Protein AF-A0AA51X7I5-F1 (afdb_monomer_lite)

Secondary structure (DSSP, 8-state):
-----TTS-HHHHHHHHHHHHHHTT-S-GGG--HHHHHHHHHHHHHHHHHHHHHHHHHHHHHHHHHHTT-GGG--HHHHHHHHHHHHHHHHHTT--GGG--HHHHHHHHHH--HHHHHHHS-HHHHTSHHHHHS-PPPSSS--PPPP--TT---SS-SEEEE--SSSEEEE-TT---B--HHHHTTB-TTGGG-TTS-TTHHHHTTHHHHTT-EEEEESB-TTT--TTS-TT---SSTTS----SS-SB-TTS-BSBTT-PPPPHHHHHHHIIIIIHHHHHHHHHHHHHHHHH-S-EEEEEEEEE-S--TTT-SSPPPSEEEE-TTTTSS-HHHHHHHHH---TTS-EEESSS----HHHHHS-BGGGTEEEEEEEEEGGGTEETTTTEE-HHHHHHHHHHHHHHHHHHHHHHH-

Foldseek 3Di:
DDDDDPPADPQLVVLVVLLVCLQVLNDDPVPCDLLVLLSQLLNLCQPPNDPRSLVSSLVSVCVNCVVVVNNVPAFAQLSSLQSLQSLQLCVVVVHHSRRDHSVSSVVSSVSGDSVVSCQQAPPVCRPDPCRRVYHAAGPNAGRDRDDDDPPDPDPADQKDKDQFDAQEEEEAQAQALDDDPVRVVFWDSVVNRVLFGLYCLCVLVVCCVVVRYIYMGGNHHCQLFRLLADLVQDDPDPPAQDAGRNGQADLQRHGTGPVSDGDDPVSSVVSCVRHNVSSVVVLVVSNVVSLVVAQAHEYEYEGEGAQDRPRQDPDGDFFKEKAQLVVPQEDPLLVVCLVPQDQDPGGYDYCDSPNGTNCSVVQGDVVSRYHYMYIYGHCVQQDPSVSRHGDNVSSVSNSVSVVVSVVVSSVSRVD

InterPro domains:
  IPR007709 N-formylglutamate amidohydrolase [PF05013] (167-383)
  IPR010247 N-formylglutamate deformylase [TIGR02017] (159-410)

Sequence (415 aa):
MQNYPDSMTQDERAIREFASSIERLELPGEQFDHLGHVRLACFYFLDQGLIEGQQTLFKVIETYARALGATDKFHATITDAYYRLVVNAVVNNQVTLSEISEHLVQQIADQTSLELVKEYYSEFLLQSPSAKQNVLMADRKPLMVEPLIEGAEYLNSSFQYHEGHIPLLISMPHNGTCIPEDIAQTMTSEALTVPDTDWYLRQLYDFAIGLGCHVLVPRYSRYVIDLNRPEDDAELYPGANNTELCPSSLFNLNPMYQSGEKVGLEEQRRRIELYWRPYHQQLQKVLGELQKNHPQVLLFEAHSIASQVPRFFEGQLPDFNFGTNQGASCVESIGKYVEAFDTQNYSKVINGRFKGGYITRAYCEPSKGISSLQLELSQRTYLNEEHLSYDTEKAQEVQKVLQNLIKGLISTLVA

Structure (mmCIF, N/CA/C/O backbone):
data_AF-A0AA51X7I5-F1
#
_entry.id   AF-A0AA51X7I5-F1
#
loop_
_atom_site.group_PDB
_atom_site.id
_atom_site.type_symbol
_atom_site.label_atom_id
_atom_site.label_alt_id
_atom_site.label_comp_id
_atom_site.label_asym_id
_atom_site.label_entity_id
_atom_site.label_seq_id
_atom_site.pdbx_PDB_ins_code
_atom_site.Cartn_x
_atom_site.Cartn_y
_atom_site.Cartn_z
_atom_site.occupancy
_atom_site.B_iso_or_equiv
_atom_site.auth_seq_id
_atom_site.auth_comp_id
_atom_site.auth_asym_id
_atom_site.auth_atom_id
_atom_site.pdbx_PDB_model_num
ATOM 1 N N . MET A 1 1 ? -47.302 1.682 -1.203 1.00 46.97 1 MET A N 1
ATOM 2 C CA . MET A 1 1 ? -46.570 0.413 -1.379 1.00 46.97 1 MET A CA 1
ATOM 3 C C . MET A 1 1 ? -45.627 0.595 -2.546 1.00 46.97 1 MET A C 1
ATOM 5 O O . MET A 1 1 ? -46.097 0.888 -3.639 1.00 46.97 1 MET A O 1
ATOM 9 N N . GLN A 1 2 ? -44.321 0.535 -2.295 1.00 51.34 2 GLN A N 1
ATOM 10 C CA . GLN A 1 2 ? -43.324 0.464 -3.361 1.00 51.34 2 GLN A CA 1
ATOM 11 C C . GLN A 1 2 ? -43.538 -0.848 -4.132 1.00 51.34 2 GLN A C 1
ATOM 13 O O . GLN A 1 2 ? -43.719 -1.901 -3.522 1.00 51.34 2 GLN A O 1
ATOM 18 N N . ASN A 1 3 ? -43.577 -0.781 -5.464 1.00 58.53 3 ASN A N 1
ATOM 19 C CA . ASN A 1 3 ? -43.654 -1.975 -6.304 1.00 58.53 3 ASN A CA 1
ATOM 20 C C . ASN A 1 3 ? -42.249 -2.569 -6.425 1.00 58.53 3 ASN A C 1
ATOM 22 O O . ASN A 1 3 ? -41.432 -2.065 -7.193 1.00 58.53 3 ASN A O 1
ATOM 26 N N . TYR A 1 4 ? -41.975 -3.615 -5.651 1.00 67.75 4 TYR A N 1
ATOM 27 C CA . TYR A 1 4 ? -40.744 -4.394 -5.763 1.00 67.75 4 TYR A CA 1
ATOM 28 C C . TYR A 1 4 ? -40.866 -5.465 -6.861 1.00 67.75 4 TYR A C 1
ATOM 30 O O . TYR A 1 4 ? -41.973 -5.956 -7.092 1.00 67.75 4 TYR A O 1
ATOM 38 N N . PRO A 1 5 ? -39.764 -5.841 -7.536 1.00 70.75 5 PRO A N 1
ATOM 39 C CA . PRO A 1 5 ? -39.784 -6.897 -8.546 1.00 70.75 5 PRO A CA 1
ATOM 40 C C . PRO A 1 5 ? -40.191 -8.256 -7.949 1.00 70.75 5 PRO A C 1
ATOM 42 O O . PRO A 1 5 ? -39.829 -8.585 -6.820 1.00 70.75 5 PRO A O 1
ATOM 45 N N . ASP A 1 6 ? -40.913 -9.073 -8.727 1.00 63.69 6 ASP A N 1
ATOM 46 C CA . ASP A 1 6 ? -41.433 -10.384 -8.289 1.00 63.69 6 ASP A CA 1
ATOM 47 C C . ASP A 1 6 ? -40.334 -11.392 -7.900 1.00 63.69 6 ASP A C 1
ATOM 49 O O . ASP A 1 6 ? -40.603 -12.343 -7.168 1.00 63.69 6 ASP A O 1
ATOM 53 N N . SER A 1 7 ? -39.093 -11.176 -8.347 1.00 70.31 7 SER A N 1
ATOM 54 C CA . SER A 1 7 ? -37.922 -12.001 -8.024 1.00 70.31 7 SER A CA 1
ATOM 55 C C . SER A 1 7 ? -37.354 -11.770 -6.618 1.00 70.31 7 SER A C 1
ATOM 57 O O . SER A 1 7 ? -36.456 -12.500 -6.210 1.00 70.31 7 SER A O 1
ATOM 59 N N . MET A 1 8 ? -37.834 -10.756 -5.890 1.00 78.81 8 MET A N 1
ATOM 60 C CA . MET A 1 8 ? -37.278 -10.345 -4.599 1.00 78.81 8 MET A CA 1
ATOM 61 C C . MET A 1 8 ? -37.857 -11.170 -3.443 1.00 78.81 8 MET A C 1
ATOM 63 O O . MET A 1 8 ? -39.083 -11.334 -3.341 1.00 78.81 8 MET A O 1
ATOM 67 N N . THR A 1 9 ? -37.004 -11.673 -2.546 1.00 83.12 9 THR A N 1
ATOM 68 C CA . THR A 1 9 ? -37.456 -12.493 -1.408 1.00 83.12 9 THR A CA 1
ATOM 69 C C . THR A 1 9 ? -38.311 -11.671 -0.435 1.00 83.12 9 THR A C 1
ATOM 71 O O . THR A 1 9 ? -38.341 -10.436 -0.471 1.00 83.12 9 THR A O 1
ATOM 74 N N . GLN A 1 10 ? -39.090 -12.349 0.413 1.00 84.44 10 GLN A N 1
ATOM 75 C CA . GLN A 1 10 ? -39.892 -11.669 1.435 1.00 84.44 10 GLN A CA 1
ATOM 76 C C . GLN A 1 10 ? -39.001 -10.984 2.481 1.00 84.44 10 GLN A C 1
ATOM 78 O O . GLN A 1 10 ? -39.330 -9.887 2.929 1.00 84.44 10 GLN A O 1
ATOM 83 N N . ASP A 1 11 ? -37.868 -11.598 2.818 1.00 84.38 11 ASP A N 1
ATOM 84 C CA . ASP A 1 11 ? -36.917 -11.059 3.789 1.00 84.38 11 ASP A CA 1
ATOM 85 C C . ASP A 1 11 ? -36.142 -9.858 3.228 1.00 84.38 11 ASP A C 1
ATOM 87 O O . ASP A 1 11 ? -36.012 -8.841 3.911 1.00 84.38 11 ASP A O 1
ATOM 91 N N . GLU A 1 12 ? -35.743 -9.892 1.950 1.00 84.44 12 GLU A N 1
ATOM 92 C CA . GLU A 1 12 ? -35.157 -8.720 1.286 1.00 84.44 12 GLU A CA 1
ATOM 93 C C . GLU A 1 12 ? -36.161 -7.551 1.228 1.00 84.44 12 GLU A C 1
ATOM 95 O O . GLU A 1 12 ? -35.808 -6.393 1.462 1.00 84.44 12 GLU A O 1
ATOM 100 N N . ARG A 1 13 ? -37.447 -7.834 0.977 1.00 87.25 13 ARG A N 1
ATOM 101 C CA . ARG A 1 13 ? -38.512 -6.818 1.074 1.00 87.25 13 ARG A CA 1
ATOM 102 C C . ARG A 1 13 ? -38.612 -6.227 2.474 1.00 87.25 13 ARG A C 1
ATOM 104 O O . ARG A 1 13 ? -38.734 -5.012 2.605 1.00 87.25 13 ARG A O 1
ATOM 111 N N . ALA A 1 14 ? -38.569 -7.071 3.500 1.00 87.94 14 ALA A N 1
ATOM 112 C CA . ALA A 1 14 ? -38.694 -6.639 4.884 1.00 87.94 14 ALA A CA 1
ATOM 113 C C . ALA A 1 14 ? -37.524 -5.741 5.313 1.00 87.94 14 ALA A C 1
ATOM 115 O O . ALA A 1 14 ? -37.761 -4.688 5.904 1.00 87.94 14 ALA A O 1
ATOM 116 N N . ILE A 1 15 ? -36.280 -6.099 4.972 1.00 89.62 15 ILE A N 1
ATOM 117 C CA . ILE A 1 15 ? -35.107 -5.300 5.351 1.00 89.62 15 ILE A CA 1
ATOM 118 C C . ILE A 1 15 ? -35.038 -3.969 4.588 1.00 89.62 15 ILE A C 1
ATOM 120 O O . ILE A 1 15 ? -34.705 -2.943 5.183 1.00 89.62 15 ILE A O 1
ATOM 124 N N . ARG A 1 16 ? -35.433 -3.952 3.304 1.00 90.44 16 ARG A N 1
ATOM 125 C CA . ARG A 1 16 ? -35.558 -2.716 2.512 1.00 90.44 16 ARG A CA 1
ATOM 126 C C . ARG A 1 16 ? -36.630 -1.792 3.083 1.00 90.44 16 ARG A C 1
ATOM 128 O O . ARG A 1 16 ? -36.371 -0.609 3.272 1.00 90.44 16 ARG A O 1
ATOM 135 N N . GLU A 1 17 ? -37.811 -2.321 3.403 1.00 91.31 17 GLU A N 1
ATOM 136 C CA . GLU A 1 17 ? -38.888 -1.527 4.005 1.00 91.31 17 GLU A CA 1
ATOM 137 C C . GLU A 1 17 ? -38.489 -1.002 5.390 1.00 91.31 17 GLU A C 1
ATOM 139 O O . GLU A 1 17 ? -38.756 0.156 5.706 1.00 91.31 17 GLU A O 1
ATOM 144 N N . PHE A 1 18 ? -37.785 -1.808 6.191 1.00 92.06 18 PHE A N 1
ATOM 145 C CA . PHE A 1 18 ? -37.217 -1.359 7.459 1.00 92.06 18 PHE A CA 1
ATOM 146 C C . PHE A 1 18 ? -36.264 -0.176 7.254 1.00 92.06 18 PHE A C 1
ATOM 148 O O . PHE A 1 18 ? -36.453 0.865 7.886 1.00 92.06 18 PHE A O 1
ATOM 155 N N . ALA A 1 19 ? -35.300 -0.286 6.334 1.00 92.38 19 ALA A N 1
ATOM 156 C CA . ALA A 1 19 ? -34.375 0.801 6.024 1.00 92.38 19 ALA A CA 1
ATOM 157 C C . ALA A 1 19 ? -35.109 2.067 5.566 1.00 92.38 19 ALA A C 1
ATOM 159 O O . ALA A 1 19 ? -34.904 3.143 6.132 1.00 92.38 19 ALA A O 1
ATOM 160 N N . SER A 1 20 ? -36.053 1.931 4.634 1.00 93.31 20 SER A N 1
ATOM 161 C CA . SER A 1 20 ? -36.846 3.063 4.161 1.00 93.31 20 SER A CA 1
ATOM 162 C C . SER A 1 20 ? -37.745 3.670 5.246 1.00 93.31 20 SER A C 1
ATOM 164 O O . SER A 1 20 ? -37.975 4.877 5.230 1.00 93.31 20 SER A O 1
ATOM 166 N N . SER A 1 21 ? -38.233 2.891 6.217 1.00 93.62 21 SER A N 1
ATOM 167 C CA . SER A 1 21 ? -39.004 3.421 7.352 1.00 93.62 21 SER A CA 1
ATOM 168 C C . SER A 1 21 ? -38.161 4.325 8.262 1.00 93.62 21 SER A C 1
ATOM 170 O O . SER A 1 21 ? -38.663 5.334 8.761 1.00 93.62 21 SER A O 1
ATOM 172 N N . ILE A 1 22 ? -36.866 4.023 8.427 1.00 93.50 22 ILE A N 1
ATOM 173 C CA . ILE A 1 22 ? -35.917 4.880 9.152 1.00 93.50 22 ILE A CA 1
ATOM 174 C C . ILE A 1 22 ? -35.655 6.157 8.356 1.00 93.50 22 ILE A C 1
ATOM 176 O O . ILE A 1 22 ? -35.730 7.251 8.910 1.00 93.50 22 ILE A O 1
ATOM 180 N N . GLU A 1 23 ? -35.395 6.034 7.053 1.00 93.00 23 GLU A N 1
ATOM 181 C CA . GLU A 1 23 ? -35.157 7.181 6.165 1.00 93.00 23 GLU A CA 1
ATOM 182 C C . GLU A 1 23 ? -36.352 8.144 6.120 1.00 93.00 23 GLU A C 1
ATOM 184 O O . GLU A 1 23 ? -36.171 9.361 6.075 1.00 93.00 23 GLU A O 1
ATOM 189 N N . ARG A 1 24 ? -37.579 7.608 6.176 1.00 94.75 24 ARG A N 1
ATOM 190 C CA . ARG A 1 24 ? -38.825 8.386 6.260 1.00 94.75 24 ARG A CA 1
ATOM 191 C C . ARG A 1 24 ? -39.165 8.866 7.672 1.00 94.75 24 ARG A C 1
ATOM 193 O O . ARG A 1 24 ? -40.146 9.589 7.831 1.00 94.75 24 ARG A O 1
ATOM 200 N N . LEU A 1 25 ? -38.354 8.519 8.675 1.00 93.19 25 LEU A N 1
ATOM 201 C CA . LEU A 1 25 ? -38.549 8.878 10.084 1.00 93.19 25 LEU A CA 1
ATOM 202 C C . LEU A 1 25 ? -39.859 8.321 10.680 1.00 93.19 25 LEU A C 1
ATOM 204 O O . LEU A 1 25 ? -40.466 8.939 11.552 1.00 93.19 25 LEU A O 1
ATOM 208 N N . GLU A 1 26 ? -40.311 7.163 10.199 1.00 92.00 26 GLU A N 1
ATOM 209 C CA . GLU A 1 26 ? -41.588 6.542 10.582 1.00 92.00 26 GLU A CA 1
ATOM 210 C C . GLU A 1 26 ? -41.443 5.540 11.734 1.00 92.00 26 GLU A C 1
ATOM 212 O O . GLU A 1 26 ? -42.408 5.297 12.462 1.00 92.00 26 GLU A O 1
ATOM 217 N N . LEU A 1 27 ? -40.252 4.962 11.925 1.00 88.19 27 LEU A N 1
ATOM 218 C CA . LEU A 1 27 ? -40.011 4.036 13.029 1.00 88.19 27 LEU A CA 1
ATOM 219 C C . LEU A 1 27 ? -39.930 4.809 14.362 1.00 88.19 27 LEU A C 1
ATOM 221 O O . LEU A 1 27 ? -39.204 5.805 14.439 1.00 88.19 27 LEU A O 1
ATOM 225 N N . PRO A 1 28 ? -40.605 4.372 15.439 1.00 87.12 28 PRO A N 1
ATOM 226 C CA . PRO A 1 28 ? -40.394 4.921 16.777 1.00 87.12 28 PRO A CA 1
ATOM 227 C C . PRO A 1 28 ? -38.988 4.605 17.303 1.00 87.12 28 PRO A C 1
ATOM 229 O O . PRO A 1 28 ? -38.530 3.471 17.198 1.00 87.12 28 PRO A O 1
ATOM 232 N N . GLY A 1 29 ? -38.333 5.569 17.955 1.00 82.56 29 GLY A N 1
ATOM 233 C CA . GLY A 1 29 ? -36.956 5.398 18.444 1.00 82.56 29 GLY A CA 1
ATOM 234 C C . GLY A 1 29 ? -36.755 4.251 19.444 1.00 82.56 29 GLY A C 1
ATOM 235 O O . GLY A 1 29 ? -35.664 3.703 19.528 1.00 82.56 29 GLY A O 1
ATOM 236 N N . GLU A 1 30 ? -37.798 3.853 20.176 1.00 83.12 30 GLU A N 1
ATOM 237 C CA . GLU A 1 30 ? -37.770 2.706 21.101 1.00 83.12 30 GLU A CA 1
ATOM 238 C C . GLU A 1 30 ? -37.667 1.352 20.381 1.00 83.12 30 GLU A C 1
ATOM 240 O O . GLU A 1 30 ? -37.294 0.357 20.993 1.00 83.12 30 GLU A O 1
ATOM 245 N N . GLN A 1 31 ? -38.001 1.318 19.088 1.00 82.38 31 GLN A N 1
ATOM 246 C CA . GLN A 1 31 ? -37.950 0.127 18.239 1.00 82.38 31 GLN A CA 1
ATOM 247 C C . GLN A 1 31 ? -36.664 0.064 17.403 1.00 82.38 31 GLN A C 1
ATOM 249 O O . GLN A 1 31 ? -36.434 -0.924 16.710 1.00 82.38 31 GLN A O 1
ATOM 254 N N . PHE A 1 32 ? -35.826 1.106 17.459 1.00 86.38 32 PHE A N 1
ATOM 255 C CA . PHE A 1 32 ? -34.509 1.112 16.834 1.00 86.38 32 PHE A CA 1
ATOM 256 C C . PHE A 1 32 ? -33.453 0.680 17.853 1.00 86.38 32 PHE A C 1
ATOM 258 O O . PHE A 1 32 ? -32.838 1.493 18.544 1.00 86.38 32 PHE A O 1
ATOM 265 N N . ASP A 1 33 ? -33.311 -0.634 17.983 1.00 86.19 33 ASP A N 1
ATOM 266 C CA . ASP A 1 33 ? -32.380 -1.285 18.893 1.00 86.19 33 ASP A CA 1
ATOM 267 C C . ASP A 1 33 ? -31.083 -1.715 18.184 1.00 86.19 33 ASP A C 1
ATOM 269 O O . ASP A 1 33 ? -30.826 -1.400 17.019 1.00 86.19 33 ASP A O 1
ATOM 273 N N . HIS A 1 34 ? -30.245 -2.454 18.910 1.00 82.62 34 HIS A N 1
ATOM 274 C CA . HIS A 1 34 ? -29.008 -3.043 18.396 1.00 82.62 34 HIS A CA 1
ATOM 275 C C . HIS A 1 34 ? -29.219 -3.840 17.104 1.00 82.62 34 HIS A C 1
ATOM 277 O O . HIS A 1 34 ? -28.463 -3.701 16.145 1.00 82.62 34 HIS A O 1
ATOM 283 N N . LEU A 1 35 ? -30.290 -4.631 17.048 1.00 88.50 35 LEU A N 1
ATOM 284 C CA . LEU A 1 35 ? -30.613 -5.442 15.884 1.00 88.50 35 LEU A CA 1
ATOM 285 C C . LEU A 1 35 ? -31.027 -4.556 14.701 1.00 88.50 35 LEU A C 1
ATOM 287 O O . LEU A 1 35 ? -30.676 -4.842 13.559 1.00 88.50 35 LEU A O 1
ATOM 291 N N . GLY A 1 36 ? -31.702 -3.434 14.965 1.00 89.88 36 GLY A N 1
ATOM 292 C CA . GLY A 1 36 ? -31.957 -2.380 13.983 1.00 89.88 36 GLY A CA 1
ATOM 293 C C . GLY A 1 36 ? -30.680 -1.815 13.349 1.00 89.88 36 GLY A C 1
ATOM 294 O O . GLY A 1 36 ? -30.622 -1.666 12.127 1.00 89.88 36 GLY A O 1
ATOM 295 N N . HIS A 1 37 ? -29.635 -1.566 14.144 1.00 89.56 37 HIS A N 1
ATOM 296 C CA . HIS A 1 37 ? -28.333 -1.130 13.625 1.00 89.56 37 HIS A CA 1
ATOM 297 C C . HIS A 1 37 ? -27.685 -2.184 12.720 1.00 89.56 37 HIS A C 1
ATOM 299 O O . HIS A 1 37 ? -27.219 -1.843 11.631 1.00 89.56 37 HIS A O 1
ATOM 305 N N . VAL A 1 38 ? -27.690 -3.455 13.135 1.00 91.31 38 VAL A N 1
ATOM 306 C CA . VAL A 1 38 ? -27.145 -4.567 12.336 1.00 91.31 38 VAL A CA 1
ATOM 307 C C . VAL A 1 38 ? -27.903 -4.720 11.022 1.00 91.31 38 VAL A C 1
ATOM 309 O O . VAL A 1 38 ? -27.271 -4.830 9.975 1.00 91.31 38 VAL A O 1
ATOM 312 N N . ARG A 1 39 ? -29.243 -4.647 11.041 1.00 92.50 39 ARG A N 1
ATOM 313 C CA . ARG A 1 39 ? -30.066 -4.699 9.819 1.00 92.50 39 ARG A CA 1
ATOM 314 C C . ARG A 1 39 ? -29.656 -3.630 8.812 1.00 92.50 39 ARG A C 1
ATOM 316 O O . ARG A 1 39 ? -29.412 -3.961 7.655 1.00 92.50 39 ARG A O 1
ATOM 323 N N . LEU A 1 40 ? -29.558 -2.368 9.241 1.00 94.06 40 LEU A N 1
ATOM 324 C CA . LEU A 1 40 ? -29.160 -1.278 8.344 1.00 94.06 40 LEU A CA 1
ATOM 325 C C . LEU A 1 40 ? -27.740 -1.472 7.812 1.00 94.06 40 LEU A C 1
ATOM 327 O O . LEU A 1 40 ? -27.506 -1.276 6.624 1.00 94.06 40 LEU A O 1
ATOM 331 N N . ALA A 1 41 ? -26.803 -1.857 8.680 1.00 92.62 41 ALA A N 1
ATOM 332 C CA . ALA A 1 41 ? -25.418 -2.090 8.294 1.00 92.62 41 ALA A CA 1
ATOM 333 C C . ALA A 1 41 ? -25.300 -3.212 7.250 1.00 92.62 41 ALA A C 1
ATOM 335 O O . ALA A 1 41 ? -24.672 -2.999 6.214 1.00 92.62 41 ALA A O 1
ATOM 336 N N . CYS A 1 42 ? -25.955 -4.359 7.470 1.00 90.56 42 CYS A N 1
ATOM 337 C CA . CYS A 1 42 ? -26.009 -5.444 6.492 1.00 90.56 42 CYS A CA 1
ATOM 338 C C . CYS A 1 42 ? -26.636 -4.979 5.176 1.00 90.56 42 CYS A C 1
ATOM 340 O O . CYS A 1 42 ? -26.071 -5.226 4.116 1.00 90.56 42 CYS A O 1
ATOM 342 N N . PHE A 1 43 ? -27.781 -4.292 5.237 1.00 92.00 43 PHE A N 1
ATOM 343 C CA . PHE A 1 43 ? -28.488 -3.829 4.047 1.00 92.00 43 PHE A CA 1
ATOM 344 C C . PHE A 1 43 ? -27.638 -2.873 3.208 1.00 92.00 43 PHE A C 1
ATOM 346 O O . PHE A 1 43 ? -27.404 -3.148 2.035 1.00 92.00 43 PHE A O 1
ATOM 353 N N . TYR A 1 44 ? -27.138 -1.786 3.798 1.00 90.44 44 TYR A N 1
ATOM 354 C CA . TYR A 1 44 ? -26.370 -0.793 3.049 1.00 90.44 44 TYR A CA 1
ATOM 355 C C . TYR A 1 44 ? -25.043 -1.350 2.538 1.00 90.44 44 TYR A C 1
ATOM 357 O O . TYR A 1 44 ? -24.640 -1.008 1.430 1.00 90.44 44 TYR A O 1
ATOM 365 N N . PHE A 1 45 ? -24.390 -2.244 3.284 1.00 87.31 45 PHE A N 1
ATOM 366 C CA . PHE A 1 45 ? -23.200 -2.921 2.778 1.00 87.31 45 PHE A CA 1
ATOM 367 C C . PHE A 1 45 ? -23.512 -3.826 1.579 1.00 87.31 45 PHE A C 1
ATOM 369 O O . PHE A 1 45 ? -22.809 -3.770 0.576 1.00 87.31 45 PHE A O 1
ATOM 376 N N . LEU A 1 46 ? -24.557 -4.651 1.660 1.00 82.94 46 LEU A N 1
ATOM 377 C CA . LEU A 1 46 ? -24.904 -5.594 0.594 1.00 82.94 46 LEU A CA 1
ATOM 378 C C . LEU A 1 46 ? -25.484 -4.905 -0.651 1.00 82.94 46 LEU A C 1
ATOM 380 O O . LEU A 1 46 ? -25.333 -5.422 -1.752 1.00 82.94 46 LEU A O 1
ATOM 384 N N . ASP A 1 47 ? -26.143 -3.758 -0.484 1.00 85.06 47 ASP A N 1
ATOM 385 C CA . ASP A 1 47 ? -26.768 -2.994 -1.573 1.00 85.06 47 ASP A CA 1
ATOM 386 C C . ASP A 1 47 ? -25.790 -2.006 -2.238 1.00 85.06 47 ASP A C 1
ATOM 388 O O . ASP A 1 47 ? -25.862 -1.797 -3.445 1.00 85.06 47 ASP A O 1
ATOM 392 N N . GLN A 1 48 ? -24.865 -1.407 -1.472 1.00 79.56 48 GLN A N 1
ATOM 393 C CA . GLN A 1 48 ? -24.028 -0.277 -1.923 1.00 79.56 48 GLN A CA 1
ATOM 394 C C . GLN A 1 48 ? -22.520 -0.520 -1.737 1.00 79.56 48 GLN A C 1
ATOM 396 O O . GLN A 1 48 ? -21.686 0.284 -2.146 1.00 79.56 48 GLN A O 1
ATOM 401 N N . GLY A 1 49 ? -22.127 -1.635 -1.123 1.00 69.88 49 GLY A N 1
ATOM 402 C CA . GLY A 1 49 ? -20.732 -1.948 -0.835 1.00 69.88 49 GLY A CA 1
ATOM 403 C C . GLY A 1 49 ? -20.172 -1.198 0.376 1.00 69.88 49 GLY A C 1
ATOM 404 O O . GLY A 1 49 ? -20.858 -0.466 1.087 1.00 69.88 49 GLY A O 1
ATOM 405 N N . LEU A 1 50 ? -18.879 -1.406 0.640 1.00 72.62 50 LEU A N 1
ATOM 406 C CA . LEU A 1 50 ? -18.235 -0.976 1.885 1.00 72.62 50 LEU A CA 1
ATOM 407 C C . LEU A 1 50 ? -18.306 0.539 2.113 1.00 72.62 50 LEU A C 1
ATOM 409 O O . LEU A 1 50 ? -18.767 0.970 3.168 1.00 72.62 50 LEU A O 1
ATOM 413 N N . ILE A 1 51 ? -17.836 1.326 1.143 1.00 71.12 51 ILE A N 1
ATOM 414 C CA . ILE A 1 51 ? -17.642 2.774 1.305 1.00 71.12 51 ILE A CA 1
ATOM 415 C C . ILE A 1 51 ? -18.975 3.519 1.202 1.00 71.12 51 ILE A C 1
ATOM 417 O O . ILE A 1 51 ? -19.317 4.279 2.107 1.00 71.12 51 ILE A O 1
ATOM 421 N N . GLU A 1 52 ? -19.743 3.295 0.133 1.00 73.56 52 GLU A N 1
ATOM 422 C CA . GLU A 1 52 ? -21.025 3.985 -0.058 1.00 73.56 52 GLU A CA 1
ATOM 423 C C . GLU A 1 52 ? -22.036 3.557 1.011 1.00 73.56 52 GLU A C 1
ATOM 425 O O . GLU A 1 52 ? -22.669 4.412 1.632 1.00 73.56 52 GLU A O 1
ATOM 430 N N . GLY A 1 53 ? -22.094 2.261 1.337 1.00 81.12 53 GLY A N 1
ATOM 431 C CA . GLY A 1 53 ? -22.969 1.754 2.389 1.00 81.12 53 GLY A CA 1
ATOM 432 C C . GLY A 1 53 ? -22.663 2.350 3.765 1.00 81.12 53 GLY A C 1
ATOM 433 O O . GLY A 1 53 ? -23.580 2.687 4.517 1.00 81.12 53 GLY A O 1
ATOM 434 N N . GLN A 1 54 ? -21.383 2.583 4.075 1.00 85.50 54 GLN A N 1
ATOM 435 C CA . GLN A 1 54 ? -20.980 3.261 5.306 1.00 85.50 54 GLN A CA 1
ATOM 436 C C . GLN A 1 54 ? -21.492 4.699 5.353 1.00 85.50 54 GLN A C 1
ATOM 438 O O . GLN A 1 54 ? -22.063 5.130 6.357 1.00 85.50 54 GLN A O 1
ATOM 443 N N . GLN A 1 55 ? -21.260 5.452 4.279 1.00 83.88 55 GLN A N 1
ATOM 444 C CA . GLN A 1 55 ? -21.652 6.856 4.193 1.00 83.88 55 GLN A CA 1
ATOM 445 C C . GLN A 1 55 ? -23.171 7.004 4.303 1.00 83.88 55 GLN A C 1
ATOM 447 O O . GLN A 1 55 ? -23.660 7.878 5.026 1.00 83.88 55 GLN A O 1
ATOM 452 N 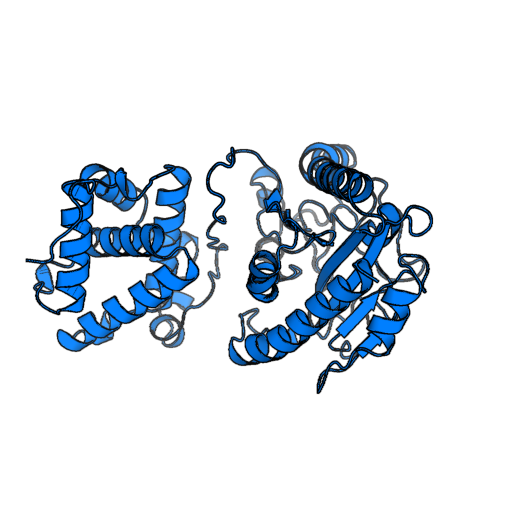N . THR A 1 56 ? -23.917 6.115 3.644 1.00 89.12 56 THR A N 1
ATOM 453 C CA . THR A 1 56 ? -25.377 6.070 3.728 1.00 89.12 56 THR A CA 1
ATOM 454 C C . THR A 1 56 ? -25.838 5.737 5.141 1.00 89.12 56 THR A C 1
ATOM 456 O O . THR A 1 56 ? -26.636 6.490 5.703 1.00 89.12 56 THR A O 1
ATOM 459 N N . LEU A 1 57 ? -25.287 4.691 5.769 1.00 93.44 57 LEU A N 1
ATOM 460 C CA . LEU A 1 57 ? -25.610 4.326 7.150 1.00 93.44 57 LEU A CA 1
ATOM 461 C C . LEU A 1 57 ? -25.400 5.504 8.111 1.00 93.44 57 LEU A C 1
ATOM 463 O O . LEU A 1 57 ? -26.284 5.816 8.909 1.00 93.44 57 LEU A O 1
ATOM 467 N N . PHE A 1 58 ? -24.253 6.181 8.012 1.00 91.81 58 PHE A N 1
ATOM 468 C CA . PHE A 1 58 ? -23.920 7.344 8.834 1.00 91.81 58 PHE A CA 1
ATOM 469 C C . PHE A 1 58 ? -24.959 8.445 8.687 1.00 91.81 58 PHE A C 1
ATOM 471 O O . PHE A 1 58 ? -25.541 8.893 9.674 1.00 91.81 58 PHE A O 1
ATOM 478 N N . LYS A 1 59 ? -25.228 8.842 7.442 1.00 91.56 59 LYS A N 1
ATOM 479 C CA . LYS A 1 59 ? -26.188 9.897 7.130 1.00 91.56 59 LYS A CA 1
ATOM 480 C C . LYS A 1 59 ? -27.582 9.560 7.653 1.00 91.56 59 LYS A C 1
ATOM 482 O O . LYS A 1 59 ? -28.251 10.434 8.207 1.00 91.56 59 LYS A O 1
ATOM 487 N N . VAL A 1 60 ? -28.022 8.316 7.480 1.00 94.38 60 VAL A N 1
ATOM 488 C CA . VAL A 1 60 ? -29.352 7.855 7.895 1.00 94.38 60 VAL A CA 1
ATOM 489 C C . VAL A 1 60 ? -29.474 7.850 9.416 1.00 94.38 60 VAL A C 1
ATOM 491 O O . VAL A 1 60 ? -30.401 8.466 9.941 1.00 94.38 60 VAL A O 1
ATOM 494 N N . ILE A 1 61 ? -28.519 7.248 10.133 1.00 92.75 61 ILE A N 1
ATOM 495 C CA . ILE A 1 61 ? -28.540 7.205 11.603 1.00 92.75 61 ILE A CA 1
ATOM 496 C C . ILE A 1 61 ? -28.435 8.616 12.190 1.00 92.75 61 ILE A C 1
ATOM 498 O O . ILE A 1 61 ? -29.183 8.946 13.109 1.00 92.75 61 ILE A O 1
ATOM 502 N N . GLU A 1 62 ? -27.551 9.467 11.667 1.00 91.88 62 GLU A N 1
ATOM 503 C CA . GLU A 1 62 ? -27.391 10.834 12.169 1.00 91.88 62 GLU A CA 1
ATOM 504 C C . GLU A 1 62 ? -28.668 11.665 11.954 1.00 91.88 62 GLU A C 1
ATOM 506 O O . GLU A 1 62 ? -29.140 12.350 12.867 1.00 91.88 62 GLU A O 1
ATOM 511 N N . THR A 1 63 ? -29.269 11.571 10.763 1.00 92.69 63 THR A N 1
ATOM 512 C CA . THR A 1 63 ? -30.527 12.263 10.434 1.00 92.69 63 THR A CA 1
ATOM 513 C C . THR A 1 63 ? -31.664 11.785 11.332 1.00 92.69 63 THR A C 1
ATOM 515 O O . THR A 1 63 ? -32.409 12.602 11.878 1.00 92.69 63 THR A O 1
ATOM 518 N N . TYR A 1 64 ? -31.767 10.473 11.539 1.00 93.62 64 TYR A N 1
ATOM 519 C CA . TYR A 1 64 ? -32.787 9.865 12.382 1.00 93.62 64 TYR A CA 1
ATOM 520 C C . TYR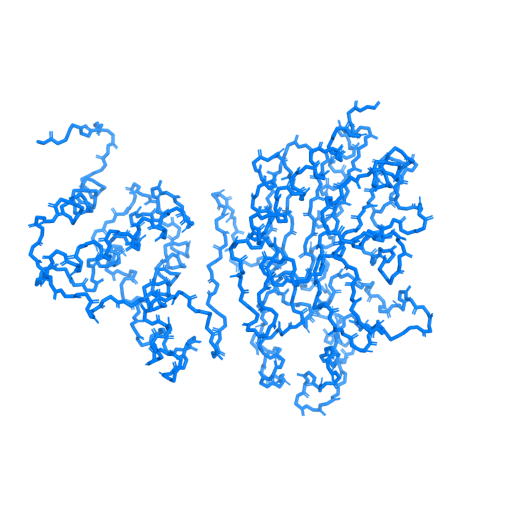 A 1 64 ? -32.617 10.244 13.863 1.00 93.62 64 TYR A C 1
ATOM 522 O O . TYR A 1 64 ? -33.567 10.696 14.505 1.00 93.62 64 TYR A O 1
ATOM 530 N N . ALA A 1 65 ? -31.392 10.186 14.397 1.00 90.62 65 ALA A N 1
ATOM 531 C CA . ALA A 1 65 ? -31.084 10.624 15.758 1.00 90.62 65 ALA A CA 1
ATOM 532 C C . ALA A 1 65 ? -31.429 12.107 15.975 1.00 90.62 65 ALA A C 1
ATOM 534 O O . ALA A 1 65 ? -31.961 12.476 17.025 1.00 90.62 65 ALA A O 1
ATOM 535 N N . ARG A 1 66 ? -31.184 12.960 14.971 1.00 92.81 66 ARG A N 1
ATOM 536 C CA . ARG A 1 66 ? -31.558 14.380 15.005 1.00 92.81 66 ARG A CA 1
ATOM 537 C C . ARG A 1 66 ? -33.071 14.581 15.031 1.00 92.81 66 ARG A C 1
ATOM 539 O O . ARG A 1 66 ? -33.546 15.391 15.824 1.00 92.81 66 ARG A O 1
ATOM 546 N N . ALA A 1 67 ? -33.822 13.839 14.219 1.00 92.31 67 ALA A N 1
ATOM 547 C CA . ALA A 1 67 ? -35.283 13.909 14.192 1.00 92.31 67 ALA A CA 1
ATOM 548 C C . ALA A 1 67 ? -35.921 13.516 15.536 1.00 92.31 67 ALA A C 1
ATOM 550 O O . ALA A 1 67 ? -36.911 14.114 15.950 1.00 92.31 67 ALA A O 1
ATOM 551 N N . LEU A 1 68 ? -35.312 12.565 16.249 1.00 90.25 68 LEU A N 1
ATOM 552 C CA . LEU A 1 68 ? -35.738 12.143 17.586 1.00 90.25 68 LEU A CA 1
ATOM 553 C C . LEU A 1 68 ? -35.260 13.071 18.718 1.00 90.25 68 LEU A C 1
ATOM 555 O O . LEU A 1 68 ? -35.530 12.795 19.886 1.00 90.25 68 LEU A O 1
ATOM 559 N N . GLY A 1 69 ? -34.516 14.142 18.412 1.00 91.06 69 GLY A N 1
ATOM 560 C CA . GLY A 1 69 ? -33.897 15.006 19.425 1.00 91.06 69 GLY A CA 1
ATOM 561 C C . GLY A 1 69 ? -32.812 14.303 20.252 1.00 91.06 69 GLY A C 1
ATOM 562 O O . GLY A 1 69 ? -32.472 14.753 21.342 1.00 91.06 69 GLY A O 1
ATOM 563 N N . ALA A 1 70 ? -32.269 13.194 19.747 1.00 88.56 70 ALA A N 1
ATOM 564 C CA . ALA A 1 70 ? -31.314 12.323 20.420 1.00 88.56 70 ALA A CA 1
ATOM 565 C C . ALA A 1 70 ? -29.912 12.411 19.790 1.00 88.56 70 ALA A C 1
ATOM 567 O O . ALA A 1 70 ? -29.195 11.414 19.725 1.00 88.56 70 ALA A O 1
ATOM 568 N N . THR A 1 71 ? -29.503 13.601 19.335 1.00 85.50 71 THR A N 1
ATOM 569 C CA . THR A 1 71 ? -28.202 13.831 18.673 1.00 85.50 71 THR A CA 1
ATOM 570 C C . THR A 1 71 ? -27.019 13.378 19.520 1.00 85.50 71 THR A C 1
ATOM 572 O O . THR A 1 71 ? -26.013 12.925 18.987 1.00 85.50 71 THR A O 1
ATOM 575 N N . ASP A 1 72 ? -27.152 13.425 20.846 1.00 84.56 72 ASP A N 1
ATOM 576 C CA . ASP A 1 72 ? -26.118 12.966 21.768 1.00 84.56 72 ASP A CA 1
ATOM 577 C C . ASP A 1 72 ? -25.889 11.455 21.777 1.00 84.56 72 ASP A C 1
ATOM 579 O O . ASP A 1 72 ? -24.870 11.015 22.313 1.00 84.56 72 ASP A O 1
ATOM 583 N N . LYS A 1 73 ? -26.807 10.671 21.209 1.00 84.75 73 LYS A N 1
ATOM 584 C CA . LYS A 1 73 ? -26.659 9.220 21.084 1.00 84.75 73 LYS A CA 1
ATOM 585 C C . LYS A 1 73 ? -25.853 8.815 19.851 1.00 84.75 73 LYS A C 1
ATOM 587 O O . LYS A 1 73 ? -25.378 7.686 19.806 1.00 84.75 73 LYS A O 1
ATOM 592 N N . PHE A 1 74 ? -25.686 9.706 18.870 1.00 90.25 74 PHE A N 1
ATOM 593 C CA . PHE A 1 74 ? -24.843 9.422 17.715 1.00 90.25 74 PHE A CA 1
ATOM 594 C C . PHE A 1 74 ? -23.363 9.537 18.086 1.00 90.25 74 PHE A C 1
ATOM 596 O O . PHE A 1 74 ? -22.947 10.464 18.786 1.00 90.25 74 PHE A O 1
ATOM 603 N N . HIS A 1 75 ? -22.576 8.579 17.605 1.00 92.56 75 HIS A N 1
ATOM 604 C CA . HIS A 1 75 ? -21.144 8.517 17.835 1.00 92.56 75 HIS A CA 1
ATOM 605 C C . HIS A 1 75 ? -20.449 7.973 16.588 1.00 92.56 75 HIS A C 1
ATOM 607 O O . HIS A 1 75 ? -20.561 6.784 16.286 1.00 92.56 75 HIS A O 1
ATOM 613 N N . ALA A 1 76 ? -19.698 8.825 15.892 1.00 87.62 76 ALA A N 1
ATOM 614 C CA . ALA A 1 76 ? -19.086 8.500 14.607 1.00 87.62 76 ALA A CA 1
ATOM 615 C C . ALA A 1 76 ? -18.135 7.293 14.688 1.00 87.62 76 ALA A C 1
ATOM 617 O O . ALA A 1 76 ? -18.379 6.298 14.014 1.00 87.62 76 ALA A O 1
ATOM 618 N N . THR A 1 77 ? -17.122 7.305 15.565 1.00 88.88 77 THR A N 1
ATOM 619 C CA . THR A 1 77 ? -16.181 6.170 15.675 1.00 88.88 77 THR A CA 1
ATOM 620 C C . THR A 1 77 ? -16.858 4.853 16.049 1.00 88.88 77 THR A C 1
ATOM 622 O O . THR A 1 77 ? -16.571 3.837 15.432 1.00 88.88 77 THR A O 1
ATOM 625 N N . ILE A 1 78 ? -17.776 4.844 17.025 1.00 92.12 78 ILE A N 1
ATOM 626 C CA . ILE A 1 78 ? -18.499 3.618 17.401 1.00 92.12 78 ILE A CA 1
ATOM 627 C C . ILE A 1 78 ? -19.349 3.119 16.232 1.00 92.12 78 ILE A C 1
ATOM 629 O O . ILE A 1 78 ? -19.366 1.922 15.976 1.00 92.12 78 ILE A O 1
ATOM 633 N N . THR A 1 79 ? -20.020 4.016 15.504 1.00 91.06 79 THR A N 1
ATOM 634 C CA . THR A 1 79 ? -20.847 3.637 14.349 1.00 91.06 79 THR A CA 1
ATOM 635 C C . THR A 1 79 ? -19.994 3.037 13.228 1.00 91.06 79 THR A C 1
ATOM 637 O O . THR A 1 79 ? -20.377 2.011 12.674 1.00 91.06 79 THR A O 1
ATOM 640 N N . ASP A 1 80 ? -18.824 3.616 12.924 1.00 89.00 80 ASP A N 1
ATOM 641 C CA . ASP A 1 80 ? -17.871 3.060 11.947 1.00 89.00 80 ASP A CA 1
ATOM 642 C C . ASP A 1 80 ? -17.342 1.705 12.415 1.00 89.00 80 ASP A C 1
ATOM 644 O O . ASP A 1 80 ? -17.474 0.727 11.685 1.00 89.00 80 ASP A O 1
ATOM 648 N N . ALA A 1 81 ? -16.831 1.615 13.644 1.00 88.12 81 ALA A N 1
ATOM 649 C CA . ALA A 1 81 ? -16.300 0.371 14.184 1.00 88.12 81 ALA A CA 1
ATOM 650 C C . ALA A 1 81 ? -17.350 -0.745 14.153 1.00 88.12 81 ALA A C 1
ATOM 652 O O . ALA A 1 81 ? -17.083 -1.867 13.729 1.00 88.12 81 ALA A O 1
ATOM 653 N N . TYR A 1 82 ? -18.577 -0.419 14.547 1.00 90.00 82 TYR A N 1
ATOM 654 C CA . TYR A 1 82 ? -19.672 -1.368 14.549 1.00 90.00 82 TYR A CA 1
ATOM 655 C C . TYR A 1 82 ? -20.062 -1.803 13.133 1.00 90.00 82 TYR A C 1
ATOM 657 O O . TYR A 1 82 ? -20.199 -2.998 12.874 1.00 90.00 82 TYR A O 1
ATOM 665 N N . TYR A 1 83 ? -20.142 -0.860 12.190 1.00 89.56 83 TYR A N 1
ATOM 666 C CA . TYR A 1 83 ? -20.353 -1.169 10.778 1.00 89.56 83 TYR A CA 1
ATOM 667 C C . TYR A 1 83 ? -19.273 -2.112 10.240 1.00 89.56 83 TYR A C 1
ATOM 669 O O . TYR A 1 83 ? -19.599 -3.130 9.641 1.00 89.56 83 TYR A O 1
ATOM 677 N N . ARG A 1 84 ? -17.993 -1.848 10.523 1.00 86.31 84 ARG A N 1
ATOM 678 C CA . ARG A 1 84 ? -16.875 -2.706 10.097 1.00 86.31 84 ARG A CA 1
ATOM 679 C C . ARG A 1 84 ? -16.970 -4.124 10.659 1.00 86.31 84 ARG A C 1
ATOM 681 O O . ARG A 1 84 ? -16.705 -5.082 9.937 1.00 86.31 84 ARG A O 1
ATOM 688 N N . LEU A 1 85 ? -17.369 -4.269 11.924 1.00 88.56 85 LEU A N 1
ATOM 689 C CA . LEU A 1 85 ? -17.593 -5.577 12.547 1.00 88.56 85 LEU A CA 1
ATOM 690 C C . LEU A 1 85 ? -18.736 -6.341 11.868 1.00 88.56 85 LEU A C 1
ATOM 692 O O . LEU A 1 85 ? -18.580 -7.525 11.573 1.00 88.56 85 LEU A O 1
ATOM 696 N N . VAL A 1 86 ? -19.849 -5.661 11.576 1.00 89.44 86 VAL A N 1
ATOM 697 C CA . VAL A 1 86 ? -20.974 -6.247 10.833 1.00 89.44 86 VAL A CA 1
ATOM 698 C C . VAL A 1 86 ? -20.534 -6.668 9.438 1.00 89.44 86 VAL A C 1
ATOM 700 O O . VAL A 1 86 ? -20.791 -7.802 9.050 1.00 89.44 86 VAL A O 1
ATOM 703 N N . VAL A 1 87 ? -19.814 -5.815 8.708 1.00 84.81 87 VAL A N 1
ATOM 704 C CA . VAL A 1 87 ? -19.322 -6.161 7.370 1.00 84.81 87 VAL A CA 1
ATOM 705 C C . VAL A 1 87 ? -18.405 -7.382 7.417 1.00 84.81 87 VAL A C 1
ATOM 707 O O . VAL A 1 87 ? -18.597 -8.305 6.632 1.00 84.81 87 VAL A O 1
ATOM 710 N N . ASN A 1 88 ? -17.465 -7.444 8.364 1.00 82.31 88 ASN A N 1
ATOM 711 C CA . ASN A 1 88 ? -16.615 -8.624 8.534 1.00 82.31 88 ASN A CA 1
ATOM 712 C C . ASN A 1 88 ? -17.441 -9.891 8.785 1.00 82.31 88 ASN A C 1
ATOM 714 O O . ASN A 1 88 ? -17.149 -10.932 8.206 1.00 82.31 88 ASN A O 1
ATOM 718 N N . ALA A 1 89 ? -18.493 -9.818 9.602 1.00 84.31 89 ALA A N 1
ATOM 719 C CA . ALA A 1 89 ? -19.380 -10.954 9.827 1.00 84.31 89 ALA A CA 1
ATOM 720 C C . ALA A 1 89 ? -20.159 -11.345 8.557 1.00 84.31 89 ALA A C 1
ATOM 722 O O . ALA A 1 89 ? -20.215 -12.524 8.221 1.00 84.31 89 ALA A O 1
ATOM 723 N N . VAL A 1 90 ? -20.717 -10.383 7.816 1.00 82.50 90 VAL A N 1
ATOM 724 C CA . VAL A 1 90 ? -21.409 -10.625 6.534 1.00 82.50 90 VAL A CA 1
ATOM 725 C C . VAL A 1 90 ? -20.473 -11.312 5.533 1.00 82.50 90 VAL A C 1
ATOM 727 O O . VAL A 1 90 ? -20.843 -12.329 4.948 1.00 82.50 90 VAL A O 1
ATOM 730 N N . VAL A 1 91 ? -19.247 -10.801 5.386 1.00 73.50 91 VAL A N 1
ATOM 731 C CA . VAL A 1 91 ? -18.222 -11.348 4.484 1.00 73.50 91 VAL A CA 1
ATOM 732 C C . VAL A 1 91 ? -17.800 -12.755 4.914 1.00 73.50 91 VAL A C 1
ATOM 734 O O . VAL A 1 91 ? -17.807 -13.668 4.091 1.00 73.50 91 VAL A O 1
ATOM 737 N N . ASN A 1 92 ? -17.511 -12.969 6.201 1.00 73.00 92 ASN A N 1
ATOM 738 C CA . ASN A 1 92 ? -17.094 -14.276 6.727 1.00 73.00 92 ASN A CA 1
ATOM 739 C C . ASN A 1 92 ? -18.168 -15.356 6.564 1.00 73.00 92 ASN A C 1
ATOM 741 O O . ASN A 1 92 ? -17.844 -16.528 6.389 1.00 73.00 92 ASN A O 1
ATOM 745 N N . ASN A 1 93 ? -19.440 -14.963 6.623 1.00 74.38 93 ASN A N 1
ATOM 746 C CA . ASN A 1 93 ? -20.576 -15.858 6.430 1.00 74.38 93 ASN A CA 1
ATOM 747 C C . ASN A 1 93 ? -21.030 -15.929 4.955 1.00 74.38 93 ASN A C 1
ATOM 749 O O . ASN A 1 93 ? -22.023 -16.592 4.678 1.00 74.38 93 ASN A O 1
ATOM 753 N N . GLN A 1 94 ? -20.317 -15.276 4.021 1.00 74.88 94 GLN A N 1
ATOM 754 C CA . GLN A 1 94 ? -20.597 -15.260 2.573 1.00 74.88 94 GLN A CA 1
ATOM 755 C C . GLN A 1 94 ? -22.044 -14.879 2.227 1.00 74.88 94 GLN A C 1
ATOM 757 O O . GLN A 1 94 ? -22.642 -15.408 1.294 1.00 74.88 94 GLN A O 1
ATOM 762 N N . VAL A 1 95 ? -22.617 -13.964 3.002 1.00 75.56 95 VAL A N 1
ATOM 763 C CA . VAL A 1 95 ? -24.031 -13.606 2.896 1.00 75.56 95 VAL A CA 1
ATOM 764 C C . VAL A 1 95 ? -24.265 -12.747 1.661 1.00 75.56 95 VAL A C 1
ATOM 766 O O . VAL A 1 95 ? -23.607 -11.723 1.487 1.00 75.56 95 VAL A O 1
ATOM 769 N N . THR A 1 96 ? -25.255 -13.106 0.848 1.00 79.62 96 THR A N 1
ATOM 770 C CA . THR A 1 96 ? -25.774 -12.231 -0.210 1.00 79.62 96 THR A CA 1
ATOM 771 C C . THR A 1 96 ? -27.055 -11.523 0.223 1.00 79.62 96 THR A C 1
ATOM 773 O O . THR A 1 96 ? -27.750 -11.947 1.149 1.00 79.62 96 THR A O 1
ATOM 776 N N . LEU A 1 97 ? -27.426 -10.452 -0.487 1.00 79.06 97 LEU A N 1
ATOM 777 C CA . LEU A 1 97 ? -28.671 -9.733 -0.208 1.00 79.06 97 LEU A CA 1
ATOM 778 C C . LEU A 1 97 ? -29.916 -10.618 -0.367 1.00 79.06 97 LEU A C 1
ATOM 780 O O . LEU A 1 97 ? -30.875 -10.461 0.378 1.00 79.06 97 LEU A O 1
ATOM 784 N N . SER A 1 98 ? -29.890 -11.582 -1.290 1.00 77.06 98 SER A N 1
ATOM 785 C CA . SER A 1 98 ? -31.012 -12.505 -1.502 1.00 77.06 98 SER A CA 1
ATOM 786 C C . SER A 1 98 ? -31.181 -13.546 -0.389 1.00 77.06 98 SER A C 1
ATOM 788 O O . SER A 1 98 ? -32.270 -14.096 -0.228 1.00 77.06 98 SER A O 1
ATOM 790 N N . GLU A 1 99 ? -30.121 -13.806 0.380 1.00 80.62 99 GLU A N 1
ATOM 791 C CA . GLU A 1 99 ? -30.079 -14.799 1.464 1.00 80.62 99 GLU A CA 1
ATOM 792 C C . GLU A 1 99 ? -30.261 -14.172 2.850 1.00 80.62 99 GLU A C 1
ATOM 794 O O . GLU A 1 99 ? -30.328 -14.885 3.857 1.00 80.62 99 GLU A O 1
ATOM 799 N N . ILE A 1 100 ? -30.338 -12.840 2.924 1.00 83.31 100 ILE A N 1
ATOM 800 C CA . ILE A 1 100 ? -30.521 -12.158 4.196 1.00 83.31 100 ILE A CA 1
ATOM 801 C C . ILE A 1 100 ? -31.871 -12.532 4.804 1.00 83.31 100 ILE A C 1
ATOM 803 O O . ILE A 1 100 ? -32.903 -12.512 4.141 1.00 83.31 100 ILE A O 1
ATOM 807 N N . SER A 1 101 ? -31.854 -12.886 6.086 1.00 86.81 101 SER A N 1
ATOM 808 C CA . SER A 1 101 ? -33.037 -13.252 6.862 1.00 86.81 101 SER A CA 1
ATOM 809 C C . SER A 1 101 ? -32.895 -12.748 8.291 1.00 86.81 101 SER A C 1
ATOM 811 O O . SER A 1 101 ? -31.784 -12.495 8.762 1.00 86.81 101 SER A O 1
ATOM 813 N N . GLU A 1 102 ? -34.008 -12.652 9.015 1.00 86.44 102 GLU A N 1
ATOM 814 C CA . GLU A 1 102 ? -34.004 -12.258 10.430 1.00 86.44 102 GLU A CA 1
ATOM 815 C C . GLU A 1 102 ? -33.094 -13.142 11.293 1.00 86.44 102 GLU A C 1
ATOM 817 O O . GLU A 1 102 ? -32.373 -12.653 12.159 1.00 86.44 102 GLU A O 1
ATOM 822 N N . HIS A 1 103 ? -33.060 -14.445 11.009 1.00 87.56 103 HIS A N 1
ATOM 823 C CA . HIS A 1 103 ? -32.172 -15.369 11.705 1.00 87.56 103 HIS A CA 1
ATOM 824 C C . HIS A 1 103 ? -30.693 -15.041 11.461 1.00 87.56 103 HIS A C 1
ATOM 826 O O . HIS A 1 103 ? -29.898 -15.042 12.396 1.00 87.56 103 HIS A O 1
ATOM 832 N N . LEU A 1 104 ? -30.319 -14.737 10.218 1.00 87.06 104 LEU A N 1
ATOM 833 C CA . LEU A 1 104 ? -28.939 -14.418 9.860 1.00 87.06 104 LEU A CA 1
ATOM 834 C C . LEU A 1 104 ? -28.493 -13.070 10.434 1.00 87.06 104 LEU A C 1
ATOM 836 O O . LEU A 1 104 ? -27.387 -12.950 10.954 1.00 87.06 104 LEU A O 1
ATOM 840 N N . VAL A 1 105 ? -29.378 -12.072 10.404 1.00 88.75 105 VAL A N 1
ATOM 841 C CA . VAL A 1 105 ? -29.158 -10.784 11.071 1.00 88.75 105 VAL A CA 1
ATOM 842 C C . VAL A 1 105 ? -28.937 -11.000 12.570 1.00 88.75 105 VAL A C 1
ATOM 844 O O . VAL A 1 105 ? -28.008 -10.420 13.128 1.00 88.75 105 VAL A O 1
ATOM 847 N N . GLN A 1 106 ? -29.726 -11.863 13.219 1.00 90.56 106 GLN A N 1
ATOM 848 C CA . GLN A 1 106 ? -29.530 -12.194 14.631 1.00 90.56 106 GLN A CA 1
ATOM 849 C C . GLN A 1 106 ? -28.181 -12.883 14.878 1.00 90.56 106 GLN A C 1
ATOM 851 O O . GLN A 1 106 ? -27.460 -12.490 15.789 1.00 90.56 106 GLN A O 1
ATOM 856 N N . GLN A 1 107 ? -27.789 -13.847 14.041 1.00 88.00 107 GLN A N 1
ATOM 857 C CA . GLN A 1 107 ? -26.478 -14.498 14.150 1.00 88.00 107 GLN A CA 1
ATOM 858 C C . GLN A 1 107 ? -25.318 -13.502 14.014 1.00 88.00 107 GLN A C 1
ATOM 860 O O . GLN A 1 107 ? -24.338 -13.593 14.752 1.00 88.00 107 GLN A O 1
ATOM 865 N N . ILE A 1 108 ? -25.427 -12.540 13.095 1.00 87.38 108 ILE A N 1
ATOM 866 C CA . ILE A 1 108 ? -24.440 -11.466 12.938 1.00 87.38 108 ILE A CA 1
ATOM 867 C C . ILE A 1 108 ? -24.440 -10.552 14.169 1.00 87.38 108 ILE A C 1
ATOM 869 O O . ILE A 1 108 ? -23.373 -10.178 14.659 1.00 87.38 108 ILE A O 1
ATOM 873 N N . ALA A 1 109 ? -25.612 -10.214 14.708 1.00 88.88 109 ALA A N 1
ATOM 874 C CA . ALA A 1 109 ? -25.733 -9.407 15.919 1.00 88.88 109 ALA A CA 1
ATOM 875 C C . ALA A 1 109 ? -25.089 -10.088 17.138 1.00 88.88 109 ALA A C 1
ATOM 877 O O . ALA A 1 109 ? -24.436 -9.418 17.934 1.00 88.88 109 ALA A O 1
ATOM 878 N N . ASP A 1 110 ? -25.194 -11.413 17.249 1.00 86.06 110 ASP A N 1
ATOM 879 C CA . ASP A 1 110 ? -24.566 -12.193 18.323 1.00 86.06 110 ASP A CA 1
ATOM 880 C C . ASP A 1 110 ? -23.026 -12.201 18.216 1.00 86.06 110 ASP A C 1
ATOM 882 O O . ASP A 1 110 ? -22.327 -12.336 19.221 1.00 86.06 110 ASP A O 1
ATOM 886 N N . GLN A 1 111 ? -22.485 -12.017 17.007 1.00 81.00 111 GLN A N 1
ATOM 887 C CA . GLN A 1 111 ? -21.043 -11.914 16.737 1.00 81.00 111 GLN A CA 1
ATOM 888 C C . GLN A 1 111 ? -20.507 -10.483 16.871 1.00 81.00 111 GLN A C 1
ATOM 890 O O . GLN A 1 111 ? -19.294 -10.275 16.896 1.00 81.00 111 GLN A O 1
ATOM 895 N N . THR A 1 112 ? -21.386 -9.483 16.941 1.00 82.56 112 THR A N 1
ATOM 896 C CA . THR A 1 112 ? -21.013 -8.069 16.876 1.00 82.56 112 THR A CA 1
ATOM 897 C C . THR A 1 112 ? -21.588 -7.317 18.069 1.00 82.56 112 THR A C 1
ATOM 899 O O . THR A 1 112 ? -22.784 -7.054 18.166 1.00 82.56 112 THR A O 1
ATOM 902 N N . SER A 1 113 ? -20.725 -6.915 19.003 1.00 83.56 113 SER A N 1
ATOM 903 C CA . SER A 1 113 ? -21.144 -6.209 20.218 1.00 83.56 113 SER A CA 1
ATOM 904 C C . SER A 1 113 ? -20.327 -4.946 20.463 1.00 83.56 113 SER A C 1
ATOM 906 O O . SER A 1 113 ? -19.203 -4.800 19.982 1.00 83.56 113 SER A O 1
ATOM 908 N N . LEU A 1 114 ? -20.878 -4.035 21.266 1.00 79.19 114 LEU A N 1
ATOM 909 C CA . LEU A 1 114 ? -20.133 -2.870 21.744 1.00 79.19 114 LEU A CA 1
ATOM 910 C C . LEU A 1 114 ? -18.928 -3.278 22.609 1.00 79.19 114 LEU A C 1
ATOM 912 O O . LEU A 1 114 ? -17.944 -2.549 22.680 1.00 79.19 114 LEU A O 1
ATOM 916 N N . GLU A 1 115 ? -18.984 -4.446 23.253 1.00 85.00 115 GLU A N 1
ATOM 917 C CA . GLU A 1 115 ? -17.846 -4.974 24.005 1.00 85.00 115 GLU A CA 1
ATOM 918 C C . GLU A 1 115 ? -16.697 -5.352 23.067 1.00 85.00 115 GLU A C 1
ATOM 920 O O . GLU A 1 115 ? -15.552 -5.006 23.338 1.00 85.00 115 GLU A O 1
ATOM 925 N N . LEU A 1 116 ? -17.011 -5.942 21.910 1.00 85.69 116 LEU A N 1
ATOM 926 C CA . LEU A 1 116 ? -16.020 -6.272 20.887 1.00 85.69 116 LEU A CA 1
ATOM 927 C C . LEU A 1 116 ? -15.317 -5.019 20.344 1.00 85.69 116 LEU A C 1
ATOM 929 O O . LEU A 1 116 ? -14.118 -5.052 20.089 1.00 85.69 116 LEU A O 1
ATOM 933 N N . VAL A 1 117 ? -16.014 -3.880 20.241 1.00 87.75 117 VAL A N 1
ATOM 934 C CA . VAL A 1 117 ? -15.394 -2.593 19.861 1.00 87.75 117 VAL A CA 1
ATOM 935 C C . VAL A 1 117 ? -14.257 -2.213 20.822 1.00 87.75 117 VAL A C 1
ATOM 937 O O . VAL A 1 117 ? -13.239 -1.679 20.384 1.00 87.75 117 VAL A O 1
ATOM 940 N N . LYS A 1 118 ? -14.366 -2.536 22.117 1.00 87.56 118 LYS A N 1
ATOM 941 C CA . LYS A 1 118 ? -13.335 -2.218 23.122 1.00 87.56 118 LYS A CA 1
ATOM 942 C C . LYS A 1 118 ? -12.060 -3.053 22.988 1.00 87.56 118 LYS A C 1
ATOM 944 O O . LYS A 1 118 ? -11.045 -2.697 23.584 1.00 87.56 118 LYS A O 1
ATOM 949 N N . GLU A 1 119 ? -12.077 -4.135 22.211 1.00 85.31 119 GLU A N 1
ATOM 950 C CA . GLU A 1 119 ? -10.847 -4.853 21.856 1.00 85.31 119 GLU A CA 1
ATOM 951 C C . GLU A 1 119 ? -9.969 -4.032 20.904 1.00 85.31 119 GLU A C 1
ATOM 953 O O . GLU A 1 119 ? -8.742 -4.116 20.956 1.00 85.31 119 GLU A O 1
ATOM 958 N N . TYR A 1 120 ? -10.597 -3.207 20.063 1.00 83.25 120 TYR A N 1
ATOM 959 C CA . TYR A 1 120 ? -9.937 -2.389 19.046 1.00 83.25 120 TYR A CA 1
ATOM 960 C C . TYR A 1 120 ? -9.672 -0.965 19.543 1.00 83.25 120 TYR A C 1
ATOM 962 O O . TYR A 1 120 ? -8.628 -0.391 19.241 1.00 83.25 120 TYR A O 1
ATOM 970 N N . TYR A 1 121 ? -10.571 -0.417 20.362 1.00 88.75 121 TYR A N 1
ATOM 971 C CA . TYR A 1 121 ? -10.513 0.968 20.821 1.00 88.75 121 TYR A CA 1
ATOM 972 C C . TYR A 1 121 ? -10.351 1.078 22.340 1.00 88.75 121 TYR A C 1
ATOM 974 O O . TYR A 1 121 ? -10.982 0.361 23.119 1.00 88.75 121 TYR A O 1
ATOM 982 N N . SER A 1 122 ? -9.523 2.011 22.796 1.00 83.50 122 SER A N 1
ATOM 983 C CA . SER A 1 122 ? -9.432 2.378 24.200 1.00 83.50 122 SER A CA 1
ATOM 984 C C . SER A 1 122 ? -10.643 3.196 24.632 1.00 83.50 122 SER A C 1
ATOM 986 O O . SER A 1 122 ? -11.227 3.968 23.871 1.00 83.50 122 SER A O 1
ATOM 988 N N . GLU A 1 123 ? -11.005 3.053 25.905 1.00 91.06 123 GLU A N 1
ATOM 989 C CA . GLU A 1 123 ? -12.060 3.863 26.508 1.00 91.06 123 GLU A CA 1
ATOM 990 C C . GLU A 1 123 ? -11.709 5.356 26.464 1.00 91.06 123 GLU A C 1
ATOM 992 O O . GLU A 1 123 ? -12.581 6.185 26.224 1.00 91.06 123 GLU A O 1
ATOM 997 N N . PHE A 1 124 ? -10.422 5.691 26.602 1.00 87.06 124 PHE A N 1
ATOM 998 C CA . PHE A 1 124 ? -9.927 7.059 26.480 1.00 87.06 124 PHE A CA 1
ATOM 999 C C . PHE A 1 124 ? -10.233 7.664 25.102 1.00 87.06 124 PHE A C 1
ATOM 1001 O O . PHE A 1 124 ? -10.757 8.776 25.025 1.00 87.06 124 PHE A O 1
ATOM 1008 N N . LEU A 1 125 ? -9.960 6.930 24.016 1.00 85.75 125 LEU A N 1
ATOM 1009 C CA . LEU A 1 125 ? -10.262 7.385 22.659 1.00 85.75 125 LEU A CA 1
ATOM 1010 C C . LEU A 1 125 ? -11.773 7.500 22.444 1.00 85.75 125 LEU A C 1
ATOM 1012 O O . LEU A 1 125 ? -12.238 8.546 21.984 1.00 85.75 125 LEU A O 1
ATOM 1016 N N . LEU A 1 126 ? -12.543 6.469 22.811 1.00 90.62 126 LEU A N 1
ATOM 1017 C CA . LEU A 1 126 ? -13.999 6.452 22.623 1.00 90.62 126 LEU A CA 1
ATOM 1018 C C . LEU A 1 126 ? -14.716 7.549 23.419 1.00 90.62 126 LEU A C 1
ATOM 1020 O O . LEU A 1 126 ? -15.716 8.082 22.961 1.00 90.62 126 LEU A O 1
ATOM 1024 N N . GLN A 1 127 ? -14.211 7.940 24.588 1.00 91.69 127 GLN A N 1
ATOM 1025 C CA . GLN A 1 127 ? -14.802 9.031 25.372 1.00 91.69 127 GLN A CA 1
ATOM 1026 C C . GLN A 1 127 ? -14.412 10.429 24.866 1.00 91.69 127 GLN A C 1
ATOM 1028 O O . GLN A 1 127 ? -14.923 11.432 25.372 1.00 91.69 127 GLN A O 1
ATOM 1033 N N . SER A 1 128 ? -13.521 10.531 23.875 1.00 87.75 128 SER A N 1
ATOM 1034 C CA . SER A 1 128 ? -13.095 11.828 23.357 1.00 87.75 128 SER A CA 1
ATOM 1035 C C . SER A 1 128 ? -14.215 12.525 22.561 1.00 87.75 128 SER A C 1
ATOM 1037 O O . SER A 1 128 ? -14.922 11.884 21.776 1.00 87.75 128 SER A O 1
ATOM 1039 N N . PRO A 1 129 ? -14.356 13.864 22.668 1.00 87.38 129 PRO A N 1
ATOM 1040 C CA . PRO A 1 129 ? -15.305 14.615 21.844 1.00 87.38 129 PRO A CA 1
ATOM 1041 C C . PRO A 1 129 ? -15.085 14.411 20.340 1.00 87.38 129 PRO A C 1
ATOM 1043 O O . PRO A 1 129 ? -16.047 14.385 19.575 1.00 87.38 129 PRO A O 1
ATOM 1046 N N . SER A 1 130 ? -13.824 14.225 19.928 1.00 78.38 130 SER A N 1
ATOM 1047 C CA . SER A 1 130 ? -13.468 13.974 18.531 1.00 78.38 130 SER A CA 1
ATOM 1048 C C . SER A 1 130 ? -14.016 12.636 18.040 1.00 78.38 130 SER A C 1
ATOM 1050 O O . SER A 1 130 ? -14.602 12.601 16.967 1.00 78.38 130 SER A O 1
ATOM 1052 N N . ALA A 1 131 ? -13.929 11.561 18.831 1.00 82.88 131 ALA A N 1
ATOM 1053 C CA . ALA A 1 131 ? -14.459 10.254 18.438 1.00 82.88 131 ALA A CA 1
ATOM 1054 C C . ALA A 1 131 ? -15.986 10.256 18.265 1.00 82.88 131 ALA A C 1
ATOM 1056 O O . ALA A 1 131 ? -16.538 9.500 17.462 1.00 82.88 131 ALA A O 1
ATOM 1057 N N . LYS A 1 132 ? -16.686 11.125 19.003 1.00 89.12 132 LYS A N 1
ATOM 1058 C CA . LYS A 1 132 ? -18.134 11.292 18.851 1.00 89.12 132 LYS A CA 1
ATOM 1059 C C . LYS A 1 132 ? -18.499 11.934 17.508 1.00 89.12 132 LYS A C 1
ATOM 1061 O O . LYS A 1 132 ? -19.514 11.560 16.927 1.00 89.12 132 LYS A O 1
ATOM 1066 N N . GLN A 1 133 ? -17.680 12.865 17.016 1.00 82.06 133 GLN A N 1
ATOM 1067 C CA . GLN A 1 133 ? -17.953 13.658 15.808 1.00 82.06 133 GLN A CA 1
ATOM 1068 C C . GLN A 1 133 ? -17.296 13.103 14.539 1.00 82.06 133 GLN A C 1
ATOM 1070 O O . GLN A 1 133 ? -17.850 13.249 13.455 1.00 82.06 133 GLN A O 1
ATOM 1075 N N . ASN A 1 134 ? -16.142 12.455 14.672 1.00 79.19 134 ASN A N 1
ATOM 1076 C CA . ASN A 1 134 ? -15.306 11.984 13.575 1.00 79.19 134 ASN A CA 1
ATOM 1077 C C . ASN A 1 134 ? -15.047 10.486 13.706 1.00 79.19 134 ASN A C 1
ATOM 1079 O O . ASN A 1 134 ? -15.009 9.954 14.813 1.00 79.19 134 ASN A O 1
ATOM 1083 N N . VAL A 1 135 ? -14.818 9.816 12.578 1.00 80.69 135 VAL A N 1
ATOM 1084 C CA . VAL A 1 135 ? -14.327 8.436 12.571 1.00 80.69 135 VAL A CA 1
ATOM 1085 C C . VAL A 1 135 ? -12.838 8.449 12.893 1.00 80.69 135 VAL A C 1
ATOM 1087 O O . VAL A 1 135 ? -12.031 8.937 12.104 1.00 80.69 135 VAL A O 1
ATOM 1090 N N . LEU A 1 136 ? -12.479 7.919 14.058 1.00 70.81 136 LEU A N 1
ATOM 1091 C CA . LEU A 1 136 ? -11.089 7.723 14.460 1.00 70.81 136 LEU A CA 1
ATOM 1092 C C . LEU A 1 136 ? -10.676 6.267 14.268 1.00 70.81 136 LEU A C 1
ATOM 1094 O O . LEU A 1 136 ? -11.497 5.350 14.333 1.00 70.81 136 LEU A O 1
ATOM 1098 N N . MET A 1 137 ? -9.383 6.057 14.049 1.00 72.56 137 MET A N 1
ATOM 1099 C CA . MET A 1 137 ? -8.829 4.714 13.963 1.00 72.56 137 MET A CA 1
ATOM 1100 C C . MET A 1 137 ? -8.694 4.073 15.337 1.00 72.56 137 MET A C 1
ATOM 1102 O O . MET A 1 137 ? -8.587 4.746 16.362 1.00 72.56 137 MET A O 1
ATOM 1106 N N . ALA A 1 138 ? -8.712 2.749 15.321 1.00 75.19 138 ALA A N 1
ATOM 1107 C CA . ALA A 1 138 ? -8.539 1.914 16.488 1.00 75.19 138 ALA A CA 1
ATOM 1108 C C . ALA A 1 138 ? -7.111 2.029 17.047 1.00 75.19 138 ALA A C 1
ATOM 1110 O O . ALA A 1 138 ? -6.141 1.868 16.310 1.00 75.19 138 ALA A O 1
ATOM 1111 N N . ASP A 1 139 ? -6.985 2.310 18.345 1.00 65.31 139 ASP A N 1
ATOM 1112 C CA . ASP A 1 139 ? -5.718 2.588 19.036 1.00 65.31 139 ASP A CA 1
ATOM 1113 C C . ASP A 1 139 ? -5.188 1.410 19.872 1.00 65.31 139 ASP A C 1
ATOM 1115 O O . ASP A 1 139 ? -4.052 1.456 20.342 1.00 65.31 139 ASP A O 1
ATOM 1119 N N . ARG A 1 140 ? -5.972 0.337 20.052 1.00 64.00 140 ARG A N 1
ATOM 1120 C CA . ARG A 1 140 ? -5.497 -0.924 20.655 1.00 64.00 140 ARG A CA 1
ATOM 1121 C C . ARG A 1 140 ? -5.087 -1.942 19.602 1.00 64.00 140 ARG A C 1
ATOM 1123 O O . ARG A 1 140 ? -4.032 -2.558 19.714 1.00 64.00 140 ARG A O 1
ATOM 1130 N N . LYS A 1 141 ? -5.953 -2.150 18.610 1.00 67.69 141 LYS A N 1
ATOM 1131 C CA . LYS A 1 141 ? -5.782 -3.133 17.537 1.00 67.69 141 LYS A CA 1
ATOM 1132 C C . LYS A 1 141 ? -6.449 -2.603 16.270 1.00 67.69 141 LYS A C 1
ATOM 1134 O O . LYS A 1 141 ? -7.572 -2.125 16.379 1.00 67.69 141 LYS A O 1
ATOM 1139 N N . PRO A 1 142 ? -5.843 -2.726 15.078 1.00 60.75 142 PRO A N 1
ATOM 1140 C CA . PRO A 1 142 ? -6.489 -2.313 13.835 1.00 60.75 142 PRO A CA 1
ATOM 1141 C C . PRO A 1 142 ? -7.813 -3.052 13.592 1.00 60.75 142 PRO A C 1
ATOM 1143 O O . PRO A 1 142 ? -7.863 -4.282 13.663 1.00 60.75 142 PRO A O 1
ATOM 1146 N N . LEU A 1 143 ? -8.871 -2.308 13.263 1.00 70.69 143 LEU A N 1
ATOM 1147 C CA . LEU A 1 143 ? -10.161 -2.848 12.829 1.00 70.69 143 LEU A CA 1
ATOM 1148 C C . LEU A 1 143 ? -10.310 -2.658 11.317 1.00 70.69 143 LEU A C 1
ATOM 1150 O O . LEU A 1 143 ? -10.845 -1.659 10.832 1.00 70.69 143 LEU A O 1
ATOM 1154 N N . MET A 1 144 ? -9.783 -3.619 10.566 1.00 63.06 144 MET A N 1
ATOM 1155 C CA . MET A 1 144 ? -9.853 -3.623 9.107 1.00 63.06 144 MET A CA 1
ATOM 1156 C C . MET A 1 144 ? -11.122 -4.344 8.654 1.00 63.06 144 MET A C 1
ATOM 1158 O O . MET A 1 144 ? -11.543 -5.313 9.287 1.00 63.06 144 MET A O 1
ATOM 1162 N N . VAL A 1 145 ? -11.708 -3.881 7.552 1.00 60.53 145 VAL A N 1
ATOM 1163 C CA . VAL A 1 145 ? -12.699 -4.666 6.815 1.00 60.53 145 VAL A CA 1
ATOM 1164 C C . VAL A 1 145 ? -11.969 -5.348 5.677 1.00 60.53 145 VAL A C 1
ATOM 1166 O O . VAL A 1 145 ? -11.358 -4.656 4.862 1.00 60.53 145 VAL A O 1
ATOM 1169 N N . GLU A 1 146 ? -11.971 -6.678 5.652 1.00 50.91 146 GLU A N 1
ATOM 1170 C CA . GLU A 1 146 ? -11.349 -7.434 4.562 1.00 50.91 146 GLU A CA 1
ATOM 1171 C C . GLU A 1 146 ? -12.063 -7.086 3.237 1.00 50.91 146 GLU A C 1
ATOM 1173 O O . GLU A 1 146 ? -13.293 -7.164 3.172 1.00 50.91 146 GLU A O 1
ATOM 1178 N N . PRO A 1 147 ? -11.358 -6.660 2.170 1.00 45.91 147 PRO A N 1
ATOM 1179 C CA . PRO A 1 147 ? -12.041 -6.370 0.914 1.00 45.91 147 PRO A CA 1
ATOM 1180 C C . PRO A 1 147 ? -12.664 -7.624 0.293 1.00 45.91 147 PRO A C 1
ATOM 1182 O O . PRO A 1 147 ? -11.957 -8.567 -0.054 1.00 45.91 147 PRO A O 1
ATOM 1185 N N . LEU A 1 148 ? -13.991 -7.589 0.141 1.00 40.59 148 LEU A N 1
ATOM 1186 C CA . LEU A 1 148 ? -14.702 -7.629 -1.144 1.00 40.59 148 LEU A CA 1
ATOM 1187 C C . LEU A 1 148 ? -13.903 -8.216 -2.324 1.00 40.59 148 LEU A C 1
ATOM 1189 O O . LEU A 1 148 ? -13.211 -7.485 -3.034 1.00 40.59 148 LEU A O 1
ATOM 1193 N N . ILE A 1 149 ? -14.122 -9.502 -2.599 1.00 37.31 149 ILE A N 1
ATOM 1194 C CA . ILE A 1 149 ? -14.180 -10.038 -3.962 1.00 37.31 149 ILE A CA 1
ATOM 1195 C C . ILE A 1 149 ? -15.355 -11.028 -4.000 1.00 37.31 149 ILE A C 1
ATOM 1197 O O . ILE A 1 149 ? -15.363 -12.016 -3.265 1.00 37.31 149 ILE A O 1
ATOM 1201 N N . GLU A 1 150 ? -16.349 -10.771 -4.852 1.00 33.16 150 GLU A N 1
ATOM 1202 C CA . GLU A 1 150 ? -17.319 -11.794 -5.258 1.00 33.16 150 GLU A CA 1
ATOM 1203 C C . GLU A 1 150 ? -16.575 -12.982 -5.887 1.00 33.16 150 GLU A C 1
ATOM 1205 O O . GLU A 1 150 ? -15.841 -12.821 -6.859 1.00 33.16 150 GLU A O 1
ATOM 1210 N N . GLY A 1 151 ? -16.780 -14.184 -5.343 1.00 36.78 151 GLY A N 1
ATOM 1211 C CA . GLY A 1 151 ? -16.303 -15.431 -5.956 1.00 36.78 151 GLY A CA 1
ATOM 1212 C C . GLY A 1 151 ? -14.876 -15.853 -5.602 1.00 36.78 151 GLY A C 1
ATOM 1213 O O . GLY A 1 151 ? -14.292 -16.680 -6.296 1.00 36.78 151 GLY A O 1
ATOM 1214 N N . ALA A 1 152 ? -14.309 -15.323 -4.524 1.00 33.75 152 ALA A N 1
ATOM 1215 C CA . ALA A 1 152 ? -12.929 -15.578 -4.162 1.00 33.75 152 ALA A CA 1
ATOM 1216 C C . ALA A 1 152 ? -12.862 -16.559 -2.971 1.00 33.75 152 ALA A C 1
ATOM 1218 O O . ALA A 1 152 ? -13.328 -16.263 -1.873 1.00 33.75 152 ALA A O 1
ATOM 1219 N N . GLU A 1 153 ? -12.246 -17.725 -3.167 1.00 35.12 153 GLU A N 1
ATOM 1220 C CA . GLU A 1 153 ? -11.890 -18.672 -2.100 1.00 35.12 153 GLU A CA 1
ATOM 1221 C C . GLU A 1 153 ? -10.895 -18.037 -1.103 1.00 35.12 153 GLU A C 1
ATOM 1223 O O . GLU A 1 153 ? -9.683 -18.152 -1.274 1.00 35.12 153 GLU A O 1
ATOM 1228 N N . TYR A 1 154 ? -11.357 -17.347 -0.056 1.00 36.50 154 TYR A N 1
ATOM 1229 C CA . TYR A 1 154 ? -10.448 -16.661 0.875 1.00 36.50 154 TYR A CA 1
ATOM 1230 C C . TYR A 1 154 ? -10.768 -16.944 2.339 1.00 36.50 154 TYR A C 1
ATOM 1232 O O . TYR A 1 154 ? -11.439 -16.178 3.015 1.00 36.50 154 TYR A O 1
ATOM 1240 N N . LEU A 1 155 ? -10.173 -18.026 2.845 1.00 36.88 155 LEU A N 1
ATOM 1241 C CA . LEU A 1 155 ? -9.857 -18.173 4.271 1.00 36.88 155 LEU A CA 1
ATOM 1242 C C . LEU A 1 155 ? -8.354 -18.412 4.538 1.00 36.88 155 LEU A C 1
ATOM 1244 O O . LEU A 1 155 ? -7.960 -18.466 5.694 1.00 36.88 155 LEU A O 1
ATOM 1248 N N . ASN A 1 156 ? -7.489 -18.489 3.508 1.00 46.19 156 ASN A N 1
ATOM 1249 C CA . ASN A 1 156 ? -6.079 -18.902 3.673 1.00 46.19 156 ASN A CA 1
ATOM 1250 C C . ASN A 1 156 ? -5.028 -18.167 2.803 1.00 46.19 156 ASN A C 1
ATOM 1252 O O . ASN A 1 156 ? -3.873 -18.588 2.786 1.00 46.19 156 ASN A O 1
ATOM 1256 N N . SER A 1 157 ? -5.363 -17.097 2.072 1.00 64.38 157 SER A N 1
ATOM 1257 C CA . SER A 1 157 ? -4.368 -16.405 1.223 1.00 64.38 157 SER A CA 1
ATOM 1258 C C . SER A 1 157 ? -3.582 -15.329 1.984 1.00 64.38 157 SER A C 1
ATOM 1260 O O . SER A 1 157 ? -4.141 -14.586 2.793 1.00 64.38 157 SER A O 1
ATOM 1262 N N . SER A 1 158 ? -2.286 -15.196 1.684 1.00 80.38 158 SER A N 1
ATOM 1263 C CA . SER A 1 158 ? -1.400 -14.155 2.231 1.00 80.38 158 SER A CA 1
ATOM 1264 C C . SER A 1 158 ? -1.545 -12.787 1.549 1.00 80.38 158 SER A C 1
ATOM 1266 O O . SER A 1 158 ? -0.949 -11.805 1.999 1.00 80.38 158 SER A O 1
ATOM 1268 N N . PHE A 1 159 ? -2.356 -12.703 0.494 1.00 86.44 159 PHE A N 1
ATOM 1269 C CA . PHE A 1 159 ? -2.607 -11.498 -0.295 1.00 86.44 159 PHE A CA 1
ATOM 1270 C C . PHE A 1 159 ? -4.005 -11.507 -0.913 1.00 86.44 159 PHE A C 1
ATOM 1272 O O . PHE A 1 159 ? -4.636 -12.557 -1.016 1.00 86.44 159 PHE A O 1
ATOM 1279 N N . GLN A 1 160 ? -4.446 -10.349 -1.391 1.00 84.44 160 GLN A N 1
ATOM 1280 C CA . GLN A 1 160 ? -5.618 -10.159 -2.233 1.00 84.44 160 GLN A CA 1
ATOM 1281 C C . GLN A 1 160 ? -5.191 -9.735 -3.633 1.00 84.44 160 GLN A C 1
ATOM 1283 O O . GLN A 1 160 ? -4.300 -8.899 -3.796 1.00 84.44 160 GLN A O 1
ATOM 1288 N N . TYR A 1 161 ? -5.839 -10.313 -4.638 1.00 89.25 161 TYR A N 1
ATOM 1289 C CA . TYR A 1 161 ? -5.587 -10.014 -6.038 1.00 89.25 161 TYR A CA 1
ATOM 1290 C C . TYR A 1 161 ? -6.894 -9.656 -6.732 1.00 89.25 161 TYR A C 1
ATOM 1292 O O . TYR A 1 161 ? -7.834 -10.445 -6.732 1.00 89.25 161 TYR A O 1
ATOM 1300 N N . HIS A 1 162 ? -6.930 -8.477 -7.339 1.00 89.12 162 HIS A N 1
ATOM 1301 C CA . HIS A 1 162 ? -7.996 -8.061 -8.230 1.00 89.12 162 HIS A CA 1
ATOM 1302 C C . HIS A 1 162 ? -7.534 -8.213 -9.678 1.00 89.12 162 HIS A C 1
ATOM 1304 O O . HIS A 1 162 ? -6.544 -7.599 -10.097 1.00 89.12 162 HIS A O 1
ATOM 1310 N N . GLU A 1 163 ? -8.262 -9.026 -10.436 1.00 91.38 163 GLU A N 1
ATOM 1311 C CA . GLU A 1 163 ? -8.043 -9.188 -11.866 1.00 91.38 163 GLU A CA 1
ATOM 1312 C C . GLU A 1 163 ? -8.601 -7.981 -12.632 1.00 91.38 163 GLU A C 1
ATOM 1314 O O . GLU A 1 163 ? -9.779 -7.652 -12.531 1.00 91.38 163 GLU A O 1
ATOM 1319 N N . GLY A 1 164 ? -7.729 -7.310 -13.382 1.00 93.44 164 GLY A N 1
ATOM 1320 C CA . GLY A 1 164 ? -8.066 -6.252 -14.322 1.00 93.44 164 GLY A CA 1
ATOM 1321 C C . GLY A 1 164 ? -8.134 -6.756 -15.766 1.00 93.44 164 GLY A C 1
ATOM 1322 O O . GLY A 1 164 ? -8.182 -7.953 -16.034 1.00 93.44 164 GLY A O 1
ATOM 1323 N N . HIS A 1 165 ? -8.138 -5.823 -16.713 1.00 93.62 165 HIS A N 1
ATOM 1324 C CA . HIS A 1 165 ? -8.240 -6.115 -18.148 1.00 93.62 165 HIS A CA 1
ATOM 1325 C C . HIS A 1 165 ? -7.315 -5.252 -19.022 1.00 93.62 165 HIS A C 1
ATOM 1327 O O . HIS A 1 165 ? -7.437 -5.254 -20.248 1.00 93.62 165 HIS A O 1
ATOM 1333 N N . ILE A 1 166 ? -6.395 -4.501 -18.410 1.00 97.12 166 ILE A N 1
ATOM 1334 C CA . ILE A 1 166 ? -5.382 -3.698 -19.109 1.00 97.12 166 ILE A CA 1
ATOM 1335 C C . ILE A 1 166 ? -3.973 -4.190 -18.741 1.00 97.12 166 ILE A C 1
ATOM 1337 O O . ILE A 1 166 ? -3.798 -4.753 -17.660 1.00 97.12 166 ILE A O 1
ATOM 1341 N N . PRO A 1 167 ? -2.934 -3.931 -19.562 1.00 98.00 167 PRO A N 1
ATOM 1342 C CA . PRO A 1 167 ? -1.574 -4.422 -19.316 1.00 98.00 167 PRO A CA 1
ATOM 1343 C C . PRO A 1 167 ? -0.811 -3.651 -18.223 1.00 98.00 167 PRO A C 1
ATOM 1345 O O . PRO A 1 167 ? 0.372 -3.341 -18.367 1.00 98.00 167 PRO A O 1
ATOM 1348 N N . LEU A 1 168 ? -1.478 -3.323 -17.118 1.00 98.69 168 LEU A N 1
ATOM 1349 C CA . LEU A 1 168 ? -0.908 -2.610 -15.984 1.00 98.69 168 LEU A CA 1
ATOM 1350 C C . LEU A 1 168 ? -1.314 -3.311 -14.683 1.00 98.69 168 LEU A C 1
ATOM 1352 O O . LEU A 1 168 ? -2.500 -3.424 -14.362 1.00 98.69 168 LEU A O 1
ATOM 1356 N N . LEU A 1 169 ? -0.307 -3.764 -13.937 1.00 98.81 169 LEU A N 1
ATOM 1357 C CA . LEU A 1 169 ? -0.443 -4.327 -12.597 1.00 98.81 169 LEU A CA 1
ATOM 1358 C C . LEU A 1 169 ? 0.076 -3.326 -11.569 1.00 98.81 169 LEU A C 1
ATOM 1360 O O . LEU A 1 169 ? 1.242 -2.945 -11.623 1.00 98.81 169 LEU A O 1
ATOM 1364 N N . ILE A 1 170 ? -0.771 -2.928 -10.623 1.00 98.88 170 ILE A N 1
ATOM 1365 C CA . ILE A 1 170 ? -0.364 -2.167 -9.443 1.00 98.88 170 ILE A CA 1
ATOM 1366 C C . ILE A 1 170 ? -0.109 -3.147 -8.300 1.00 98.88 170 ILE A C 1
ATOM 1368 O O . ILE A 1 170 ? -0.990 -3.920 -7.931 1.00 98.88 170 ILE A O 1
ATOM 1372 N N . SER A 1 171 ? 1.086 -3.098 -7.726 1.00 98.62 171 SER A N 1
ATOM 1373 C CA . SER A 1 171 ? 1.478 -3.884 -6.556 1.00 98.62 171 SER A CA 1
ATOM 1374 C C . SER A 1 171 ? 1.772 -2.936 -5.392 1.00 98.62 171 SER A C 1
ATOM 1376 O O . SER A 1 171 ? 2.411 -1.900 -5.578 1.00 98.62 171 SER A O 1
ATOM 1378 N N . MET A 1 172 ? 1.238 -3.261 -4.210 1.00 98.50 172 MET A N 1
ATOM 1379 C CA . MET A 1 172 ? 1.326 -2.455 -2.982 1.00 98.50 172 MET A CA 1
ATOM 1380 C C . MET A 1 172 ? 1.934 -3.287 -1.844 1.00 98.50 172 MET A C 1
ATOM 1382 O O . MET A 1 172 ? 1.250 -3.585 -0.859 1.00 98.50 172 MET A O 1
ATOM 1386 N N . PRO A 1 173 ? 3.204 -3.705 -1.952 1.00 98.19 173 PRO A N 1
ATOM 1387 C CA . PRO A 1 173 ? 3.790 -4.755 -1.109 1.00 98.19 173 PRO A CA 1
ATOM 1388 C C . PRO A 1 173 ? 3.904 -4.391 0.382 1.00 98.19 173 PRO A C 1
ATOM 1390 O O . PRO A 1 173 ? 4.221 -5.254 1.197 1.00 98.19 173 PRO A O 1
ATOM 1393 N N . HIS A 1 174 ? 3.659 -3.134 0.764 1.00 98.50 174 HIS A N 1
ATOM 1394 C CA . HIS A 1 174 ? 3.773 -2.641 2.143 1.00 98.50 174 HIS A CA 1
ATOM 1395 C C . HIS A 1 174 ? 2.449 -2.132 2.733 1.00 98.50 174 HIS A C 1
ATOM 1397 O O . HIS A 1 174 ? 2.454 -1.539 3.807 1.00 98.50 174 HIS A O 1
ATOM 1403 N N . ASN A 1 175 ? 1.311 -2.370 2.069 1.00 94.44 175 ASN A N 1
ATOM 1404 C CA . ASN A 1 175 ? 0.000 -1.903 2.542 1.00 94.44 175 ASN A CA 1
ATOM 1405 C C . ASN A 1 175 ? -0.694 -2.863 3.540 1.00 94.44 175 ASN A C 1
ATOM 1407 O O . ASN A 1 175 ? -1.688 -2.489 4.162 1.00 94.44 175 ASN A O 1
ATOM 1411 N N . GLY A 1 176 ? -0.177 -4.083 3.717 1.00 88.19 176 GLY A N 1
ATOM 1412 C CA . GLY A 1 176 ? -0.706 -5.054 4.679 1.00 88.19 176 GLY A CA 1
ATOM 1413 C C . GLY A 1 176 ? -0.445 -4.650 6.134 1.00 88.19 176 GLY A C 1
ATOM 1414 O O . GLY A 1 176 ? 0.569 -4.030 6.445 1.00 88.19 176 GLY A O 1
ATOM 1415 N N . THR A 1 177 ? -1.345 -5.029 7.042 1.00 86.19 177 THR A N 1
ATOM 1416 C CA . THR A 1 177 ? -1.282 -4.637 8.467 1.00 86.19 177 THR A CA 1
ATOM 1417 C C . THR A 1 177 ? -1.386 -5.812 9.429 1.00 86.19 177 THR A C 1
ATOM 1419 O O . THR A 1 177 ? -1.053 -5.673 10.604 1.00 86.19 177 THR A O 1
ATOM 1422 N N . CYS A 1 178 ? -1.825 -6.984 8.963 1.00 82.06 178 CYS A N 1
ATOM 1423 C CA . CYS A 1 178 ? -1.985 -8.138 9.836 1.00 82.06 178 CYS A CA 1
ATOM 1424 C C . CYS A 1 178 ? -0.624 -8.684 10.288 1.00 82.06 178 CYS A C 1
ATOM 1426 O O . CYS A 1 178 ? 0.337 -8.731 9.516 1.00 82.06 178 CYS A O 1
ATOM 1428 N N . ILE A 1 179 ? -0.573 -9.177 11.524 1.00 76.44 179 ILE A N 1
ATOM 1429 C CA . ILE A 1 179 ? 0.557 -9.931 12.070 1.00 76.44 179 ILE A CA 1
ATOM 1430 C C . ILE A 1 179 ? -0.006 -11.256 12.610 1.00 76.44 179 ILE A C 1
ATOM 1432 O O . ILE A 1 179 ? -0.938 -11.215 13.416 1.00 76.44 179 ILE A O 1
ATOM 1436 N N . PRO A 1 180 ? 0.499 -12.422 12.163 1.00 79.44 180 PRO A N 1
ATOM 1437 C CA . PRO A 1 180 ? 0.132 -13.727 12.709 1.00 79.44 180 PRO A CA 1
ATOM 1438 C C . PRO A 1 180 ? 0.359 -13.795 14.221 1.00 79.44 180 PRO A C 1
ATOM 1440 O O . PRO A 1 180 ? 1.329 -13.228 14.722 1.00 79.44 180 PRO A O 1
ATOM 1443 N N . GLU A 1 181 ? -0.515 -14.490 14.948 1.00 73.69 181 GLU A N 1
ATOM 1444 C CA . GLU A 1 181 ? -0.488 -14.519 16.416 1.00 73.69 181 GLU A CA 1
ATOM 1445 C C . GLU A 1 181 ? 0.839 -15.052 16.983 1.00 73.69 181 GLU A C 1
ATOM 1447 O O . GLU A 1 181 ? 1.392 -14.469 17.915 1.00 73.69 181 GLU A O 1
ATOM 1452 N N . ASP A 1 182 ? 1.393 -16.101 16.372 1.00 74.56 182 ASP A N 1
ATOM 1453 C CA . ASP A 1 182 ? 2.688 -16.691 16.726 1.00 74.56 182 ASP A CA 1
ATOM 1454 C C . ASP A 1 182 ? 3.848 -15.691 16.604 1.00 74.56 182 ASP A C 1
ATOM 1456 O O . ASP A 1 182 ? 4.788 -15.729 17.397 1.00 74.56 182 ASP A O 1
ATOM 1460 N N . ILE A 1 183 ? 3.771 -14.762 15.648 1.00 84.56 183 ILE A N 1
ATOM 1461 C CA . ILE A 1 183 ? 4.752 -13.683 15.485 1.00 84.56 183 ILE A CA 1
ATOM 1462 C C . ILE A 1 183 ? 4.445 -12.539 16.458 1.00 84.56 183 ILE A C 1
ATOM 1464 O O . ILE A 1 183 ? 5.346 -12.067 17.154 1.00 84.56 183 ILE A O 1
ATOM 1468 N N . ALA A 1 184 ? 3.181 -12.121 16.551 1.00 81.50 184 ALA A N 1
ATOM 1469 C CA . ALA A 1 184 ? 2.733 -10.989 17.358 1.00 81.50 184 ALA A CA 1
ATOM 1470 C C . ALA A 1 184 ? 3.102 -11.136 18.844 1.00 81.50 184 ALA A C 1
ATOM 1472 O O . ALA A 1 184 ? 3.542 -10.169 19.463 1.00 81.50 184 ALA A O 1
ATOM 1473 N N . GLN A 1 185 ? 3.007 -12.347 19.405 1.00 84.00 185 GLN A N 1
ATOM 1474 C CA . GLN A 1 185 ? 3.364 -12.620 20.806 1.00 84.00 185 GLN A CA 1
A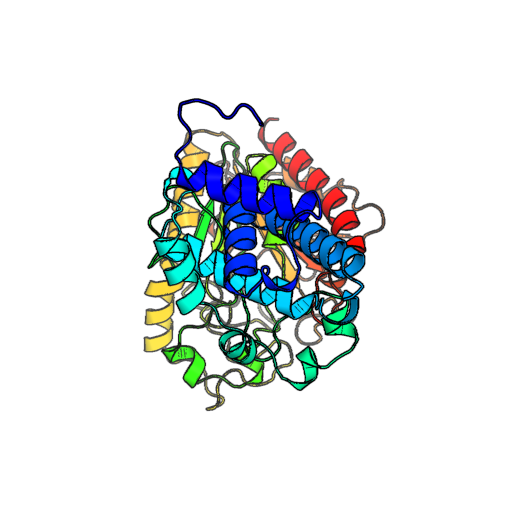TOM 1475 C C . GLN A 1 185 ? 4.838 -12.320 21.137 1.00 84.00 185 GLN A C 1
ATOM 1477 O O . GLN A 1 185 ? 5.174 -12.094 22.299 1.00 84.00 185 GLN A O 1
ATOM 1482 N N . THR A 1 186 ? 5.716 -12.284 20.129 1.00 88.38 186 THR A N 1
ATOM 1483 C CA . THR A 1 186 ? 7.153 -12.001 20.293 1.00 88.38 186 THR A CA 1
ATOM 1484 C C . THR A 1 186 ? 7.509 -10.521 20.117 1.00 88.38 186 THR A C 1
ATOM 1486 O O . THR A 1 186 ? 8.641 -10.116 20.394 1.00 88.38 186 THR A O 1
ATOM 1489 N N . MET A 1 187 ? 6.564 -9.704 19.647 1.00 87.19 187 MET A N 1
ATOM 1490 C CA . MET A 1 187 ? 6.803 -8.319 19.246 1.00 87.19 187 MET A CA 1
ATOM 1491 C C . MET A 1 187 ? 6.585 -7.329 20.391 1.00 87.19 187 MET A C 1
ATOM 1493 O O . MET A 1 187 ? 5.906 -7.607 21.384 1.00 87.19 187 MET A O 1
ATOM 1497 N N . THR A 1 188 ? 7.200 -6.156 20.271 1.00 88.69 188 THR A N 1
ATOM 1498 C CA . THR A 1 188 ? 6.950 -5.030 21.175 1.00 88.69 188 THR A CA 1
ATOM 1499 C C . THR A 1 188 ? 5.570 -4.427 20.904 1.00 88.69 188 THR A C 1
ATOM 1501 O O . THR A 1 188 ? 5.047 -4.51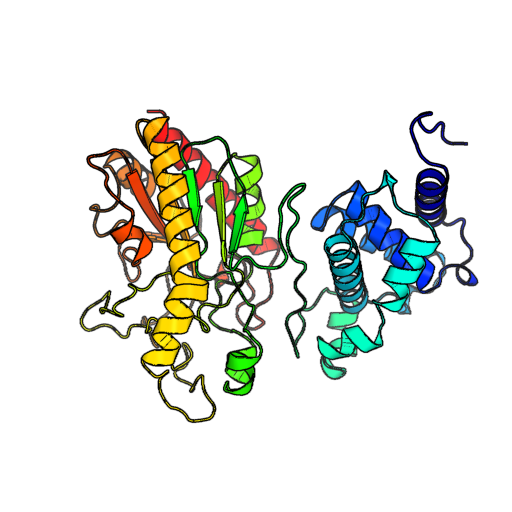1 19.794 1.00 88.69 188 THR A O 1
ATOM 1504 N N . SER A 1 189 ? 4.972 -3.781 21.909 1.00 83.50 189 SER A N 1
ATOM 1505 C CA . SER A 1 189 ? 3.663 -3.128 21.752 1.00 83.50 189 SER A CA 1
ATOM 1506 C C . SER A 1 189 ? 3.667 -2.048 20.670 1.00 83.50 189 SER A C 1
ATOM 1508 O O . SER A 1 189 ? 2.667 -1.868 19.990 1.00 83.50 189 SER A O 1
ATOM 1510 N N . GLU A 1 190 ? 4.792 -1.349 20.498 1.00 85.44 190 GLU A N 1
ATOM 1511 C CA . GLU A 1 190 ? 4.971 -0.354 19.438 1.00 85.44 190 GLU A CA 1
ATOM 1512 C C . GLU A 1 190 ? 4.986 -1.005 18.052 1.00 85.44 190 GLU A C 1
ATOM 1514 O O . GLU A 1 190 ? 4.336 -0.522 17.137 1.00 85.44 190 GLU A O 1
ATOM 1519 N N . ALA A 1 191 ? 5.663 -2.142 17.883 1.00 85.94 191 ALA A N 1
ATOM 1520 C CA . ALA A 1 191 ? 5.689 -2.813 16.591 1.00 85.94 191 ALA A CA 1
ATOM 1521 C C . ALA A 1 191 ? 4.321 -3.391 16.185 1.00 85.94 191 ALA A C 1
ATOM 1523 O O . ALA A 1 191 ? 4.004 -3.446 14.998 1.00 85.94 191 ALA A O 1
ATOM 1524 N N . LEU A 1 192 ? 3.489 -3.780 17.158 1.00 83.00 192 LEU A N 1
ATOM 1525 C CA . LEU A 1 192 ? 2.128 -4.262 16.903 1.00 83.00 192 LEU A CA 1
ATOM 1526 C C . LEU A 1 192 ? 1.199 -3.189 16.312 1.00 83.00 192 LEU A C 1
ATOM 1528 O O . LEU A 1 192 ? 0.186 -3.546 15.713 1.00 83.00 192 LEU A O 1
ATOM 1532 N N . THR A 1 193 ? 1.533 -1.898 16.432 1.00 81.31 193 THR A N 1
ATOM 1533 C CA . THR A 1 193 ? 0.765 -0.816 15.790 1.00 81.31 193 THR A CA 1
ATOM 1534 C C . THR A 1 193 ? 1.153 -0.591 14.326 1.00 81.31 193 THR A C 1
ATOM 1536 O O . THR A 1 193 ? 0.512 0.209 13.650 1.00 81.31 193 THR A O 1
ATOM 1539 N N . VAL A 1 194 ? 2.167 -1.311 13.823 1.00 87.94 194 VAL A N 1
ATOM 1540 C CA . VAL A 1 194 ? 2.656 -1.279 12.432 1.00 87.94 194 VAL A CA 1
ATOM 1541 C C . VAL A 1 194 ? 2.869 0.137 11.861 1.00 87.94 194 VAL A C 1
ATOM 1543 O O . VAL A 1 194 ? 2.389 0.441 10.764 1.00 87.94 194 VAL A O 1
ATOM 1546 N N . PRO A 1 195 ? 3.598 1.029 12.566 1.00 87.69 195 PRO A N 1
ATOM 1547 C CA . PRO A 1 195 ? 3.701 2.438 12.185 1.00 87.69 195 PRO A CA 1
ATOM 1548 C C . PRO A 1 195 ? 4.379 2.659 10.825 1.00 87.69 195 PRO A C 1
ATOM 1550 O O . PRO A 1 195 ? 4.041 3.620 10.142 1.00 87.69 195 PRO A O 1
ATOM 1553 N N . ASP A 1 196 ? 5.261 1.751 10.389 1.00 96.06 196 ASP A N 1
ATOM 1554 C CA . ASP A 1 196 ? 5.994 1.859 9.114 1.00 96.06 196 ASP A CA 1
ATOM 1555 C C . ASP A 1 196 ? 5.227 1.273 7.907 1.00 96.06 196 ASP A C 1
ATOM 1557 O O . ASP A 1 196 ? 5.828 0.911 6.890 1.00 96.06 196 ASP A O 1
ATOM 1561 N N . THR A 1 197 ? 3.910 1.105 8.039 1.00 94.75 197 THR A N 1
ATOM 1562 C CA . THR A 1 197 ? 3.031 0.659 6.951 1.00 94.75 197 THR A CA 1
ATOM 1563 C C . THR A 1 197 ? 2.841 1.778 5.932 1.00 94.75 197 THR A C 1
ATOM 1565 O O . THR A 1 197 ? 2.734 2.959 6.281 1.00 94.75 197 THR A O 1
ATOM 1568 N N . ASP A 1 198 ? 2.678 1.393 4.670 1.00 97.56 198 ASP A N 1
ATOM 1569 C CA . ASP A 1 198 ? 2.231 2.281 3.603 1.00 97.56 198 ASP A CA 1
ATOM 1570 C C . ASP A 1 198 ? 0.714 2.508 3.758 1.00 97.56 198 ASP A C 1
ATOM 1572 O O . ASP A 1 198 ? -0.124 1.944 3.042 1.00 97.56 198 ASP A O 1
ATOM 1576 N N . TRP A 1 199 ? 0.348 3.251 4.805 1.00 88.44 199 TRP A N 1
ATOM 1577 C CA . TRP A 1 199 ? -1.022 3.391 5.289 1.00 88.44 199 TRP A CA 1
ATOM 1578 C C . TRP A 1 199 ? -1.957 3.958 4.220 1.00 88.44 199 TRP A C 1
ATOM 1580 O O . TRP A 1 199 ? -1.593 4.865 3.478 1.00 88.44 199 TRP A O 1
ATOM 1590 N N . TYR A 1 200 ? -3.183 3.427 4.163 1.00 88.56 200 TYR A N 1
ATOM 1591 C CA . TYR A 1 200 ? -4.278 3.832 3.262 1.00 88.56 200 TYR A CA 1
ATOM 1592 C C . TYR A 1 200 ? -3.964 3.833 1.760 1.00 88.56 200 TYR A C 1
ATOM 1594 O O . TYR A 1 200 ? -4.771 4.326 0.975 1.00 88.56 200 TYR A O 1
ATOM 1602 N N . LEU A 1 201 ? -2.850 3.244 1.324 1.00 91.56 201 LEU A N 1
ATOM 1603 C CA . LEU A 1 201 ? -2.470 3.249 -0.085 1.00 91.56 201 LEU A CA 1
ATOM 1604 C C . LEU A 1 201 ? -3.535 2.587 -0.974 1.00 91.56 201 LEU A C 1
ATOM 1606 O O . LEU A 1 201 ? -3.889 3.123 -2.021 1.00 91.56 201 LEU A O 1
ATOM 1610 N N . ARG A 1 202 ? -4.147 1.483 -0.521 1.00 88.94 202 ARG A N 1
ATOM 1611 C CA . ARG A 1 202 ? -5.268 0.856 -1.238 1.00 88.94 202 ARG A CA 1
ATOM 1612 C C . ARG A 1 202 ? -6.462 1.794 -1.418 1.00 88.94 202 ARG A C 1
ATOM 1614 O O . ARG A 1 202 ? -7.050 1.783 -2.498 1.00 88.94 202 ARG A O 1
ATOM 1621 N N . GLN A 1 203 ? -6.812 2.571 -0.391 1.00 86.44 203 GLN A N 1
ATOM 1622 C CA . GLN A 1 203 ? -7.887 3.567 -0.450 1.00 86.44 203 GLN A CA 1
ATOM 1623 C C . GLN A 1 203 ? -7.505 4.719 -1.384 1.00 86.44 203 GLN A C 1
ATOM 1625 O O . GLN A 1 203 ? -8.308 5.127 -2.213 1.00 86.44 203 GLN A O 1
ATOM 1630 N N . LEU A 1 204 ? -6.256 5.184 -1.320 1.00 92.75 204 LEU A N 1
ATOM 1631 C CA . LEU A 1 204 ? -5.755 6.249 -2.183 1.00 92.75 204 LEU A CA 1
ATOM 1632 C C . LEU A 1 204 ? -5.823 5.869 -3.673 1.00 92.75 204 LEU A C 1
ATOM 1634 O O . LEU A 1 204 ? -6.095 6.714 -4.517 1.00 92.75 204 LEU A O 1
ATOM 1638 N N . TYR A 1 205 ? -5.624 4.595 -3.999 1.00 95.56 205 TYR A N 1
ATOM 1639 C CA . TYR A 1 205 ? -5.693 4.056 -5.361 1.00 95.56 205 TYR A CA 1
ATOM 1640 C C . TYR A 1 205 ? -7.024 3.336 -5.661 1.00 95.56 205 TYR A C 1
ATOM 1642 O O . TYR A 1 205 ? -7.075 2.461 -6.528 1.00 95.56 205 TYR A O 1
ATOM 1650 N N . ASP A 1 206 ? -8.120 3.652 -4.966 1.00 87.44 206 ASP A N 1
ATOM 1651 C CA . ASP A 1 206 ? -9.448 3.068 -5.227 1.00 87.44 206 ASP A CA 1
ATOM 1652 C C . ASP A 1 206 ? -9.890 3.177 -6.699 1.00 87.44 206 ASP A C 1
ATOM 1654 O O . ASP A 1 206 ? -10.422 2.213 -7.257 1.00 87.44 206 ASP A O 1
ATOM 1658 N N . PHE A 1 207 ? -9.528 4.273 -7.368 1.00 90.81 207 PHE A N 1
ATOM 1659 C CA . PHE A 1 207 ? -9.778 4.520 -8.786 1.00 90.81 207 PHE A CA 1
ATOM 1660 C C . PHE A 1 207 ? -9.130 3.498 -9.737 1.00 90.81 207 PHE A C 1
ATOM 1662 O O . PHE A 1 207 ? -9.560 3.392 -10.885 1.00 90.81 207 PHE A O 1
ATOM 1669 N N . ALA A 1 208 ? -8.091 2.769 -9.310 1.00 92.62 208 ALA A N 1
ATOM 1670 C CA . ALA A 1 208 ? -7.311 1.881 -10.175 1.00 92.62 208 ALA A CA 1
ATOM 1671 C C . ALA A 1 208 ? -8.152 0.756 -10.792 1.00 92.62 208 ALA A C 1
ATOM 1673 O O . ALA A 1 208 ? -8.018 0.466 -11.981 1.00 92.62 208 ALA A O 1
ATOM 1674 N N . ILE A 1 209 ? -9.054 0.170 -10.000 1.00 90.31 209 ILE A N 1
ATOM 1675 C CA . ILE A 1 209 ? -9.978 -0.874 -10.464 1.00 90.31 209 ILE A CA 1
ATOM 1676 C C . ILE A 1 209 ? -10.899 -0.322 -11.554 1.00 90.31 209 ILE A C 1
ATOM 1678 O O . ILE A 1 209 ? -11.061 -0.939 -12.602 1.00 90.31 209 ILE A O 1
ATOM 1682 N N . GLY A 1 210 ? -11.442 0.883 -11.353 1.00 85.50 210 GLY A N 1
ATOM 1683 C CA . GLY A 1 210 ? -12.295 1.547 -12.342 1.00 85.50 210 GLY A CA 1
ATOM 1684 C C . GLY A 1 210 ? -11.571 1.904 -13.646 1.00 85.50 210 GLY A C 1
ATOM 1685 O O . GLY A 1 210 ? -12.218 2.075 -14.675 1.00 85.50 210 GLY A O 1
ATOM 1686 N N . LEU A 1 211 ? -10.235 1.991 -13.628 1.00 89.81 211 LEU A N 1
ATOM 1687 C CA . LEU A 1 211 ? -9.413 2.130 -14.836 1.00 89.81 211 LEU A CA 1
ATOM 1688 C C . LEU A 1 211 ? -9.094 0.789 -15.511 1.00 89.81 211 LEU A C 1
ATOM 1690 O O . LEU A 1 211 ? -8.539 0.796 -16.605 1.00 89.81 211 LEU A O 1
ATOM 1694 N N . GLY A 1 212 ? -9.438 -0.337 -14.882 1.00 92.62 212 GLY A N 1
ATOM 1695 C CA . GLY A 1 212 ? -9.183 -1.683 -15.385 1.00 92.62 212 GLY A CA 1
ATOM 1696 C C . GLY A 1 212 ? -7.838 -2.279 -14.980 1.00 92.62 212 GLY A C 1
ATOM 1697 O O . GLY A 1 212 ? -7.477 -3.327 -15.515 1.00 92.62 212 GLY A O 1
ATOM 1698 N N . CYS A 1 213 ? -7.087 -1.644 -14.074 1.00 96.88 213 CYS A N 1
ATOM 1699 C CA . CYS A 1 213 ? -5.795 -2.150 -13.604 1.00 96.88 213 CYS A CA 1
ATOM 1700 C C . CYS A 1 213 ? -5.951 -3.459 -12.822 1.00 96.88 213 CYS A C 1
ATOM 1702 O O . CYS A 1 213 ? -6.877 -3.607 -12.024 1.00 96.88 213 CYS A O 1
ATOM 1704 N N . HIS A 1 214 ? -4.976 -4.359 -12.956 1.00 98.19 214 HIS A N 1
ATOM 1705 C CA . HIS A 1 214 ? -4.802 -5.427 -11.973 1.00 98.19 214 HIS A CA 1
ATOM 1706 C C . HIS A 1 214 ? -4.244 -4.821 -10.681 1.00 98.19 214 HIS A C 1
ATOM 1708 O O . HIS A 1 214 ? -3.423 -3.900 -10.739 1.00 98.19 214 HIS A O 1
ATOM 1714 N N . VAL A 1 215 ? -4.655 -5.331 -9.520 1.00 97.69 215 VAL A N 1
ATOM 1715 C CA . VAL A 1 215 ? -4.185 -4.829 -8.217 1.00 97.69 215 VAL A CA 1
ATOM 1716 C C . VAL A 1 215 ? -3.805 -5.992 -7.308 1.00 97.69 215 VAL A C 1
ATOM 1718 O O . VAL A 1 215 ? -4.580 -6.930 -7.148 1.00 97.69 215 VAL A O 1
ATOM 1721 N N . LEU A 1 216 ? -2.623 -5.927 -6.700 1.00 97.06 216 LEU A N 1
ATOM 1722 C CA . LEU A 1 216 ? -2.117 -6.923 -5.758 1.00 97.06 216 LEU A CA 1
ATOM 1723 C C . LEU A 1 216 ? -1.747 -6.254 -4.429 1.00 97.06 216 LEU A C 1
ATOM 1725 O O . LEU A 1 216 ? -0.947 -5.318 -4.401 1.00 97.06 216 LEU A O 1
ATOM 1729 N N . VAL A 1 217 ? -2.335 -6.739 -3.334 1.00 94.38 217 VAL A N 1
ATOM 1730 C CA . VAL A 1 217 ? -2.157 -6.178 -1.985 1.00 94.38 217 VAL A CA 1
ATOM 1731 C C . VAL A 1 217 ? -1.915 -7.307 -0.984 1.00 94.38 217 VAL A C 1
ATOM 1733 O O . VAL A 1 217 ? -2.702 -8.251 -0.942 1.00 94.38 217 VAL A O 1
ATOM 1736 N N . PRO A 1 218 ? -0.858 -7.261 -0.162 1.00 92.50 218 PRO A N 1
ATOM 1737 C CA . PRO A 1 218 ? -0.628 -8.271 0.858 1.00 92.50 218 PRO A CA 1
ATOM 1738 C C . PRO A 1 218 ? -1.573 -8.084 2.045 1.00 92.50 218 PRO A C 1
ATOM 1740 O O . PRO A 1 218 ? -1.966 -6.972 2.389 1.00 92.50 218 PRO A O 1
ATOM 1743 N N . ARG A 1 219 ? -1.894 -9.185 2.724 1.00 83.94 219 ARG A N 1
ATOM 1744 C CA . ARG A 1 219 ? -2.630 -9.153 3.994 1.00 83.94 219 ARG A CA 1
ATOM 1745 C C . ARG A 1 219 ? -1.715 -8.763 5.154 1.00 83.94 219 ARG A C 1
ATOM 1747 O O . ARG A 1 219 ? -2.100 -8.007 6.047 1.00 83.94 219 ARG A O 1
ATOM 1754 N N . TYR A 1 220 ? -0.507 -9.316 5.146 1.00 89.31 220 TYR A N 1
ATOM 1755 C CA . TYR A 1 220 ? 0.428 -9.231 6.259 1.00 89.31 220 TYR A CA 1
ATOM 1756 C C . TYR A 1 220 ? 1.354 -8.024 6.150 1.00 89.31 220 TYR A C 1
ATOM 1758 O O . TYR A 1 220 ? 1.744 -7.619 5.056 1.00 89.31 220 TYR A O 1
ATOM 1766 N N . SER A 1 221 ? 1.699 -7.464 7.307 1.00 95.19 221 SER A N 1
ATOM 1767 C CA . SER A 1 221 ? 2.617 -6.336 7.414 1.00 95.19 221 SER A CA 1
ATOM 1768 C C . SER A 1 221 ? 4.021 -6.697 6.944 1.00 95.19 221 SER A C 1
ATOM 1770 O O . SER A 1 221 ? 4.488 -7.822 7.137 1.00 95.19 221 SER A O 1
ATOM 1772 N N . ARG A 1 222 ? 4.743 -5.692 6.439 1.00 98.06 222 ARG A N 1
ATOM 1773 C CA . ARG A 1 222 ? 6.180 -5.774 6.139 1.00 98.06 222 ARG A CA 1
ATOM 1774 C C . ARG A 1 222 ? 7.035 -6.224 7.333 1.00 98.06 222 ARG A C 1
ATOM 1776 O O . ARG A 1 222 ? 8.173 -6.638 7.151 1.00 98.06 222 ARG A O 1
ATOM 1783 N N . TYR A 1 223 ? 6.509 -6.133 8.555 1.00 96.88 223 TYR A N 1
ATOM 1784 C CA . TYR A 1 223 ? 7.162 -6.636 9.768 1.00 96.88 223 TYR A CA 1
ATOM 1785 C C . TYR A 1 223 ? 7.157 -8.163 9.866 1.00 96.88 223 TYR A C 1
ATOM 1787 O O . TYR A 1 223 ? 8.047 -8.751 10.480 1.00 96.88 223 TYR A O 1
ATOM 1795 N N . VAL A 1 224 ? 6.174 -8.817 9.241 1.00 95.12 224 VAL A N 1
ATOM 1796 C CA . VAL A 1 224 ? 6.170 -10.272 9.077 1.00 95.12 224 VAL A CA 1
ATOM 1797 C C . VAL A 1 224 ? 7.287 -10.644 8.112 1.00 95.12 224 VAL A C 1
ATOM 1799 O O . VAL A 1 224 ? 8.207 -11.366 8.493 1.00 95.12 224 VAL A O 1
ATOM 1802 N N . ILE A 1 225 ? 7.228 -10.111 6.893 1.00 97.12 225 ILE A N 1
ATOM 1803 C CA . ILE A 1 225 ? 8.281 -10.215 5.885 1.00 97.12 225 ILE A CA 1
ATOM 1804 C C . ILE A 1 225 ? 8.160 -9.042 4.906 1.00 97.12 225 ILE A C 1
ATOM 1806 O O . ILE A 1 225 ? 7.062 -8.704 4.463 1.00 97.12 225 ILE A O 1
ATOM 1810 N N . ASP A 1 226 ? 9.276 -8.406 4.567 1.00 98.31 226 ASP A N 1
ATOM 1811 C CA . ASP A 1 226 ? 9.318 -7.316 3.598 1.00 98.31 226 ASP A CA 1
ATOM 1812 C C . ASP A 1 226 ? 9.328 -7.900 2.177 1.00 98.31 226 ASP A C 1
ATOM 1814 O O . ASP A 1 226 ? 10.344 -8.387 1.682 1.00 98.31 226 ASP A O 1
ATOM 1818 N N . LEU A 1 227 ? 8.177 -7.844 1.505 1.00 98.44 227 LEU A N 1
ATOM 1819 C CA . LEU A 1 227 ? 7.997 -8.356 0.142 1.00 98.44 227 LEU A CA 1
ATOM 1820 C C . LEU A 1 227 ? 8.829 -7.591 -0.903 1.00 98.44 227 LEU A C 1
ATOM 1822 O O . LEU A 1 227 ? 9.066 -8.083 -1.998 1.00 98.44 227 LEU A O 1
ATOM 1826 N N . ASN A 1 228 ? 9.330 -6.395 -0.581 1.00 97.94 228 ASN A N 1
ATOM 1827 C CA . ASN A 1 228 ? 10.200 -5.630 -1.474 1.00 97.94 228 ASN A CA 1
ATOM 1828 C C . ASN A 1 228 ? 11.697 -5.809 -1.137 1.00 97.94 228 ASN A C 1
ATOM 1830 O O . ASN A 1 228 ? 12.536 -4.969 -1.493 1.00 97.94 228 ASN A O 1
ATOM 1834 N N . ARG A 1 229 ? 12.042 -6.927 -0.481 1.00 97.56 229 ARG A N 1
ATOM 1835 C CA . ARG A 1 229 ? 13.406 -7.442 -0.286 1.00 97.56 229 ARG A CA 1
ATOM 1836 C C . ARG A 1 229 ? 13.595 -8.799 -0.977 1.00 97.56 229 ARG A C 1
ATOM 1838 O O . ARG A 1 229 ? 12.631 -9.557 -1.105 1.00 97.56 229 ARG A O 1
ATOM 1845 N N . PRO A 1 230 ? 14.818 -9.106 -1.448 1.00 96.06 230 PRO A N 1
ATOM 1846 C CA . PRO A 1 230 ? 15.115 -10.415 -2.019 1.00 96.06 230 PRO A CA 1
ATOM 1847 C C . PRO A 1 230 ? 15.058 -11.515 -0.948 1.00 96.06 230 PRO A C 1
ATOM 1849 O O . PRO A 1 230 ? 15.345 -11.261 0.220 1.00 96.06 230 PRO A O 1
ATOM 1852 N N . GLU A 1 231 ? 14.735 -12.750 -1.351 1.00 93.69 231 GLU A N 1
ATOM 1853 C CA . GLU A 1 231 ? 14.649 -13.901 -0.430 1.00 93.69 231 GLU A CA 1
ATOM 1854 C C . GLU A 1 231 ? 15.990 -14.268 0.238 1.00 93.69 231 GLU A C 1
ATOM 1856 O O . GLU A 1 231 ? 15.997 -14.932 1.272 1.00 93.69 231 GLU A O 1
ATOM 1861 N N . ASP A 1 232 ? 17.119 -13.829 -0.327 1.00 92.50 232 ASP A N 1
ATOM 1862 C CA . ASP A 1 232 ? 18.465 -14.004 0.232 1.00 92.50 232 ASP A CA 1
ATOM 1863 C C . ASP A 1 232 ? 18.911 -12.848 1.148 1.00 92.50 232 ASP A C 1
ATOM 1865 O O . ASP A 1 232 ? 20.037 -12.863 1.647 1.00 92.50 232 ASP A O 1
ATOM 1869 N N . ASP A 1 233 ? 18.032 -11.864 1.373 1.00 90.31 233 ASP A N 1
ATOM 1870 C CA . ASP A 1 233 ? 18.266 -10.659 2.177 1.00 90.31 233 ASP A CA 1
ATOM 1871 C C . ASP A 1 233 ? 19.472 -9.813 1.715 1.00 90.31 233 ASP A C 1
ATOM 1873 O O . ASP A 1 233 ? 20.079 -9.070 2.490 1.00 90.31 233 ASP A O 1
ATOM 1877 N N . ALA A 1 234 ? 19.847 -9.905 0.433 1.00 89.56 234 ALA A N 1
ATOM 1878 C CA . ALA A 1 234 ? 20.902 -9.072 -0.127 1.00 89.56 234 ALA A CA 1
ATOM 1879 C C . ALA A 1 234 ? 20.565 -7.569 -0.039 1.00 89.56 234 ALA A C 1
ATOM 1881 O O . ALA A 1 234 ? 19.454 -7.120 -0.345 1.00 89.56 234 ALA A O 1
ATOM 1882 N N . GLU A 1 235 ? 21.565 -6.759 0.331 1.00 86.94 235 GLU A N 1
ATOM 1883 C CA . GLU A 1 235 ? 21.414 -5.307 0.422 1.00 86.94 235 GLU A CA 1
ATOM 1884 C C . GLU A 1 235 ? 21.068 -4.685 -0.936 1.00 86.94 235 GLU A C 1
ATOM 1886 O O . GLU A 1 235 ? 21.783 -4.842 -1.927 1.00 86.94 235 GLU A O 1
ATOM 1891 N N . LEU A 1 236 ? 19.999 -3.889 -0.965 1.00 82.56 236 LEU A N 1
ATOM 1892 C CA . LEU A 1 236 ? 19.566 -3.214 -2.189 1.00 82.56 236 LEU A CA 1
ATOM 1893 C C . LEU A 1 236 ? 20.373 -1.939 -2.484 1.00 82.56 236 LEU A C 1
ATOM 1895 O O . LEU A 1 236 ? 20.597 -1.592 -3.645 1.00 82.56 236 LEU A O 1
ATOM 1899 N N . TYR A 1 237 ? 20.781 -1.220 -1.434 1.00 83.38 237 TYR A N 1
ATOM 1900 C CA . TYR A 1 237 ? 21.531 0.032 -1.528 1.00 83.38 237 TYR A CA 1
ATOM 1901 C C . TYR A 1 237 ? 22.812 -0.054 -0.689 1.00 83.38 237 TYR A C 1
ATOM 1903 O O . TYR A 1 237 ? 22.785 0.326 0.486 1.00 83.38 237 TYR A O 1
ATOM 1911 N N . PRO A 1 238 ? 23.928 -0.534 -1.266 1.00 84.69 238 PRO A N 1
ATOM 1912 C CA . PRO A 1 238 ? 25.193 -0.647 -0.549 1.00 84.69 238 PRO A CA 1
ATOM 1913 C C . PRO A 1 238 ? 25.627 0.689 0.064 1.00 84.69 238 PRO A C 1
ATOM 1915 O O . PRO A 1 238 ? 25.629 1.721 -0.611 1.00 84.69 238 PRO A O 1
ATOM 1918 N N . GLY A 1 239 ? 25.986 0.670 1.349 1.00 83.44 239 GLY A N 1
ATOM 1919 C CA . GLY A 1 239 ? 26.416 1.858 2.097 1.00 83.44 239 GLY A CA 1
ATOM 1920 C C . GLY A 1 239 ? 25.286 2.759 2.614 1.00 83.44 239 GLY A C 1
ATOM 1921 O O . GLY A 1 239 ? 25.573 3.749 3.284 1.00 83.44 239 GLY A O 1
ATOM 1922 N N . ALA A 1 240 ? 24.018 2.429 2.346 1.00 84.31 240 ALA A N 1
ATOM 1923 C CA . ALA A 1 240 ? 22.865 3.071 2.975 1.00 84.31 240 ALA A CA 1
ATOM 1924 C C . ALA A 1 240 ? 22.338 2.232 4.152 1.00 84.31 240 ALA A C 1
ATOM 1926 O O . ALA A 1 240 ? 22.563 1.025 4.225 1.00 84.31 240 ALA A O 1
ATOM 1927 N N . ASN A 1 241 ? 21.576 2.855 5.056 1.00 85.31 241 ASN A N 1
ATOM 1928 C CA . ASN A 1 241 ? 20.792 2.104 6.035 1.00 85.31 241 ASN A CA 1
ATOM 1929 C C . ASN A 1 241 ? 19.614 1.432 5.307 1.00 85.31 241 ASN A C 1
ATOM 1931 O O . ASN A 1 241 ? 18.748 2.116 4.748 1.00 85.31 241 ASN A O 1
ATOM 1935 N N . ASN A 1 242 ? 19.622 0.100 5.267 1.00 86.75 242 ASN A N 1
ATOM 1936 C CA . ASN A 1 242 ? 18.581 -0.717 4.653 1.00 86.75 242 ASN A CA 1
ATOM 1937 C C . ASN A 1 242 ? 17.707 -1.365 5.738 1.00 86.75 242 ASN A C 1
ATOM 1939 O O . ASN A 1 242 ? 18.112 -1.514 6.891 1.00 86.75 242 ASN A O 1
ATOM 1943 N N . THR A 1 243 ? 16.490 -1.736 5.352 1.00 90.19 243 THR A N 1
ATOM 1944 C CA . THR A 1 243 ? 15.679 -2.699 6.109 1.00 90.19 243 THR A CA 1
ATOM 1945 C C . THR A 1 243 ? 16.067 -4.112 5.693 1.00 90.19 243 THR A C 1
ATOM 1947 O O . THR A 1 243 ? 16.471 -4.307 4.547 1.00 90.19 243 THR A O 1
ATOM 1950 N N . GLU A 1 244 ? 15.922 -5.076 6.595 1.00 93.62 244 GLU A N 1
ATOM 1951 C CA . GLU A 1 244 ? 16.075 -6.504 6.295 1.00 93.62 244 GLU A CA 1
ATOM 1952 C C . GLU A 1 244 ? 14.780 -7.126 5.738 1.00 93.62 244 GLU A C 1
ATOM 1954 O O . GLU A 1 244 ? 13.695 -6.558 5.880 1.00 93.62 244 GLU A O 1
ATOM 1959 N N . LEU A 1 245 ? 14.886 -8.319 5.149 1.00 96.62 245 LEU A N 1
ATOM 1960 C CA . LEU A 1 245 ? 13.779 -9.173 4.708 1.00 96.62 245 LEU A CA 1
ATOM 1961 C C . LEU A 1 245 ? 12.825 -9.488 5.863 1.00 96.62 245 LEU A C 1
ATOM 1963 O O . LEU A 1 245 ? 11.612 -9.456 5.700 1.00 96.62 245 LEU A O 1
ATOM 1967 N N . CYS A 1 246 ? 13.369 -9.774 7.043 1.00 97.06 246 CYS A N 1
ATOM 1968 C CA . CYS A 1 246 ? 12.621 -9.840 8.294 1.00 97.06 246 CYS A CA 1
ATOM 1969 C C . CYS A 1 246 ? 13.145 -8.726 9.207 1.00 97.06 246 CYS A C 1
ATOM 1971 O O . CYS A 1 246 ? 14.140 -8.949 9.906 1.00 97.06 246 CYS A O 1
ATOM 1973 N N . PRO A 1 247 ? 12.529 -7.529 9.188 1.00 95.81 247 PRO A N 1
ATOM 1974 C CA . PRO A 1 247 ? 13.045 -6.381 9.923 1.00 95.81 247 PRO A CA 1
ATOM 1975 C C . PRO A 1 247 ? 13.175 -6.675 11.421 1.00 95.81 247 PRO A C 1
ATOM 1977 O O . PRO A 1 247 ? 12.314 -7.322 12.016 1.00 95.81 247 PRO A O 1
ATOM 1980 N N . SER A 1 248 ? 14.245 -6.182 12.049 1.00 95.44 248 SER A N 1
ATOM 1981 C CA . SER A 1 248 ? 14.441 -6.296 13.507 1.00 95.44 248 SER A CA 1
ATOM 1982 C C . SER A 1 248 ? 14.232 -4.981 14.263 1.00 95.44 248 SER A C 1
ATOM 1984 O O . SER A 1 248 ? 14.272 -4.955 15.493 1.00 95.44 248 SER A O 1
ATOM 1986 N N . SER A 1 249 ? 14.018 -3.881 13.541 1.00 96.38 249 SER A N 1
ATOM 1987 C CA . SER A 1 249 ? 13.802 -2.545 14.101 1.00 96.38 249 SER A CA 1
ATOM 1988 C C . SER A 1 249 ? 12.807 -1.748 13.265 1.00 96.38 249 SER A C 1
ATOM 1990 O O . SER A 1 249 ? 12.762 -1.899 12.042 1.00 96.38 249 SER A O 1
ATOM 1992 N N . LEU A 1 250 ? 12.058 -0.876 13.933 1.00 96.19 250 LEU A N 1
ATOM 1993 C CA . LEU A 1 250 ? 11.177 0.110 13.309 1.00 96.19 250 LEU A CA 1
ATOM 1994 C C . LEU A 1 250 ? 11.998 1.205 12.605 1.00 96.19 250 LEU A C 1
ATOM 1996 O O . LEU A 1 250 ? 13.224 1.299 12.761 1.00 96.19 250 LEU A O 1
ATOM 2000 N N . PHE A 1 251 ? 11.355 2.087 11.843 1.00 96.25 251 PHE A N 1
ATOM 2001 C CA . PHE A 1 251 ? 12.063 3.183 11.170 1.00 96.25 251 PHE A CA 1
ATOM 2002 C C . PHE A 1 251 ? 12.702 4.183 12.138 1.00 96.25 251 PHE A C 1
ATOM 2004 O O . PHE A 1 251 ? 13.731 4.773 11.805 1.00 96.25 251 PHE A O 1
ATOM 2011 N N . ASN A 1 252 ? 12.171 4.311 13.355 1.00 95.06 252 ASN A N 1
ATOM 2012 C CA . ASN A 1 252 ? 12.762 5.105 14.437 1.00 95.06 252 ASN A CA 1
ATOM 2013 C C . ASN A 1 252 ? 13.896 4.383 15.201 1.00 95.06 252 ASN A C 1
ATOM 2015 O O . ASN A 1 252 ? 14.403 4.931 16.175 1.00 95.06 252 ASN A O 1
ATOM 2019 N N . LEU A 1 253 ? 14.315 3.195 14.741 1.00 95.25 253 LEU A N 1
ATOM 2020 C CA . LEU A 1 253 ? 15.348 2.327 15.326 1.00 95.25 253 LEU A CA 1
ATOM 2021 C C . LEU A 1 253 ? 14.955 1.603 16.623 1.00 95.25 253 LEU A C 1
ATOM 2023 O O . LEU A 1 253 ? 15.777 0.851 17.153 1.00 95.25 253 LEU A O 1
ATOM 2027 N N . ASN A 1 254 ? 13.718 1.744 17.107 1.00 95.88 254 ASN A N 1
ATOM 2028 C CA . ASN A 1 254 ? 13.248 0.952 18.240 1.00 95.88 254 ASN A CA 1
ATOM 2029 C C . ASN A 1 254 ? 13.173 -0.542 17.871 1.00 95.88 254 ASN A C 1
ATOM 2031 O O . ASN A 1 254 ? 12.894 -0.888 16.715 1.00 95.88 254 ASN A O 1
ATOM 2035 N N . PRO A 1 255 ? 13.434 -1.449 18.830 1.00 96.25 255 PRO A N 1
ATOM 2036 C CA . PRO A 1 255 ? 13.411 -2.883 18.581 1.00 96.25 255 PRO A CA 1
ATOM 2037 C C . PRO A 1 255 ? 11.996 -3.376 18.265 1.00 96.25 255 PRO A C 1
ATOM 2039 O O . PRO A 1 255 ? 11.016 -3.001 18.912 1.00 96.25 255 PRO A O 1
ATOM 2042 N N . MET A 1 256 ? 11.906 -4.274 17.287 1.00 95.25 256 MET A N 1
ATOM 2043 C CA . MET A 1 256 ? 10.638 -4.877 16.874 1.00 95.25 256 MET A CA 1
ATOM 2044 C C . MET A 1 256 ? 10.210 -6.039 17.780 1.00 95.25 256 MET A C 1
ATOM 2046 O O . MET A 1 256 ? 9.020 -6.240 18.011 1.00 95.25 256 MET A O 1
ATOM 2050 N N . TYR A 1 257 ? 11.181 -6.787 18.310 1.00 96.19 257 TYR A N 1
ATOM 2051 C CA . TYR A 1 257 ? 10.967 -7.979 19.132 1.00 96.19 257 TYR A CA 1
ATOM 2052 C C . TYR A 1 257 ? 11.352 -7.731 20.589 1.00 96.19 257 TYR A C 1
ATOM 2054 O O . TYR A 1 257 ? 12.315 -7.017 20.868 1.00 96.19 257 TYR A O 1
ATOM 2062 N N . GLN A 1 258 ? 10.637 -8.364 21.521 1.00 91.69 258 GLN A N 1
ATOM 2063 C CA . GLN A 1 258 ? 10.874 -8.242 22.967 1.00 91.69 258 GLN A CA 1
ATOM 2064 C C . GLN A 1 258 ? 12.275 -8.719 23.378 1.00 91.69 258 GLN A C 1
ATOM 2066 O O . GLN A 1 258 ? 12.859 -8.175 24.312 1.00 91.69 258 GLN A O 1
ATOM 2071 N N . SER A 1 259 ? 12.829 -9.708 22.669 1.00 91.00 259 SER A N 1
ATOM 2072 C CA . SER A 1 259 ? 14.203 -10.181 22.877 1.00 91.00 259 SER A CA 1
ATOM 2073 C C . SER A 1 259 ? 15.263 -9.188 22.389 1.00 91.00 259 SER A C 1
ATOM 2075 O O . SER A 1 259 ? 16.414 -9.276 22.806 1.00 91.00 259 SER A O 1
ATOM 2077 N N . GLY A 1 260 ? 14.899 -8.265 21.489 1.00 86.12 260 GLY A N 1
ATOM 2078 C CA . GLY A 1 260 ? 15.835 -7.408 20.758 1.00 86.12 260 GLY A CA 1
ATOM 2079 C C . GLY A 1 260 ? 16.666 -8.143 19.697 1.00 86.12 260 GLY A C 1
ATOM 2080 O O . GLY A 1 260 ? 17.542 -7.536 19.083 1.00 86.12 260 GLY A O 1
ATOM 2081 N N . GLU A 1 261 ? 16.413 -9.434 19.472 1.00 86.12 261 GLU A N 1
ATOM 2082 C CA . GLU A 1 261 ? 17.187 -10.265 18.549 1.00 86.12 261 GLU A CA 1
ATOM 2083 C C . GLU A 1 261 ? 16.595 -10.281 17.133 1.00 86.12 261 GLU A C 1
ATOM 2085 O O . GLU A 1 261 ? 15.415 -10.001 16.909 1.00 86.12 261 GLU A O 1
ATOM 2090 N N . LYS A 1 262 ? 17.437 -10.631 16.154 1.00 91.44 262 LYS A N 1
ATOM 2091 C CA . LYS A 1 262 ? 17.007 -10.871 14.773 1.00 91.44 262 LYS A CA 1
ATOM 2092 C C . LYS A 1 262 ? 16.250 -12.192 14.665 1.00 91.44 262 LYS A C 1
ATOM 2094 O O . LYS A 1 262 ? 16.515 -13.142 15.397 1.00 91.44 262 LYS A O 1
ATOM 2099 N N . VAL A 1 263 ? 15.368 -12.274 13.674 1.00 92.75 263 VAL A N 1
ATOM 2100 C CA . VAL A 1 263 ? 14.667 -13.514 13.329 1.00 92.75 263 VAL A CA 1
ATOM 2101 C C . VAL A 1 263 ? 15.678 -14.569 12.867 1.00 92.75 263 VAL A C 1
ATOM 2103 O O . VAL A 1 263 ? 16.486 -14.308 11.975 1.00 92.75 263 VAL A O 1
ATOM 2106 N N . GLY A 1 264 ? 15.642 -15.761 13.466 1.00 91.69 264 GLY A N 1
ATOM 2107 C CA . GLY A 1 264 ? 16.527 -16.872 13.103 1.00 91.69 264 GLY A CA 1
ATOM 2108 C C . GLY A 1 264 ? 16.246 -17.435 11.704 1.00 91.69 264 GLY A C 1
ATOM 2109 O O . GLY A 1 264 ? 15.135 -17.332 11.192 1.00 91.69 264 GLY A O 1
ATOM 2110 N N . LEU A 1 265 ? 17.244 -18.077 11.088 1.00 88.75 265 LEU A N 1
ATOM 2111 C CA . LEU A 1 265 ? 17.169 -18.551 9.694 1.00 88.75 265 LEU A CA 1
ATOM 2112 C C . LEU A 1 265 ? 16.022 -19.534 9.417 1.00 88.75 265 LEU A C 1
ATOM 2114 O O . LEU A 1 265 ? 15.456 -19.523 8.328 1.00 88.75 265 LEU A O 1
ATOM 2118 N N . GLU A 1 266 ? 15.690 -20.405 10.371 1.00 84.44 266 GLU A N 1
ATOM 2119 C CA . GLU A 1 266 ? 14.576 -21.351 10.226 1.00 84.44 266 GLU A CA 1
ATOM 2120 C C . GLU A 1 266 ? 13.233 -20.621 10.123 1.00 84.44 266 GLU A C 1
ATOM 2122 O O . GLU A 1 266 ? 12.436 -20.898 9.228 1.00 84.44 266 GLU A O 1
ATOM 2127 N N . GLU A 1 267 ? 13.032 -19.620 10.978 1.00 88.12 267 GLU A N 1
ATOM 2128 C CA . GLU A 1 267 ? 11.835 -18.790 10.970 1.00 88.12 267 GLU A CA 1
ATOM 2129 C C . GLU A 1 267 ? 11.777 -17.900 9.722 1.00 88.12 267 GLU A C 1
ATOM 2131 O O . GLU A 1 267 ? 10.723 -17.799 9.098 1.00 88.12 267 GLU A O 1
ATOM 2136 N N . GLN A 1 268 ? 12.904 -17.331 9.277 1.00 91.56 268 GLN A N 1
ATOM 2137 C CA . GLN A 1 268 ? 12.957 -16.602 8.003 1.00 91.56 268 GLN A CA 1
ATOM 2138 C C . GLN A 1 268 ? 12.518 -17.487 6.829 1.00 91.56 268 GLN A C 1
ATOM 2140 O O . GLN A 1 268 ? 11.658 -17.084 6.050 1.00 91.56 268 GLN A O 1
ATOM 2145 N N . ARG A 1 269 ? 13.032 -18.723 6.731 1.00 83.44 269 ARG A N 1
ATOM 2146 C CA . ARG A 1 269 ? 12.614 -19.685 5.692 1.00 83.44 269 ARG A CA 1
ATOM 2147 C C . ARG A 1 269 ? 11.122 -19.985 5.761 1.00 83.44 269 ARG A C 1
ATOM 2149 O O . ARG A 1 269 ? 10.463 -19.999 4.727 1.00 83.44 269 ARG A O 1
ATOM 2156 N N . ARG A 1 270 ? 10.576 -20.181 6.965 1.00 87.31 270 ARG A N 1
ATOM 2157 C CA . ARG A 1 270 ? 9.134 -20.387 7.152 1.00 87.31 270 ARG A CA 1
ATOM 2158 C C . ARG A 1 270 ? 8.332 -19.200 6.614 1.00 87.31 270 ARG A C 1
ATOM 2160 O O . ARG A 1 270 ? 7.375 -19.402 5.871 1.00 87.31 270 ARG A O 1
ATOM 2167 N N . ARG A 1 271 ? 8.727 -17.966 6.946 1.00 92.06 271 ARG A N 1
ATOM 2168 C CA . ARG A 1 271 ? 8.048 -16.750 6.469 1.00 92.06 271 ARG A CA 1
ATOM 2169 C C . ARG A 1 271 ? 8.190 -16.550 4.960 1.00 92.06 271 ARG A C 1
ATOM 2171 O O . ARG A 1 271 ? 7.232 -16.102 4.327 1.00 92.06 271 ARG A O 1
ATOM 2178 N N . ILE A 1 272 ? 9.331 -16.928 4.377 1.00 88.56 272 ILE A N 1
ATOM 2179 C CA . ILE A 1 272 ? 9.516 -16.934 2.922 1.00 88.56 272 ILE A CA 1
ATOM 2180 C C . ILE A 1 272 ? 8.472 -17.841 2.269 1.00 88.56 272 ILE A C 1
ATOM 2182 O O . ILE A 1 272 ? 7.750 -17.388 1.390 1.00 88.56 272 ILE A O 1
ATOM 2186 N N . GLU A 1 273 ? 8.336 -19.090 2.718 1.00 83.31 273 GLU A N 1
ATOM 2187 C CA . GLU A 1 273 ? 7.391 -20.036 2.109 1.00 83.31 273 GLU A CA 1
ATOM 2188 C C . GLU A 1 273 ? 5.921 -19.638 2.304 1.00 83.31 273 GLU A C 1
ATOM 2190 O O . GLU A 1 273 ? 5.115 -19.808 1.392 1.00 83.31 273 GLU A O 1
ATOM 2195 N N . LEU A 1 274 ? 5.562 -19.098 3.472 1.00 79.69 274 LEU A N 1
ATOM 2196 C CA . LEU A 1 274 ? 4.166 -18.787 3.801 1.00 79.69 274 LEU A CA 1
ATOM 2197 C C . LEU A 1 274 ? 3.675 -17.450 3.234 1.00 79.69 274 LEU A C 1
ATOM 2199 O O . LEU A 1 274 ? 2.495 -17.318 2.908 1.00 79.69 274 LEU A O 1
ATOM 2203 N N . TYR A 1 275 ? 4.548 -16.447 3.139 1.00 85.88 275 TYR A N 1
ATOM 2204 C CA . TYR A 1 275 ? 4.127 -15.069 2.874 1.00 85.88 275 TYR A CA 1
ATOM 2205 C C . TYR A 1 275 ? 4.804 -14.480 1.637 1.00 85.88 275 TYR A C 1
ATOM 2207 O O . TYR A 1 275 ? 4.113 -13.955 0.764 1.00 85.88 275 TYR A O 1
ATOM 2215 N N . TRP A 1 276 ? 6.128 -14.617 1.518 1.00 95.62 276 TRP A N 1
ATOM 2216 C CA . TRP A 1 276 ? 6.883 -14.056 0.394 1.00 95.62 276 TRP A CA 1
ATOM 2217 C C . TRP A 1 276 ? 6.616 -14.822 -0.905 1.00 95.62 276 TRP A C 1
ATOM 2219 O O . TRP A 1 276 ? 6.134 -14.256 -1.884 1.00 95.62 276 TRP A O 1
ATOM 2229 N N . ARG A 1 277 ? 6.848 -16.138 -0.913 1.00 92.12 277 ARG A N 1
ATOM 2230 C CA . ARG A 1 277 ? 6.769 -16.970 -2.117 1.00 92.12 277 ARG A CA 1
ATOM 2231 C C . ARG A 1 277 ? 5.392 -16.902 -2.789 1.00 92.12 277 ARG A C 1
ATOM 2233 O O . ARG A 1 277 ? 5.381 -16.712 -4.005 1.00 92.12 277 ARG A O 1
ATOM 2240 N N . PRO A 1 278 ? 4.252 -16.957 -2.071 1.00 87.62 278 PRO A N 1
ATOM 2241 C CA . PRO A 1 278 ? 2.941 -16.836 -2.707 1.00 87.62 278 PRO A CA 1
ATOM 2242 C C . PRO A 1 278 ? 2.720 -15.479 -3.393 1.00 87.62 278 PRO A C 1
ATOM 2244 O O . PRO A 1 278 ? 2.248 -15.444 -4.529 1.00 87.62 278 PRO A O 1
ATOM 2247 N N . TYR A 1 279 ? 3.114 -14.368 -2.758 1.00 95.81 279 TYR A N 1
ATOM 2248 C CA . TYR A 1 279 ? 2.989 -13.027 -3.345 1.00 95.81 279 TYR A CA 1
ATOM 2249 C C . TYR A 1 279 ? 3.831 -12.895 -4.622 1.00 95.81 279 TYR A C 1
ATOM 2251 O O . TYR A 1 279 ? 3.360 -12.448 -5.669 1.00 95.81 279 TYR A O 1
ATOM 2259 N N . HIS A 1 280 ? 5.077 -13.364 -4.554 1.00 98.06 280 HIS A N 1
ATOM 2260 C CA . HIS A 1 280 ? 6.037 -13.313 -5.652 1.00 98.06 280 HIS A CA 1
ATOM 2261 C C . HIS A 1 280 ? 5.676 -14.241 -6.822 1.00 98.06 280 HIS A C 1
ATOM 2263 O O . HIS A 1 280 ? 5.924 -13.888 -7.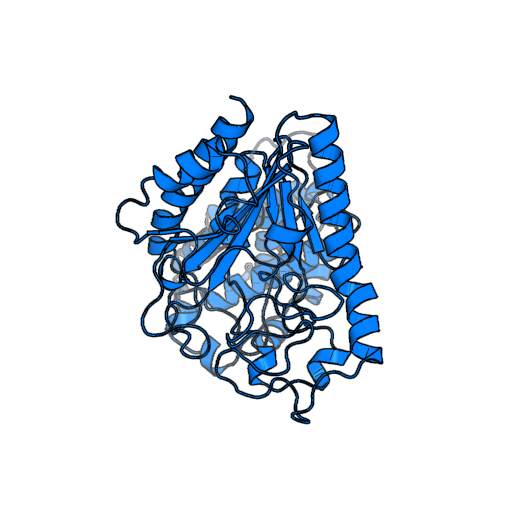979 1.00 98.06 280 HIS A O 1
ATOM 2269 N N . GLN A 1 281 ? 5.055 -15.392 -6.545 1.00 94.19 281 GLN A N 1
ATOM 2270 C CA . GLN A 1 281 ? 4.485 -16.274 -7.565 1.00 94.19 281 GLN A CA 1
ATOM 2271 C C . GLN A 1 281 ? 3.279 -15.631 -8.254 1.00 94.19 281 GLN A C 1
ATOM 2273 O O . GLN A 1 281 ? 3.169 -15.723 -9.477 1.00 94.19 281 GLN A O 1
ATOM 2278 N N . GLN A 1 282 ? 2.410 -14.940 -7.509 1.00 95.88 282 GLN A N 1
ATOM 2279 C CA . GLN A 1 282 ? 1.278 -14.224 -8.096 1.00 95.88 282 GLN A CA 1
ATOM 2280 C C . GLN A 1 282 ? 1.744 -13.079 -9.006 1.00 95.88 282 GLN A C 1
ATOM 2282 O O . GLN A 1 282 ? 1.250 -12.969 -10.126 1.00 95.88 282 GLN A O 1
ATOM 2287 N N . LEU A 1 283 ? 2.738 -12.284 -8.586 1.00 97.69 283 LEU A N 1
ATOM 2288 C CA . LEU A 1 283 ? 3.380 -11.275 -9.444 1.00 97.69 283 LEU A CA 1
ATOM 2289 C C . LEU A 1 283 ? 3.862 -11.888 -10.767 1.00 97.69 283 LEU A C 1
ATOM 2291 O O . LEU A 1 283 ? 3.498 -11.423 -11.846 1.00 97.69 283 LEU A O 1
ATOM 2295 N N . GLN A 1 284 ? 4.651 -12.963 -10.685 1.00 97.50 284 GLN A N 1
ATOM 2296 C CA . GLN A 1 284 ? 5.184 -13.677 -11.850 1.00 97.50 284 GLN A CA 1
ATOM 2297 C C . GLN A 1 284 ? 4.077 -14.201 -12.769 1.00 97.50 284 GLN A C 1
ATOM 2299 O O . GLN A 1 284 ? 4.169 -14.048 -13.988 1.00 97.50 284 GLN A O 1
ATOM 2304 N N . LYS A 1 285 ? 3.037 -14.811 -12.189 1.00 96.81 285 LYS A N 1
ATOM 2305 C CA . LYS A 1 285 ? 1.900 -15.367 -12.927 1.00 96.81 285 LYS A CA 1
ATOM 2306 C C . LYS A 1 285 ? 1.206 -14.282 -13.746 1.00 96.81 285 LYS A C 1
ATOM 2308 O O . LYS A 1 285 ? 1.103 -14.423 -14.961 1.00 96.81 285 LYS A O 1
ATOM 2313 N N . VAL A 1 286 ? 0.799 -13.191 -13.097 1.00 97.56 286 VAL A N 1
ATOM 2314 C CA . VAL A 1 286 ? 0.036 -12.111 -13.742 1.00 97.56 286 VAL A CA 1
ATOM 2315 C C . VAL A 1 286 ? 0.867 -11.425 -14.819 1.00 97.56 286 VAL A C 1
ATOM 2317 O O . VAL A 1 286 ? 0.393 -11.236 -15.935 1.00 97.56 286 VAL A O 1
ATOM 2320 N N . LEU A 1 287 ? 2.133 -11.104 -14.535 1.00 98.31 287 LEU A N 1
ATOM 2321 C CA . LEU A 1 287 ? 3.011 -10.482 -15.529 1.00 98.31 287 LEU A CA 1
ATOM 2322 C C . LEU A 1 287 ? 3.250 -11.401 -16.733 1.00 98.31 287 LEU A C 1
ATOM 2324 O O . LEU A 1 287 ? 3.223 -10.937 -17.871 1.00 98.31 287 LEU A O 1
ATOM 2328 N N . GLY A 1 288 ? 3.428 -12.705 -16.501 1.00 97.38 288 GLY A N 1
ATOM 2329 C CA . GLY A 1 288 ? 3.576 -13.693 -17.568 1.00 97.38 288 GLY A CA 1
ATOM 2330 C C . GLY A 1 288 ? 2.303 -13.895 -18.398 1.00 97.38 288 GLY A C 1
ATOM 2331 O O . GLY A 1 288 ? 2.392 -14.169 -19.594 1.00 97.38 288 GLY A O 1
ATOM 2332 N N . GLU A 1 289 ? 1.119 -13.762 -17.800 1.00 96.88 289 GLU A N 1
ATOM 2333 C CA . GLU A 1 289 ? -0.167 -13.793 -18.509 1.00 96.88 289 GLU A CA 1
ATOM 2334 C C . GLU A 1 289 ? -0.370 -12.532 -19.355 1.00 96.88 289 GLU A C 1
ATOM 2336 O O . GLU A 1 289 ? -0.686 -12.635 -20.541 1.00 96.88 289 GLU A O 1
ATOM 2341 N N . LEU A 1 290 ? -0.096 -11.353 -18.792 1.00 97.31 290 LEU A N 1
ATOM 2342 C CA . LEU A 1 290 ? -0.188 -10.082 -19.509 1.00 97.31 290 LEU A CA 1
ATOM 2343 C C . LEU A 1 290 ? 0.796 -10.013 -20.682 1.00 97.31 290 LEU A C 1
ATOM 2345 O O . LEU A 1 290 ? 0.405 -9.637 -21.786 1.00 97.31 290 LEU A O 1
ATOM 2349 N N . GLN A 1 291 ? 2.045 -10.443 -20.489 1.00 96.62 291 GLN A N 1
ATOM 2350 C CA . GLN A 1 291 ? 3.075 -10.416 -21.534 1.00 96.62 291 GLN A CA 1
ATOM 2351 C C . GLN A 1 291 ? 2.702 -11.276 -22.753 1.00 96.62 291 GLN A C 1
ATOM 2353 O O . GLN A 1 291 ? 3.075 -10.953 -23.878 1.00 96.62 291 GLN A O 1
ATOM 2358 N N . LYS A 1 292 ? 1.953 -12.372 -22.564 1.00 95.94 292 LYS A N 1
ATOM 2359 C CA . LYS A 1 292 ? 1.493 -13.214 -23.685 1.00 95.94 292 LYS A CA 1
ATOM 2360 C C . LYS A 1 292 ? 0.492 -12.494 -24.588 1.00 95.94 292 LYS A C 1
ATOM 2362 O O . LYS A 1 292 ? 0.433 -12.797 -25.777 1.00 95.94 292 LYS A O 1
ATOM 2367 N N . ASN A 1 293 ? -0.288 -11.577 -24.021 1.00 94.56 293 ASN A N 1
ATOM 2368 C CA . ASN A 1 293 ? -1.409 -10.924 -24.695 1.00 94.56 293 ASN A CA 1
ATOM 2369 C C . ASN A 1 293 ? -1.100 -9.479 -25.109 1.00 94.56 293 ASN A C 1
ATOM 2371 O O . ASN A 1 293 ? -1.808 -8.922 -25.948 1.00 94.56 293 ASN A O 1
ATOM 2375 N N . HIS A 1 294 ? -0.048 -8.877 -24.550 1.00 96.06 294 HIS A N 1
ATOM 2376 C CA . HIS A 1 294 ? 0.288 -7.474 -24.756 1.00 96.06 294 HIS A CA 1
ATOM 2377 C C . HIS A 1 294 ? 1.785 -7.287 -25.049 1.00 96.06 294 HIS A C 1
ATOM 2379 O O . HIS A 1 294 ? 2.622 -7.865 -24.359 1.00 96.06 294 HIS A O 1
ATOM 2385 N N . PRO A 1 295 ? 2.148 -6.446 -26.038 1.00 94.69 295 PRO A N 1
ATOM 2386 C CA . PRO A 1 295 ? 3.547 -6.202 -26.399 1.00 94.69 295 PRO A CA 1
ATOM 2387 C C . PRO A 1 295 ? 4.320 -5.411 -25.334 1.00 94.69 295 PRO A C 1
ATOM 2389 O O . PRO A 1 295 ? 5.549 -5.468 -25.303 1.00 94.69 295 PRO A O 1
ATOM 2392 N N . GLN A 1 296 ? 3.611 -4.652 -24.497 1.00 97.31 296 GLN A N 1
ATOM 2393 C CA . GLN A 1 296 ? 4.152 -3.910 -23.366 1.00 97.31 296 GLN A CA 1
ATOM 2394 C C . GLN A 1 296 ? 3.246 -4.111 -22.154 1.00 97.31 296 GLN A C 1
ATOM 2396 O O . GLN A 1 296 ? 2.025 -4.016 -22.266 1.00 97.31 296 GLN A O 1
ATOM 2401 N N . VAL A 1 297 ? 3.863 -4.362 -21.005 1.00 98.38 297 VAL A N 1
ATOM 2402 C CA . VAL A 1 297 ? 3.234 -4.519 -19.694 1.00 98.38 297 VAL A CA 1
ATOM 2403 C C . VAL A 1 297 ? 3.957 -3.619 -18.704 1.00 98.38 297 VAL A C 1
ATOM 2405 O O . VAL A 1 297 ? 5.187 -3.523 -18.737 1.00 98.38 297 VAL A O 1
ATOM 2408 N N . LEU A 1 298 ? 3.208 -2.978 -17.809 1.00 98.81 298 LEU A N 1
ATOM 2409 C CA . LEU A 1 298 ? 3.764 -2.176 -16.725 1.00 98.81 298 LEU A CA 1
ATOM 2410 C C . LEU A 1 298 ? 3.428 -2.769 -15.356 1.00 98.81 298 LEU A C 1
ATOM 2412 O O . LEU A 1 298 ? 2.263 -2.871 -14.980 1.00 98.81 298 LEU A O 1
ATOM 2416 N N . LEU A 1 299 ? 4.466 -3.076 -14.583 1.00 98.88 299 LEU A N 1
ATOM 2417 C CA . LEU A 1 299 ? 4.382 -3.251 -13.138 1.00 98.88 299 LEU A CA 1
ATOM 2418 C C . LEU A 1 299 ? 4.583 -1.898 -12.442 1.00 98.88 299 LEU A C 1
ATOM 2420 O O . LEU A 1 299 ? 5.686 -1.351 -12.434 1.00 98.88 299 LEU A O 1
ATOM 2424 N N . PHE A 1 300 ? 3.527 -1.356 -11.853 1.00 98.88 300 PHE A N 1
ATOM 2425 C CA . PHE A 1 300 ? 3.581 -0.135 -11.061 1.00 98.88 300 PHE A CA 1
ATOM 2426 C C . PHE A 1 300 ? 3.662 -0.483 -9.567 1.00 98.88 300 PHE A C 1
ATOM 2428 O O . PHE A 1 300 ? 2.694 -0.950 -8.972 1.00 98.88 300 PHE A O 1
ATOM 2435 N N . GLU A 1 301 ? 4.827 -0.266 -8.965 1.00 98.62 301 GLU A N 1
ATOM 2436 C CA . GLU A 1 301 ? 5.074 -0.458 -7.533 1.00 98.62 301 GLU A CA 1
ATOM 2437 C C . GLU A 1 301 ? 4.664 0.811 -6.782 1.00 98.62 301 GLU A C 1
ATOM 2439 O O . GLU A 1 301 ? 5.381 1.818 -6.790 1.00 98.62 301 GLU A O 1
ATOM 2444 N N . ALA A 1 302 ? 3.483 0.771 -6.168 1.00 98.75 302 ALA A N 1
ATOM 2445 C CA . ALA A 1 302 ? 2.959 1.873 -5.382 1.00 98.75 302 ALA A CA 1
ATOM 2446 C C . ALA A 1 302 ? 3.455 1.752 -3.939 1.00 98.75 302 ALA A C 1
ATOM 2448 O O . ALA A 1 302 ? 3.243 0.728 -3.288 1.00 98.75 302 ALA A O 1
ATOM 2449 N N . HIS A 1 303 ? 4.061 2.829 -3.446 1.00 98.81 303 HIS A N 1
ATOM 2450 C CA . HIS A 1 303 ? 4.589 2.935 -2.095 1.00 98.81 303 HIS A CA 1
ATOM 2451 C C . HIS A 1 303 ? 4.285 4.287 -1.461 1.00 98.81 303 HIS A C 1
ATOM 2453 O O . HIS A 1 303 ? 4.007 5.277 -2.147 1.00 98.81 303 HIS A O 1
ATOM 2459 N N . SER A 1 304 ? 4.408 4.347 -0.141 1.00 98.56 304 SER A N 1
ATOM 2460 C CA . SER A 1 304 ? 4.383 5.599 0.601 1.00 98.56 304 SER A CA 1
ATOM 2461 C C . SER A 1 304 ? 5.198 5.534 1.882 1.00 98.56 304 SER A C 1
ATOM 2463 O O . SER A 1 304 ? 5.178 4.521 2.569 1.00 98.56 304 SER A O 1
ATOM 2465 N N . ILE A 1 305 ? 5.784 6.656 2.282 1.00 97.75 305 ILE A N 1
ATOM 2466 C CA . ILE A 1 305 ? 6.541 6.759 3.532 1.00 97.75 305 ILE A CA 1
ATOM 2467 C C . ILE A 1 305 ? 6.332 8.122 4.186 1.00 97.75 305 ILE A C 1
ATOM 2469 O O . ILE A 1 305 ? 6.068 9.116 3.501 1.00 97.75 305 ILE A O 1
ATOM 2473 N N . ALA A 1 306 ? 6.471 8.178 5.512 1.00 97.38 306 ALA A N 1
ATOM 2474 C CA . ALA A 1 306 ? 6.480 9.430 6.258 1.00 97.38 306 ALA A CA 1
ATOM 2475 C C . ALA A 1 306 ? 7.472 10.436 5.646 1.00 97.38 306 ALA A C 1
ATOM 2477 O O . ALA A 1 306 ? 8.576 10.087 5.218 1.00 97.38 306 ALA A O 1
ATOM 2478 N N . SER A 1 307 ? 7.088 11.709 5.614 1.00 97.50 307 SER A N 1
ATOM 2479 C CA . SER A 1 307 ? 7.842 12.780 4.962 1.00 97.50 307 SER A CA 1
ATOM 2480 C C . SER A 1 307 ? 9.195 13.055 5.608 1.00 97.50 307 SER A C 1
ATOM 2482 O O . SER A 1 307 ? 10.061 13.646 4.968 1.00 97.50 307 SER A O 1
ATOM 2484 N N . GLN A 1 308 ? 9.402 12.610 6.848 1.00 97.19 308 GLN A N 1
ATOM 2485 C CA . GLN A 1 308 ? 10.659 12.727 7.576 1.00 97.19 308 GLN A CA 1
ATOM 2486 C C . GLN A 1 308 ? 10.994 11.399 8.251 1.00 97.19 308 GLN A C 1
ATOM 2488 O O . GLN A 1 308 ? 10.394 11.032 9.258 1.00 97.19 308 GLN A O 1
ATOM 2493 N N . VAL A 1 309 ? 11.995 10.697 7.716 1.00 96.44 309 VAL A N 1
ATOM 2494 C CA . VAL A 1 309 ? 12.529 9.465 8.308 1.00 96.44 309 VAL A CA 1
ATOM 2495 C C . VAL A 1 309 ? 14.053 9.577 8.379 1.00 96.44 309 VAL A C 1
ATOM 2497 O O . VAL A 1 309 ? 14.745 9.138 7.455 1.00 96.44 309 VAL A O 1
ATOM 2500 N N . PRO A 1 310 ? 14.606 10.140 9.477 1.00 95.50 310 PRO A N 1
ATOM 2501 C CA . PRO A 1 310 ? 16.042 10.413 9.611 1.00 95.50 310 PRO A CA 1
ATOM 2502 C C . PRO A 1 310 ? 16.938 9.184 9.427 1.00 95.50 310 PRO A C 1
ATOM 2504 O O . PRO A 1 310 ? 18.099 9.311 9.049 1.00 95.50 310 PRO A O 1
ATOM 2507 N N . ARG A 1 311 ? 16.398 7.980 9.660 1.00 94.69 311 ARG A N 1
ATOM 2508 C CA . ARG A 1 311 ? 17.086 6.712 9.389 1.00 94.69 311 ARG A CA 1
ATOM 2509 C C . ARG A 1 311 ? 17.492 6.565 7.919 1.00 94.69 311 ARG A C 1
ATOM 2511 O O . ARG A 1 311 ? 18.516 5.945 7.640 1.00 94.69 311 ARG A O 1
ATOM 2518 N N . PHE A 1 312 ? 16.700 7.086 6.980 1.00 94.06 312 PHE A N 1
ATOM 2519 C CA . PHE A 1 312 ? 16.877 6.822 5.551 1.00 94.06 312 PHE A CA 1
ATOM 2520 C C . PHE A 1 312 ? 17.283 8.037 4.728 1.00 94.06 312 PHE A C 1
ATOM 2522 O O . PHE A 1 312 ? 17.908 7.845 3.682 1.00 94.06 312 PHE A O 1
ATOM 2529 N N . PHE A 1 313 ? 16.915 9.246 5.143 1.00 94.00 313 PHE A N 1
ATOM 2530 C CA . PHE A 1 313 ? 17.210 10.475 4.413 1.00 94.00 313 PHE A CA 1
ATOM 2531 C C . PHE A 1 313 ? 17.184 11.692 5.342 1.00 94.00 313 PHE A C 1
ATOM 2533 O O . PHE A 1 313 ? 16.512 11.697 6.372 1.00 94.00 313 PHE A O 1
ATOM 2540 N N . GLU A 1 314 ? 17.936 12.726 4.966 1.00 93.81 314 GLU A N 1
ATOM 2541 C CA . GLU A 1 314 ? 17.972 13.994 5.690 1.00 93.81 314 GLU A CA 1
ATOM 2542 C C . GLU A 1 314 ? 16.822 14.909 5.263 1.00 93.81 314 GLU A C 1
ATOM 2544 O O . GLU A 1 314 ? 16.507 15.029 4.078 1.00 93.81 314 GLU A O 1
ATOM 2549 N N . GLY A 1 315 ? 16.239 15.607 6.238 1.00 96.06 315 GLY A N 1
ATOM 2550 C CA . GLY A 1 315 ? 15.186 16.586 5.999 1.00 96.06 315 GLY A CA 1
ATOM 2551 C C . GLY A 1 315 ? 13.876 15.966 5.515 1.00 96.06 315 GLY A C 1
ATOM 2552 O O . GLY A 1 315 ? 13.533 14.833 5.853 1.00 96.06 315 GLY A O 1
ATOM 2553 N N . GLN A 1 316 ? 13.125 16.760 4.755 1.00 97.00 316 GLN A N 1
ATOM 2554 C CA . GLN A 1 316 ? 11.821 16.378 4.234 1.00 97.00 316 GLN A CA 1
ATOM 2555 C C . GLN A 1 316 ? 11.954 15.760 2.839 1.00 97.00 316 GLN A C 1
ATOM 2557 O O . GLN A 1 316 ? 12.557 16.356 1.944 1.00 97.00 316 GLN A O 1
ATOM 2562 N N . LEU A 1 317 ? 11.349 14.591 2.645 1.00 97.56 317 LEU A N 1
ATOM 2563 C CA . LEU A 1 317 ? 11.273 13.917 1.355 1.00 97.56 317 LEU A CA 1
ATOM 2564 C C . LEU A 1 317 ? 10.453 14.751 0.349 1.00 97.56 317 LEU A C 1
ATOM 2566 O O . LEU A 1 317 ? 9.432 15.330 0.736 1.00 97.56 317 LEU A O 1
ATOM 2570 N N . PRO A 1 318 ? 10.844 14.795 -0.940 1.00 98.25 318 PRO A N 1
ATOM 2571 C CA . PRO A 1 318 ? 9.951 15.240 -2.006 1.00 98.25 318 PRO A CA 1
ATOM 2572 C C . PRO A 1 318 ? 8.639 14.445 -2.018 1.00 98.25 318 PRO A C 1
ATOM 2574 O O . PRO A 1 318 ? 8.586 13.311 -1.549 1.00 98.25 318 PRO A O 1
ATOM 2577 N N . ASP A 1 319 ? 7.583 15.019 -2.581 1.00 98.69 319 ASP A N 1
ATOM 2578 C CA . ASP A 1 319 ? 6.241 14.439 -2.529 1.00 98.69 319 ASP A CA 1
ATOM 2579 C C . ASP A 1 319 ? 6.118 13.210 -3.443 1.00 98.69 319 ASP A C 1
ATOM 2581 O O . ASP A 1 319 ? 5.639 12.169 -3.004 1.00 98.69 319 ASP A O 1
ATOM 2585 N N . PHE A 1 320 ? 6.602 13.305 -4.686 1.00 98.81 320 PHE A N 1
ATOM 2586 C CA . PHE A 1 320 ? 6.613 12.229 -5.681 1.00 98.81 320 PHE A CA 1
ATOM 2587 C C . PHE A 1 320 ? 8.050 11.784 -5.973 1.00 98.81 320 PHE A C 1
ATOM 2589 O O . PHE A 1 320 ? 8.814 12.513 -6.610 1.00 98.81 320 PHE A O 1
ATOM 2596 N N . ASN A 1 321 ? 8.422 10.571 -5.560 1.00 98.69 321 ASN A N 1
ATOM 2597 C CA . ASN A 1 321 ? 9.756 10.017 -5.800 1.00 98.69 321 ASN A CA 1
ATOM 2598 C C . ASN A 1 321 ? 9.646 8.800 -6.717 1.00 98.69 321 ASN A C 1
ATOM 2600 O O . ASN A 1 321 ? 9.332 7.691 -6.284 1.00 98.69 321 ASN A O 1
ATOM 2604 N N . PHE A 1 322 ? 9.922 9.004 -7.999 1.00 98.81 322 PHE A N 1
ATOM 2605 C CA . PHE A 1 322 ? 9.883 7.933 -8.985 1.00 98.81 322 PHE A CA 1
ATOM 2606 C C . PHE A 1 322 ? 11.184 7.131 -8.991 1.00 98.81 322 PHE A C 1
ATOM 2608 O O . PHE A 1 322 ? 12.274 7.702 -8.983 1.00 98.81 322 PHE A O 1
ATOM 2615 N N . GLY A 1 323 ? 11.080 5.809 -9.078 1.00 98.38 323 GLY A N 1
ATOM 2616 C CA . GLY A 1 323 ? 12.208 4.891 -9.194 1.00 98.38 323 GLY A CA 1
ATOM 2617 C C . GLY A 1 323 ? 12.134 4.072 -10.478 1.00 98.38 323 GLY A C 1
ATOM 2618 O O . GLY A 1 323 ? 11.226 3.262 -10.635 1.00 98.38 323 GLY A O 1
ATOM 2619 N N . THR A 1 324 ? 13.114 4.242 -11.368 1.00 98.25 324 THR A N 1
ATOM 2620 C CA . THR A 1 324 ? 13.208 3.515 -12.653 1.00 98.25 324 THR A CA 1
ATOM 2621 C C . THR A 1 324 ? 14.461 2.646 -12.761 1.00 98.25 324 THR A C 1
ATOM 2623 O O . THR A 1 324 ? 14.911 2.320 -13.858 1.00 98.25 324 THR A O 1
ATOM 2626 N N . ASN A 1 325 ? 15.099 2.321 -11.632 1.00 96.94 325 ASN A N 1
ATOM 2627 C CA . ASN A 1 325 ? 16.415 1.680 -11.605 1.00 96.94 325 ASN A CA 1
ATOM 2628 C C . ASN A 1 325 ? 17.444 2.415 -12.479 1.00 96.94 325 ASN A C 1
ATOM 2630 O O . ASN A 1 325 ? 18.123 1.798 -13.295 1.00 96.94 325 ASN A O 1
ATOM 2634 N N . GLN A 1 326 ? 17.515 3.746 -12.363 1.00 96.38 326 GLN A N 1
ATOM 2635 C CA . GLN A 1 326 ? 18.359 4.573 -13.242 1.00 96.38 326 GLN A CA 1
ATOM 2636 C C . GLN A 1 326 ? 18.044 4.382 -14.739 1.00 96.38 326 GLN A C 1
ATOM 2638 O O . GLN A 1 326 ? 18.940 4.354 -15.577 1.00 96.38 326 GLN A O 1
ATOM 2643 N N . GLY A 1 327 ? 16.760 4.217 -15.067 1.00 97.00 327 GLY A N 1
ATOM 2644 C CA . GLY A 1 327 ? 16.272 3.978 -16.426 1.00 97.00 327 GLY A CA 1
ATOM 2645 C C . GLY A 1 327 ? 16.338 2.519 -16.887 1.00 97.00 327 GLY A C 1
ATOM 2646 O O . GLY A 1 327 ? 15.857 2.220 -17.972 1.00 97.00 327 GLY A O 1
ATOM 2647 N N . ALA A 1 328 ? 16.892 1.598 -16.092 1.00 97.94 328 ALA A N 1
ATOM 2648 C CA . ALA A 1 328 ? 17.024 0.197 -16.489 1.00 97.94 328 ALA A CA 1
ATOM 2649 C C . ALA A 1 328 ? 15.737 -0.630 -16.320 1.00 97.94 328 ALA A C 1
ATOM 2651 O O . ALA A 1 328 ? 15.647 -1.711 -16.898 1.00 97.94 328 ALA A O 1
ATOM 2652 N N . SER A 1 329 ? 14.758 -0.173 -15.528 1.00 98.38 329 SER A N 1
ATOM 2653 C CA . SER A 1 329 ? 13.557 -0.970 -15.236 1.00 98.38 329 SER A CA 1
ATOM 2654 C C . SER A 1 329 ? 12.389 -0.728 -16.185 1.00 98.38 329 SER A C 1
ATOM 2656 O O . SER A 1 329 ? 11.423 -1.482 -16.135 1.00 98.38 329 SER A O 1
ATOM 2658 N N . CYS A 1 330 ? 12.444 0.280 -17.056 1.00 98.00 330 CYS A N 1
ATOM 2659 C CA . CYS A 1 330 ? 11.356 0.608 -17.973 1.00 98.00 330 CYS A CA 1
ATOM 2660 C C . CYS A 1 330 ? 11.870 1.024 -19.352 1.00 98.00 330 CYS A C 1
ATOM 2662 O O . CYS A 1 330 ? 13.011 1.455 -19.501 1.00 98.00 330 CYS A O 1
ATOM 2664 N N . VAL A 1 331 ? 11.010 0.933 -20.365 1.00 97.38 331 VAL A N 1
ATOM 2665 C CA . VAL A 1 331 ? 11.301 1.478 -21.697 1.00 97.38 331 VAL A CA 1
ATOM 2666 C C . VAL A 1 331 ? 11.360 3.012 -21.693 1.00 97.38 331 VAL A C 1
ATOM 2668 O O . VAL A 1 331 ? 10.802 3.685 -20.823 1.00 97.38 331 VAL A O 1
ATOM 2671 N N . GLU A 1 332 ? 12.023 3.574 -22.705 1.00 96.25 332 GLU A N 1
ATOM 2672 C CA . GLU A 1 332 ? 12.271 5.016 -22.828 1.00 96.25 332 GLU A CA 1
ATOM 2673 C C . GLU A 1 332 ? 10.981 5.854 -22.856 1.00 96.25 332 GLU A C 1
ATOM 2675 O O . GLU A 1 332 ? 10.953 6.947 -22.292 1.00 96.25 332 GLU A O 1
ATOM 2680 N N . SER A 1 333 ? 9.901 5.351 -23.468 1.00 96.69 333 SER A N 1
ATOM 2681 C CA . SER A 1 333 ? 8.611 6.054 -23.533 1.00 96.69 333 SER A CA 1
ATOM 2682 C C . SER A 1 333 ? 8.017 6.310 -22.144 1.00 96.69 333 SER A C 1
ATOM 2684 O O . SER A 1 333 ? 7.575 7.425 -21.866 1.00 96.69 333 SER A O 1
ATOM 2686 N N . ILE A 1 334 ? 8.075 5.317 -21.251 1.00 98.06 334 ILE A N 1
ATOM 2687 C CA . ILE A 1 334 ? 7.625 5.434 -19.857 1.00 98.06 334 ILE A CA 1
ATOM 2688 C C . ILE A 1 334 ? 8.525 6.405 -19.090 1.00 98.06 334 ILE A C 1
ATOM 2690 O O . ILE A 1 334 ? 8.022 7.289 -18.397 1.00 98.06 334 ILE A O 1
ATOM 2694 N N . GLY A 1 335 ? 9.849 6.289 -19.250 1.00 97.62 335 GLY A N 1
ATOM 2695 C CA . GLY A 1 335 ? 10.810 7.198 -18.616 1.00 97.62 335 GLY A CA 1
ATOM 2696 C C . GLY A 1 335 ? 10.559 8.663 -18.991 1.00 97.62 335 GLY A C 1
ATOM 2697 O O . GLY A 1 335 ? 10.377 9.504 -18.111 1.00 97.62 335 GLY A O 1
ATOM 2698 N N . LYS A 1 336 ? 10.437 8.950 -20.293 1.00 97.94 336 LYS A N 1
ATOM 2699 C CA . LYS A 1 336 ? 10.129 10.290 -20.819 1.00 97.94 336 LYS A CA 1
ATOM 2700 C C . LYS A 1 336 ? 8.783 10.819 -20.338 1.00 97.94 336 LYS A C 1
ATOM 2702 O O . LYS A 1 336 ? 8.664 12.006 -20.040 1.00 97.94 336 LYS A O 1
ATOM 2707 N N . TYR A 1 337 ? 7.773 9.954 -20.257 1.00 98.44 337 TYR A N 1
ATOM 2708 C CA . TYR A 1 337 ? 6.473 10.339 -19.722 1.00 98.44 337 TYR A CA 1
ATOM 2709 C C . TYR A 1 337 ? 6.586 10.789 -18.258 1.00 98.44 337 TYR A C 1
ATOM 2711 O O . TYR A 1 337 ? 6.109 11.868 -17.923 1.00 98.44 337 TYR A O 1
ATOM 2719 N N . VAL A 1 338 ? 7.277 10.028 -17.402 1.00 98.25 338 VAL A N 1
ATOM 2720 C CA . VAL A 1 338 ? 7.479 10.380 -15.983 1.00 98.25 338 VAL A CA 1
ATOM 2721 C C . VAL A 1 338 ? 8.307 11.663 -15.821 1.00 98.25 338 VAL A C 1
ATOM 2723 O O . VAL A 1 338 ? 7.996 12.509 -14.976 1.00 98.25 338 VAL A O 1
ATOM 2726 N N . GLU A 1 339 ? 9.337 11.855 -16.648 1.00 98.19 339 GLU A N 1
ATOM 2727 C CA . GLU A 1 339 ? 10.130 13.092 -16.687 1.00 98.19 339 GLU A CA 1
ATOM 2728 C C . GLU A 1 339 ? 9.266 14.316 -17.008 1.00 98.19 339 GLU A C 1
ATOM 2730 O O . GLU A 1 339 ? 9.334 15.319 -16.291 1.00 98.19 339 GLU A O 1
ATOM 2735 N N . ALA A 1 340 ? 8.401 14.211 -18.016 1.00 98.25 340 ALA A N 1
ATOM 2736 C CA . ALA A 1 340 ? 7.517 15.291 -18.449 1.00 98.25 340 ALA A CA 1
ATOM 2737 C C . ALA A 1 340 ? 6.249 15.449 -17.591 1.00 98.25 340 ALA A C 1
ATOM 2739 O O . ALA A 1 340 ? 5.592 16.484 -17.674 1.00 98.25 340 ALA A O 1
ATOM 2740 N N . PHE A 1 341 ? 5.889 14.444 -16.786 1.00 98.44 341 PHE A N 1
ATOM 2741 C CA . PHE A 1 341 ? 4.648 14.435 -16.016 1.00 98.44 341 PHE A CA 1
ATOM 2742 C C . PHE A 1 341 ? 4.581 15.609 -15.031 1.00 98.44 341 PHE A C 1
ATOM 2744 O O . PHE A 1 341 ? 5.465 15.770 -14.185 1.00 98.44 341 PHE A O 1
ATOM 2751 N N . ASP A 1 342 ? 3.527 16.413 -15.130 1.00 97.81 342 ASP A N 1
ATOM 2752 C CA . ASP A 1 342 ? 3.293 17.547 -14.243 1.00 97.81 342 ASP A CA 1
ATOM 2753 C C . ASP A 1 342 ? 2.610 17.085 -12.948 1.00 97.81 342 ASP A C 1
ATOM 2755 O O . ASP A 1 342 ? 1.450 16.668 -12.946 1.00 97.81 342 ASP A O 1
ATOM 2759 N N . THR A 1 343 ? 3.340 17.169 -11.836 1.00 97.50 343 THR A N 1
ATOM 2760 C CA . THR A 1 343 ? 2.830 16.891 -10.486 1.00 97.50 343 THR A CA 1
ATOM 2761 C C . THR A 1 343 ? 2.107 18.092 -9.876 1.00 97.50 343 THR A C 1
ATOM 2763 O O . THR A 1 343 ? 1.799 18.085 -8.686 1.00 97.50 343 THR A O 1
ATOM 2766 N N . GLN A 1 344 ? 1.803 19.118 -10.675 1.00 96.25 344 GLN A N 1
ATOM 2767 C CA . GLN A 1 344 ? 1.145 20.349 -10.256 1.00 96.25 344 GLN A CA 1
ATOM 2768 C C . GLN A 1 344 ? 1.947 21.044 -9.145 1.00 96.25 344 GLN A C 1
ATOM 2770 O O . GLN A 1 344 ? 3.094 21.436 -9.343 1.00 96.25 344 GLN A O 1
ATOM 2775 N N . ASN A 1 345 ? 1.357 21.186 -7.958 1.00 95.88 345 ASN A N 1
ATOM 2776 C CA . ASN A 1 345 ? 1.981 21.857 -6.820 1.00 95.88 345 ASN A CA 1
ATOM 2777 C C . ASN A 1 345 ? 2.864 20.927 -5.972 1.00 95.88 345 ASN A C 1
ATOM 2779 O O . ASN A 1 345 ? 3.490 21.393 -5.022 1.00 95.88 345 ASN A O 1
ATOM 2783 N N . TYR A 1 346 ? 2.910 19.629 -6.284 1.00 98.69 346 TYR A N 1
ATOM 2784 C CA . TYR A 1 346 ? 3.710 18.659 -5.545 1.00 98.69 346 TYR A CA 1
ATOM 2785 C C . TYR A 1 346 ? 5.135 18.586 -6.091 1.00 98.69 346 TYR A C 1
ATOM 2787 O O . TYR A 1 346 ? 5.365 18.598 -7.303 1.00 98.69 346 TYR A O 1
ATOM 2795 N N . SER A 1 347 ? 6.103 18.467 -5.187 1.00 98.69 347 SER A N 1
ATOM 2796 C CA . SER A 1 347 ? 7.507 18.292 -5.549 1.00 98.69 347 SER A CA 1
ATOM 2797 C C . SER A 1 347 ? 7.761 16.907 -6.158 1.00 98.69 347 SER A C 1
ATOM 2799 O O . SER A 1 347 ? 7.176 15.909 -5.740 1.00 98.69 347 SER A O 1
ATOM 2801 N N . LYS A 1 348 ? 8.649 16.837 -7.157 1.00 98.50 348 LYS A N 1
ATOM 2802 C CA . LYS A 1 348 ? 8.966 15.604 -7.892 1.00 98.50 348 LYS A CA 1
ATOM 2803 C C . LYS A 1 348 ? 10.469 15.375 -7.968 1.00 98.50 348 LYS A C 1
ATOM 2805 O O . LYS A 1 348 ? 11.225 16.293 -8.281 1.00 98.50 348 LYS A O 1
ATOM 2810 N N . VAL A 1 349 ? 10.889 14.129 -7.774 1.00 98.50 349 VAL A N 1
ATOM 2811 C CA . VAL A 1 349 ? 12.250 13.658 -8.053 1.00 98.50 349 VAL A CA 1
ATOM 2812 C C . VAL A 1 349 ? 12.212 12.290 -8.735 1.00 98.50 349 VAL A C 1
ATOM 2814 O O . VAL A 1 349 ? 11.298 11.496 -8.517 1.00 98.50 349 VAL A O 1
ATOM 2817 N N . ILE A 1 350 ? 13.213 12.002 -9.565 1.00 98.50 350 ILE A N 1
ATOM 2818 C CA . ILE A 1 350 ? 13.378 10.714 -10.247 1.00 98.50 350 ILE A CA 1
ATOM 2819 C C . ILE A 1 350 ? 14.733 10.134 -9.845 1.00 98.50 350 ILE A C 1
ATOM 2821 O O . ILE A 1 350 ? 15.749 10.822 -9.908 1.00 98.50 350 ILE A O 1
ATOM 2825 N N . ASN A 1 351 ? 14.744 8.871 -9.419 1.00 97.31 351 ASN A N 1
ATOM 2826 C CA . ASN A 1 351 ? 15.923 8.137 -8.961 1.00 97.31 351 ASN A CA 1
ATOM 2827 C C . ASN A 1 351 ? 16.735 8.867 -7.871 1.00 97.31 351 ASN A C 1
ATOM 2829 O O . ASN A 1 351 ? 17.965 8.756 -7.827 1.00 97.31 351 ASN A O 1
ATOM 2833 N N . GLY A 1 352 ? 16.036 9.589 -6.987 1.00 95.19 352 GLY A N 1
ATOM 2834 C CA . GLY A 1 352 ? 16.596 10.219 -5.792 1.00 95.19 352 GLY A CA 1
ATOM 2835 C C . GLY A 1 352 ? 16.947 9.182 -4.719 1.00 95.19 352 GLY A C 1
ATOM 2836 O O . GLY A 1 352 ? 17.734 8.260 -4.953 1.00 95.19 352 GLY A O 1
ATOM 2837 N N . ARG A 1 353 ? 16.350 9.302 -3.525 1.00 93.56 353 ARG A N 1
ATOM 2838 C CA . ARG A 1 353 ? 16.536 8.306 -2.454 1.00 93.56 353 ARG A CA 1
ATOM 2839 C C . ARG A 1 353 ? 15.979 6.931 -2.834 1.00 93.56 353 ARG A C 1
ATOM 2841 O O . ARG A 1 353 ? 16.603 5.913 -2.521 1.00 93.56 353 ARG A O 1
ATOM 2848 N N . PHE A 1 354 ? 14.830 6.913 -3.502 1.00 95.06 354 PHE A N 1
ATOM 2849 C CA . PHE A 1 354 ? 14.142 5.709 -3.955 1.00 95.06 354 PHE A CA 1
ATOM 2850 C C . PHE A 1 354 ? 14.384 5.527 -5.455 1.00 95.06 354 PHE A C 1
ATOM 2852 O O . PHE A 1 354 ? 13.998 6.364 -6.266 1.00 95.06 354 PHE A O 1
ATOM 2859 N N . LYS A 1 355 ? 15.087 4.450 -5.826 1.00 96.00 355 LYS A N 1
ATOM 2860 C CA . LYS A 1 355 ? 15.506 4.160 -7.213 1.00 96.00 355 LYS A CA 1
ATOM 2861 C C . LYS A 1 355 ? 14.828 2.905 -7.770 1.00 96.00 355 LYS A C 1
ATOM 2863 O O . LYS A 1 355 ? 15.316 2.332 -8.743 1.00 96.00 355 LYS A O 1
ATOM 2868 N N . GLY A 1 356 ? 13.759 2.435 -7.135 1.00 95.12 356 GLY A N 1
ATOM 2869 C CA . GLY A 1 356 ? 13.154 1.127 -7.389 1.00 95.12 356 GLY A CA 1
ATOM 2870 C C . GLY A 1 356 ? 13.668 0.054 -6.425 1.00 95.12 356 GLY A C 1
ATOM 2871 O O . GLY A 1 356 ? 14.877 -0.083 -6.230 1.00 95.12 356 GLY A O 1
ATOM 2872 N N . GLY A 1 357 ? 12.732 -0.667 -5.820 1.00 95.50 357 GLY A N 1
ATOM 2873 C CA . GLY A 1 357 ? 12.917 -1.742 -4.856 1.00 95.50 357 GLY A CA 1
ATOM 2874 C C . GLY A 1 357 ? 13.428 -3.040 -5.477 1.00 95.50 357 GLY A C 1
ATOM 2875 O O . GLY A 1 357 ? 13.839 -3.076 -6.640 1.00 95.50 357 GLY A O 1
ATOM 2876 N N . TYR A 1 358 ? 13.377 -4.125 -4.704 1.00 98.00 358 TYR A N 1
ATOM 2877 C CA . TYR A 1 358 ? 13.637 -5.464 -5.227 1.00 98.00 358 TYR A CA 1
ATOM 2878 C C . TYR A 1 358 ? 12.642 -5.833 -6.331 1.00 98.00 358 TYR A C 1
ATOM 2880 O O . TYR A 1 358 ? 13.070 -6.234 -7.410 1.00 98.00 358 TYR A O 1
ATOM 2888 N N . ILE A 1 359 ? 11.339 -5.634 -6.112 1.00 98.56 359 ILE A N 1
ATOM 2889 C CA . ILE A 1 359 ? 10.299 -6.023 -7.071 1.00 98.56 359 ILE A CA 1
ATOM 2890 C C . ILE A 1 359 ? 10.479 -5.269 -8.399 1.00 98.56 359 ILE A C 1
ATOM 2892 O O . ILE A 1 359 ? 10.495 -5.886 -9.465 1.00 98.56 359 ILE A O 1
ATOM 2896 N N . THR A 1 360 ? 10.751 -3.960 -8.349 1.00 98.25 360 THR A N 1
ATOM 2897 C CA . THR A 1 360 ? 11.062 -3.142 -9.540 1.00 98.25 360 THR A CA 1
ATOM 2898 C C . THR A 1 360 ? 12.254 -3.690 -10.341 1.00 98.25 360 THR A C 1
ATOM 2900 O O . THR A 1 360 ? 12.355 -3.497 -11.547 1.00 98.25 360 THR A O 1
ATOM 2903 N N . ARG A 1 361 ? 13.211 -4.361 -9.695 1.00 97.81 361 ARG A N 1
ATOM 2904 C CA . ARG A 1 361 ? 14.404 -4.901 -10.371 1.00 97.81 361 ARG A CA 1
ATOM 2905 C C . ARG A 1 361 ? 14.200 -6.327 -10.851 1.00 97.81 361 ARG A C 1
ATOM 2907 O O . ARG A 1 361 ? 14.607 -6.661 -11.955 1.00 97.81 361 ARG A O 1
ATOM 2914 N N . ALA A 1 362 ? 13.600 -7.160 -10.012 1.00 97.75 362 ALA A N 1
ATOM 2915 C CA . ALA A 1 362 ? 13.482 -8.592 -10.241 1.00 97.75 362 ALA A CA 1
ATOM 2916 C C . ALA A 1 362 ? 12.440 -8.941 -11.310 1.00 97.75 362 ALA A C 1
ATOM 2918 O O . ALA A 1 362 ? 12.574 -9.962 -11.977 1.00 97.75 362 ALA A O 1
ATOM 2919 N N . TYR A 1 363 ? 11.418 -8.097 -11.478 1.00 98.06 363 TYR A N 1
ATOM 2920 C CA . TYR A 1 363 ? 10.281 -8.371 -12.360 1.00 98.06 363 TYR A CA 1
ATOM 2921 C C . TYR A 1 363 ? 10.249 -7.494 -13.612 1.00 98.06 363 TYR A C 1
ATOM 2923 O O . TYR A 1 363 ? 9.305 -7.583 -14.392 1.00 98.06 363 TYR A O 1
ATOM 2931 N N . CYS A 1 364 ? 11.266 -6.657 -13.832 1.00 97.25 364 CYS A N 1
ATOM 2932 C CA . CYS A 1 364 ? 11.407 -5.938 -15.089 1.00 97.25 364 CYS A CA 1
ATOM 2933 C C . CYS A 1 364 ? 12.201 -6.761 -16.105 1.00 97.25 364 CYS A C 1
ATOM 2935 O O . CYS A 1 364 ? 13.255 -7.315 -15.799 1.00 97.25 364 CYS A O 1
ATOM 2937 N N . GLU A 1 365 ? 11.733 -6.764 -17.345 1.00 97.31 365 GLU A N 1
ATOM 2938 C CA . GLU A 1 365 ? 12.499 -7.213 -18.499 1.00 97.31 365 GLU A CA 1
ATOM 2939 C C . GLU A 1 365 ? 12.099 -6.367 -19.725 1.00 97.31 365 GLU A C 1
ATOM 2941 O O . GLU A 1 365 ? 11.366 -6.845 -20.598 1.00 97.31 365 GLU A O 1
ATOM 2946 N N . PRO A 1 366 ? 12.535 -5.088 -19.810 1.00 96.81 366 PRO A N 1
ATOM 2947 C CA . PRO A 1 366 ? 12.044 -4.163 -20.838 1.00 96.81 366 PRO A CA 1
ATOM 2948 C C . PRO A 1 366 ? 12.300 -4.642 -22.272 1.00 96.81 366 PRO A C 1
ATOM 2950 O O . PRO A 1 366 ? 11.482 -4.411 -23.159 1.00 96.81 366 PRO A O 1
ATOM 2953 N N . SER A 1 367 ? 13.392 -5.383 -22.499 1.00 96.12 367 SER A N 1
ATOM 2954 C CA . SER A 1 367 ? 13.707 -6.013 -23.791 1.00 96.12 367 SER A CA 1
ATOM 2955 C C . SER A 1 367 ? 12.695 -7.082 -24.222 1.00 96.12 367 SER A C 1
ATOM 2957 O O . SER A 1 367 ? 12.599 -7.378 -25.411 1.00 96.12 367 SER A O 1
ATOM 2959 N N . LYS A 1 368 ? 11.929 -7.641 -23.278 1.00 95.56 368 LYS A N 1
ATOM 2960 C CA . LYS A 1 368 ? 10.802 -8.550 -23.522 1.00 95.56 368 LYS A CA 1
ATOM 2961 C C . LYS A 1 368 ? 9.444 -7.901 -23.229 1.00 95.56 368 LYS A C 1
ATOM 2963 O O . LYS A 1 368 ? 8.453 -8.606 -23.064 1.00 95.56 368 LYS A O 1
ATOM 2968 N N . GLY A 1 369 ? 9.393 -6.573 -23.145 1.00 97.00 369 GLY A N 1
ATOM 2969 C CA . GLY A 1 369 ? 8.149 -5.826 -22.985 1.00 97.00 369 GLY A CA 1
ATOM 2970 C C . GLY A 1 369 ? 7.563 -5.808 -21.576 1.00 97.00 369 GLY A C 1
ATOM 2971 O O . GLY A 1 369 ? 6.400 -5.457 -21.432 1.00 97.00 369 GLY A O 1
ATOM 2972 N N . ILE A 1 370 ? 8.330 -6.142 -20.532 1.00 98.44 370 ILE A N 1
ATOM 2973 C CA . ILE A 1 370 ? 7.892 -5.936 -19.143 1.00 98.44 370 ILE A CA 1
ATOM 2974 C C . ILE A 1 370 ? 8.675 -4.769 -18.550 1.00 98.44 370 ILE A C 1
ATOM 2976 O O . ILE A 1 370 ? 9.857 -4.888 -18.233 1.00 98.44 370 ILE A O 1
ATOM 2980 N N . SER A 1 371 ? 8.013 -3.631 -18.390 1.00 98.69 371 SER A N 1
ATOM 2981 C CA . SER A 1 371 ? 8.551 -2.480 -17.672 1.00 98.69 371 SER A CA 1
ATOM 2982 C C . SER A 1 371 ? 8.066 -2.483 -16.226 1.00 98.69 371 SER A C 1
ATOM 2984 O O . SER A 1 371 ? 6.980 -2.969 -15.924 1.00 98.69 371 SER A O 1
ATOM 2986 N N . SER A 1 372 ? 8.838 -1.888 -15.326 1.00 98.75 372 SER A N 1
ATOM 2987 C CA . SER A 1 372 ? 8.384 -1.559 -13.984 1.00 98.75 372 SER A CA 1
ATOM 2988 C C . SER A 1 372 ? 8.792 -0.149 -13.569 1.00 98.75 372 SER A C 1
ATOM 2990 O O . SER A 1 372 ? 9.843 0.367 -13.969 1.00 98.75 372 SER A O 1
ATOM 2992 N N . LEU A 1 373 ? 7.938 0.469 -12.763 1.00 98.81 373 LEU A N 1
ATOM 2993 C CA . LEU A 1 373 ? 8.089 1.820 -12.242 1.00 98.81 373 LEU A CA 1
ATOM 2994 C C . LEU A 1 373 ? 7.678 1.812 -10.773 1.00 98.81 373 LEU A C 1
ATOM 2996 O O . LEU A 1 373 ? 6.571 1.388 -10.459 1.00 98.81 373 LEU A O 1
ATOM 3000 N N . GLN A 1 374 ? 8.538 2.313 -9.891 1.00 98.81 374 GLN A N 1
ATOM 3001 C CA . GLN A 1 374 ? 8.162 2.595 -8.507 1.00 98.81 374 GLN A CA 1
ATOM 3002 C C . GLN A 1 374 ? 7.741 4.054 -8.356 1.00 98.81 374 GLN A C 1
ATOM 3004 O O . GLN A 1 374 ? 8.397 4.944 -8.903 1.00 98.81 374 GLN A O 1
ATOM 3009 N N . LEU A 1 375 ? 6.708 4.297 -7.553 1.00 98.88 375 LEU A N 1
ATOM 3010 C CA . LEU A 1 375 ? 6.423 5.604 -6.973 1.00 98.88 375 LEU A CA 1
ATOM 3011 C C . LEU A 1 375 ? 6.412 5.484 -5.452 1.00 98.88 375 LEU A C 1
ATOM 3013 O O . LEU A 1 375 ? 5.530 4.844 -4.891 1.00 98.88 375 LEU A O 1
ATOM 3017 N N . GLU A 1 376 ? 7.368 6.144 -4.802 1.00 98.75 376 GLU A N 1
ATOM 3018 C CA . GLU A 1 376 ? 7.319 6.407 -3.367 1.00 98.75 376 GLU A CA 1
ATOM 3019 C C . GLU A 1 376 ? 6.673 7.779 -3.130 1.00 98.75 376 GLU A C 1
ATOM 3021 O O . GLU A 1 376 ? 7.248 8.821 -3.477 1.00 98.75 376 GLU A O 1
ATOM 3026 N N . LEU A 1 377 ? 5.466 7.775 -2.565 1.00 98.62 377 LEU A N 1
ATOM 3027 C CA . LEU A 1 377 ? 4.707 8.980 -2.250 1.00 98.62 377 LEU A CA 1
ATOM 3028 C C . LEU A 1 377 ? 4.961 9.424 -0.803 1.00 98.62 377 LEU A C 1
ATOM 3030 O O . LEU A 1 377 ? 4.912 8.621 0.127 1.00 98.62 377 LEU A O 1
ATOM 3034 N N . SER A 1 378 ? 5.185 10.714 -0.575 1.00 98.50 378 SER A N 1
ATOM 3035 C CA . SER A 1 378 ? 5.258 11.223 0.795 1.00 98.50 378 SER A CA 1
ATOM 3036 C C . SER A 1 378 ? 3.875 11.188 1.456 1.00 98.50 378 SER A C 1
ATOM 3038 O O . SER A 1 378 ? 2.913 11.747 0.921 1.00 98.50 378 SER A O 1
ATOM 3040 N N . GLN A 1 379 ? 3.761 10.559 2.628 1.00 98.38 379 GLN A N 1
ATOM 3041 C CA . GLN A 1 379 ? 2.487 10.366 3.333 1.00 98.38 379 GLN A CA 1
ATOM 3042 C C . GLN A 1 379 ? 1.776 11.682 3.666 1.00 98.38 379 GLN A C 1
ATOM 3044 O O . GLN A 1 379 ? 0.552 11.750 3.591 1.00 98.38 379 GLN A O 1
ATOM 3049 N N . ARG A 1 380 ? 2.513 12.775 3.899 1.00 97.75 380 ARG A N 1
ATOM 3050 C CA . ARG A 1 380 ? 1.954 14.133 4.068 1.00 97.75 380 ARG A CA 1
ATOM 3051 C C . ARG A 1 380 ? 1.006 14.589 2.955 1.00 97.75 380 ARG A C 1
ATOM 3053 O O . ARG A 1 380 ? 0.247 15.531 3.172 1.00 97.75 380 ARG A O 1
ATOM 3060 N N . THR A 1 381 ? 1.095 13.992 1.764 1.00 98.44 381 THR A N 1
ATOM 3061 C CA . THR A 1 381 ? 0.270 14.354 0.601 1.00 98.44 381 THR A CA 1
ATOM 3062 C C . THR A 1 381 ? -1.167 13.860 0.715 1.00 98.44 381 THR A C 1
ATOM 3064 O O . THR A 1 381 ? -2.013 14.351 -0.021 1.00 98.44 381 THR A O 1
ATOM 3067 N N . TYR A 1 382 ? -1.452 12.931 1.633 1.00 98.19 382 TYR A N 1
ATOM 3068 C CA . TYR A 1 382 ? -2.792 12.377 1.840 1.00 98.19 382 TYR A CA 1
ATOM 3069 C C . TYR A 1 382 ? -3.109 12.015 3.300 1.00 98.19 382 TYR A C 1
ATOM 3071 O O . TYR A 1 382 ? -4.243 11.650 3.599 1.00 98.19 382 TYR A O 1
ATOM 3079 N N . LEU A 1 383 ? -2.142 12.124 4.216 1.00 92.06 383 LEU A N 1
ATOM 3080 C CA . LEU A 1 383 ? -2.314 11.880 5.648 1.00 92.06 383 LEU A CA 1
ATOM 3081 C C . LEU A 1 383 ? -2.100 13.141 6.486 1.00 92.06 383 LEU A C 1
ATOM 3083 O O . LEU A 1 383 ? -1.366 14.073 6.128 1.00 92.06 383 LEU A O 1
ATOM 3087 N N . ASN A 1 384 ? -2.687 13.113 7.678 1.00 88.88 384 ASN A N 1
ATOM 3088 C CA . ASN A 1 384 ? -2.112 13.769 8.839 1.00 88.88 384 ASN A CA 1
ATOM 3089 C C . ASN A 1 384 ? -1.090 12.808 9.471 1.00 88.88 384 ASN A C 1
ATOM 3091 O O . ASN A 1 384 ? -1.470 11.860 10.157 1.00 88.88 384 ASN A O 1
ATOM 3095 N N . GLU A 1 385 ? 0.200 13.054 9.222 1.00 85.00 385 GLU A N 1
ATOM 3096 C CA . GLU A 1 385 ? 1.300 12.185 9.670 1.00 85.00 385 GLU A CA 1
ATOM 3097 C C . GLU A 1 385 ? 1.464 12.143 11.196 1.00 85.00 385 GLU A C 1
ATOM 3099 O O . GLU A 1 385 ? 1.932 11.138 11.717 1.00 85.00 385 GLU A O 1
ATOM 3104 N N . GLU A 1 386 ? 1.044 13.183 11.928 1.00 81.00 386 GLU A N 1
ATOM 3105 C CA . GLU A 1 386 ? 1.105 13.193 13.399 1.00 81.00 386 GLU A CA 1
ATOM 3106 C C . GLU A 1 386 ? 0.147 12.163 14.009 1.00 81.00 386 GLU A C 1
ATOM 3108 O O . GLU A 1 386 ? 0.433 11.560 15.042 1.00 81.00 386 GLU A O 1
ATOM 3113 N N . HIS A 1 387 ? -0.998 11.950 13.361 1.00 77.50 387 HIS A N 1
ATOM 3114 C CA . HIS A 1 387 ? -2.046 11.050 13.842 1.00 77.50 387 HIS A CA 1
ATOM 3115 C C . HIS A 1 387 ? -2.185 9.777 13.001 1.00 77.50 387 HIS A C 1
ATOM 3117 O O . HIS A 1 387 ? -3.073 8.976 13.278 1.00 77.50 387 HIS A O 1
ATOM 3123 N N . LEU A 1 388 ? -1.366 9.618 11.952 1.00 80.38 388 LEU A N 1
ATOM 3124 C CA . LEU A 1 388 ? -1.468 8.551 10.946 1.00 80.38 388 LEU A CA 1
ATOM 3125 C C . LEU A 1 388 ? -2.914 8.329 10.460 1.00 80.38 388 LEU A C 1
ATOM 3127 O O . LEU A 1 388 ? -3.389 7.205 10.292 1.00 80.38 388 LEU A O 1
ATOM 3131 N N . SER A 1 389 ? -3.638 9.429 10.253 1.00 80.31 389 SER A N 1
ATOM 3132 C CA . SER A 1 389 ? -5.042 9.415 9.832 1.00 80.31 389 SER A CA 1
ATOM 3133 C C . SER A 1 389 ? -5.187 9.936 8.411 1.00 80.31 389 SER A C 1
ATOM 3135 O O . SER A 1 389 ? -4.440 10.820 7.981 1.00 80.31 389 SER A O 1
ATOM 3137 N N . TYR A 1 390 ? -6.143 9.365 7.678 1.00 80.00 390 TYR A N 1
ATOM 3138 C CA . TYR A 1 390 ? -6.444 9.769 6.310 1.00 80.00 390 TYR A CA 1
ATOM 3139 C C . TYR A 1 390 ? -6.999 11.192 6.275 1.00 80.00 390 TYR A C 1
ATOM 3141 O O . TYR A 1 390 ? -8.007 11.493 6.914 1.00 80.00 390 TYR A O 1
ATOM 3149 N N . ASP A 1 391 ? -6.346 12.065 5.516 1.00 87.94 391 ASP A N 1
ATOM 3150 C CA . ASP A 1 391 ? -6.773 13.442 5.307 1.00 87.94 391 ASP A CA 1
ATOM 3151 C C . ASP A 1 391 ? -7.508 13.518 3.968 1.00 87.94 391 ASP A C 1
ATOM 3153 O O . ASP A 1 391 ? -6.896 13.575 2.902 1.00 87.94 391 ASP A O 1
ATOM 3157 N N . THR A 1 392 ? -8.839 13.465 4.027 1.00 87.56 392 THR A N 1
ATOM 3158 C CA . THR A 1 392 ? -9.693 13.354 2.835 1.00 87.56 392 THR A CA 1
ATOM 3159 C C . THR A 1 392 ? -9.475 14.493 1.841 1.00 87.56 392 THR A C 1
ATOM 3161 O O . THR A 1 392 ? -9.483 14.244 0.638 1.00 87.56 392 THR A O 1
ATOM 3164 N N . GLU A 1 393 ? -9.256 15.725 2.307 1.00 90.50 393 GLU A N 1
ATOM 3165 C CA . GLU A 1 393 ? -9.064 16.876 1.417 1.00 90.50 393 GLU A CA 1
ATOM 3166 C C . GLU A 1 393 ? -7.736 16.762 0.665 1.00 90.50 393 GLU A C 1
ATOM 3168 O O . GLU A 1 393 ? -7.704 16.838 -0.565 1.00 90.50 393 GLU A O 1
ATOM 3173 N N . LYS A 1 394 ? -6.639 16.496 1.386 1.00 97.00 394 LYS A N 1
ATOM 3174 C CA . LYS A 1 394 ? -5.328 16.288 0.756 1.00 97.00 394 LYS A CA 1
ATOM 3175 C C . LYS A 1 394 ? -5.340 15.089 -0.186 1.00 97.00 394 LYS A C 1
ATOM 3177 O O . LYS A 1 394 ? -4.820 15.166 -1.301 1.00 97.00 394 LYS A O 1
ATOM 3182 N N . ALA A 1 395 ? -5.963 13.999 0.256 1.00 93.56 395 ALA A N 1
ATOM 3183 C CA . ALA A 1 395 ? -6.061 12.777 -0.512 1.00 93.56 395 ALA A CA 1
ATOM 3184 C C . ALA A 1 395 ? -6.810 12.994 -1.829 1.00 93.56 395 ALA A C 1
ATOM 3186 O O . ALA A 1 395 ? -6.313 12.583 -2.871 1.00 93.56 395 ALA A O 1
ATOM 3187 N N . GLN A 1 396 ? -7.946 13.698 -1.819 1.00 94.31 396 GLN A N 1
ATOM 3188 C CA . GLN A 1 396 ? -8.694 14.011 -3.041 1.00 94.31 396 GLN A CA 1
ATOM 3189 C C . GLN A 1 396 ? -7.864 14.819 -4.048 1.00 94.31 396 GLN A C 1
ATOM 3191 O O . GLN A 1 396 ? -7.967 14.587 -5.255 1.00 94.31 396 GLN A O 1
ATOM 3196 N N . GLU A 1 397 ? -7.027 15.748 -3.583 1.00 97.94 397 GLU A N 1
ATOM 3197 C CA . GLU A 1 397 ? -6.150 16.523 -4.464 1.00 97.94 397 GLU A CA 1
ATOM 3198 C C . GLU A 1 397 ? -5.043 15.659 -5.079 1.00 97.94 397 GLU A C 1
ATOM 3200 O O . GLU A 1 397 ? -4.884 15.641 -6.305 1.00 97.94 397 GLU A O 1
ATOM 3205 N N . VAL A 1 398 ? -4.325 14.866 -4.274 1.00 98.62 398 VAL A N 1
ATOM 3206 C CA . VAL A 1 398 ? -3.260 14.004 -4.809 1.00 98.62 398 VAL A CA 1
ATOM 3207 C C . VAL A 1 398 ? -3.822 12.846 -5.644 1.00 98.62 398 VAL A C 1
ATOM 3209 O O . VAL A 1 398 ? -3.209 12.462 -6.639 1.00 98.62 398 VAL A O 1
ATOM 3212 N N . GLN A 1 399 ? -5.022 12.341 -5.335 1.00 98.25 399 GLN A N 1
ATOM 3213 C CA . GLN A 1 399 ? -5.714 11.316 -6.123 1.00 98.25 399 GLN A CA 1
ATOM 3214 C C . GLN A 1 399 ? -5.958 11.761 -7.563 1.00 98.25 399 GLN A C 1
ATOM 3216 O O . GLN A 1 399 ? -5.752 10.968 -8.480 1.00 98.25 399 GLN A O 1
ATOM 3221 N N . LYS A 1 400 ? -6.327 13.027 -7.800 1.00 98.00 400 LYS A N 1
ATOM 3222 C CA . LYS A 1 400 ? -6.477 13.564 -9.168 1.00 98.00 400 LYS A CA 1
ATOM 3223 C C . LYS A 1 400 ? -5.159 13.476 -9.940 1.00 98.00 400 LYS A C 1
ATOM 3225 O O . LYS A 1 400 ? -5.147 13.095 -11.111 1.00 98.00 400 LYS A O 1
ATOM 3230 N N . VAL A 1 401 ? -4.044 13.802 -9.282 1.00 98.75 401 VAL A N 1
ATOM 3231 C CA . VAL A 1 401 ? -2.699 13.725 -9.871 1.00 98.75 401 VAL A CA 1
ATOM 3232 C C . VAL A 1 401 ? -2.320 12.269 -10.152 1.00 98.75 401 VAL A C 1
ATOM 3234 O O . VAL A 1 401 ? -1.922 11.950 -11.270 1.00 98.75 401 VAL A O 1
ATOM 3237 N N . LEU A 1 402 ? -2.519 11.365 -9.191 1.00 98.81 402 LEU A N 1
ATOM 3238 C CA . LEU A 1 402 ? -2.257 9.931 -9.348 1.00 98.81 402 LEU A CA 1
ATOM 3239 C C . LEU A 1 402 ? -3.113 9.307 -10.456 1.00 98.81 402 LEU A C 1
ATOM 3241 O O . LEU A 1 402 ? -2.607 8.543 -11.275 1.00 98.81 402 LEU A O 1
ATOM 3245 N N . GLN A 1 403 ? -4.391 9.667 -10.550 1.00 98.50 403 GLN A N 1
ATOM 3246 C CA . GLN A 1 403 ? -5.269 9.172 -11.604 1.00 98.50 403 GLN A CA 1
ATOM 3247 C C . GLN A 1 403 ? -4.791 9.629 -12.990 1.00 98.50 403 GLN A C 1
ATOM 3249 O O . GLN A 1 403 ? -4.800 8.839 -13.935 1.00 98.50 403 GLN A O 1
ATOM 3254 N N . ASN A 1 404 ? -4.343 10.881 -13.120 1.00 98.62 404 ASN A N 1
ATOM 3255 C CA . ASN A 1 404 ? -3.770 11.393 -14.366 1.00 98.62 404 ASN A CA 1
ATOM 3256 C C . ASN A 1 404 ? -2.446 10.704 -14.720 1.00 98.62 404 ASN A C 1
ATOM 3258 O O . ASN A 1 404 ? -2.230 10.385 -15.891 1.00 98.62 404 ASN A O 1
ATOM 3262 N N . LEU A 1 405 ? -1.602 10.430 -13.719 1.00 98.81 405 LEU A N 1
ATOM 3263 C CA . LEU A 1 405 ? -0.369 9.660 -13.878 1.00 98.81 405 LEU A CA 1
ATOM 3264 C C . LEU A 1 405 ? -0.667 8.268 -14.445 1.00 98.81 405 LEU A C 1
ATOM 3266 O O . LEU A 1 405 ? -0.116 7.885 -15.474 1.00 98.81 405 LEU A O 1
ATOM 3270 N N . ILE A 1 406 ? -1.569 7.518 -13.803 1.00 98.69 406 ILE A N 1
ATOM 3271 C CA . ILE A 1 406 ? -1.913 6.158 -14.232 1.00 98.69 406 ILE A CA 1
ATOM 3272 C C . ILE A 1 406 ? -2.537 6.171 -15.634 1.00 98.69 406 ILE A C 1
ATOM 3274 O O . ILE A 1 406 ? -2.120 5.392 -16.485 1.00 98.69 406 ILE A O 1
ATOM 3278 N N . LYS A 1 407 ? -3.464 7.091 -15.937 1.00 98.50 407 LYS A N 1
ATOM 3279 C CA . LYS A 1 407 ? -4.052 7.220 -17.287 1.00 98.50 407 LYS A CA 1
ATOM 3280 C C . LYS A 1 407 ? -3.004 7.491 -18.370 1.00 98.50 407 LYS A C 1
ATOM 3282 O O . LYS A 1 407 ? -3.081 6.924 -19.463 1.00 98.50 407 LYS A O 1
ATOM 3287 N N . GLY A 1 408 ? -2.028 8.353 -18.092 1.00 98.38 408 GLY A N 1
ATOM 3288 C CA . GLY A 1 408 ? -0.968 8.626 -19.056 1.00 98.38 408 GLY A CA 1
ATOM 3289 C C . GLY A 1 408 ? 0.007 7.460 -19.197 1.00 98.38 408 GLY A C 1
ATOM 3290 O O . GLY A 1 408 ? 0.337 7.113 -20.327 1.00 98.38 408 GLY A O 1
ATOM 3291 N N . LEU A 1 409 ? 0.366 6.775 -18.103 1.00 98.50 409 LEU A N 1
ATOM 3292 C CA . LEU A 1 409 ? 1.135 5.527 -18.166 1.00 98.50 409 LEU A CA 1
ATOM 3293 C C . LEU A 1 409 ? 0.424 4.477 -19.024 1.00 98.50 409 LEU A C 1
ATOM 3295 O O . LEU A 1 409 ? 1.051 3.918 -19.915 1.00 98.50 409 LEU A O 1
ATOM 3299 N N . ILE A 1 410 ? -0.884 4.272 -18.838 1.00 97.62 410 ILE A N 1
ATOM 3300 C CA . ILE A 1 410 ? -1.688 3.358 -19.670 1.00 97.62 410 ILE A CA 1
ATOM 3301 C C . ILE A 1 410 ? -1.590 3.751 -21.147 1.00 97.62 410 ILE A C 1
ATOM 3303 O O . ILE A 1 410 ? -1.380 2.895 -22.003 1.00 97.62 410 ILE A O 1
ATOM 3307 N N . SER A 1 411 ? -1.673 5.048 -21.447 1.00 96.75 411 SER A N 1
ATOM 3308 C CA . SER A 1 411 ? -1.545 5.550 -22.820 1.00 96.75 411 SER A CA 1
ATOM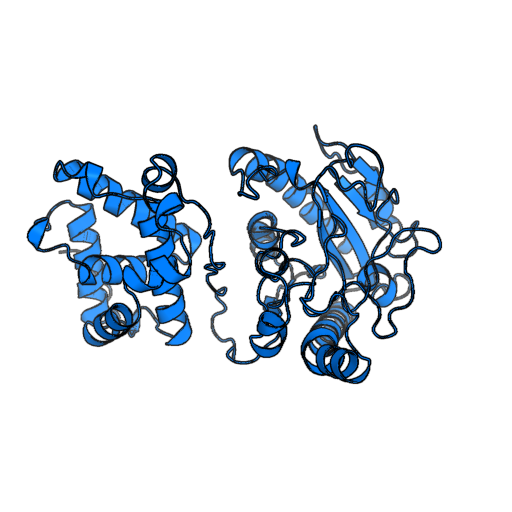 3309 C C . SER A 1 411 ? -0.180 5.217 -23.440 1.00 96.75 411 SER A C 1
ATOM 3311 O O . SER A 1 411 ? -0.113 4.941 -24.635 1.00 96.75 411 SER A O 1
ATOM 3313 N N . THR A 1 412 ? 0.897 5.170 -22.645 1.00 96.50 412 THR A N 1
ATOM 3314 C CA . THR A 1 412 ? 2.228 4.764 -23.139 1.00 96.50 412 THR A CA 1
ATOM 3315 C C . THR A 1 412 ? 2.356 3.281 -23.494 1.00 96.50 412 THR A C 1
ATOM 3317 O O . THR A 1 412 ? 3.318 2.923 -24.163 1.00 96.50 412 THR A O 1
ATOM 3320 N N . LEU A 1 413 ? 1.418 2.424 -23.072 1.00 93.50 413 LEU A N 1
ATOM 3321 C CA . LEU A 1 413 ? 1.444 0.979 -23.353 1.00 93.50 413 LEU A CA 1
ATOM 3322 C C . LEU A 1 413 ? 0.746 0.610 -24.668 1.00 93.50 413 LEU A C 1
ATOM 3324 O O . LEU A 1 413 ? 0.892 -0.511 -25.151 1.00 93.50 413 LEU A O 1
ATOM 3328 N N . VAL A 1 414 ? -0.044 1.538 -25.216 1.00 79.81 414 VAL A N 1
ATOM 3329 C CA . VAL A 1 414 ? -0.815 1.365 -26.458 1.00 79.81 414 VAL A CA 1
ATOM 3330 C C . VAL A 1 414 ? -0.099 1.989 -27.665 1.00 79.81 414 VAL A C 1
ATOM 3332 O O . VAL A 1 414 ? -0.412 1.644 -28.804 1.00 79.81 414 VAL A O 1
ATOM 3335 N N . ALA A 1 415 ? 0.839 2.907 -27.414 1.00 57.38 415 ALA A N 1
ATOM 3336 C CA . ALA A 1 415 ? 1.689 3.548 -28.418 1.00 57.38 415 ALA A CA 1
ATOM 3337 C C . ALA A 1 415 ? 2.864 2.649 -28.818 1.00 57.38 415 ALA A C 1
ATOM 3339 O O . ALA A 1 415 ? 3.195 2.650 -30.027 1.00 57.38 415 ALA A O 1
#

pLDDT: mean 88.6, std 11.88, range [33.16, 98.88]

Organism: NCBI:txid3070815

Radius of gyration: 23.08 Å; chains: 1; bounding box: 73×43×55 Å